Protein 7PC3 (pdb70)

Structure (mmCIF, N/CA/C/O backbone):
data_7PC3
#
_entry.id   7PC3
#
_cell.length_a   55.670
_cell.length_b   61.320
_cell.length_c   143.050
_cell.angle_alpha   90.000
_cell.angle_beta   90.000
_cell.angle_gamma   90.000
#
_symmetry.space_group_name_H-M   'P 21 21 21'
#
loop_
_entity.id
_entity.type
_entity.pdbx_description
1 polymer 'Disks large homolog 1,Annexin A2'
2 polymer 'Protein Tax-1'
3 non-polymer 'CALCIUM ION'
4 non-polymer GLYCEROL
5 non-polymer 'SULFATE ION'
6 water water
#
loop_
_atom_site.group_PDB
_atom_site.id
_atom_site.type_symbol
_atom_site.label_atom_id
_atom_site.label_alt_id
_atom_site.label_comp_id
_atom_site.label_asym_id
_atom_site.label_entity_id
_atom_site.label_seq_id
_atom_site.pdbx_PDB_ins_code
_atom_site.Cartn_x
_atom_site.Cartn_y
_atom_site.Cartn_z
_atom_site.occupancy
_atom_site.B_iso_or_equiv
_atom_site.auth_seq_id
_atom_site.auth_comp_id
_atom_site.auth_asym_id
_atom_site.auth_atom_id
_atom_site.pdbx_PDB_model_num
ATOM 1 N N . SER A 1 6 ? 0.789 -5.970 17.734 1.00 86.15 314 SER A N 1
ATOM 2 C CA . SER A 1 6 ? 1.065 -7.391 17.556 1.00 83.62 314 SER A CA 1
ATOM 3 C C . SER A 1 6 ? 1.515 -7.690 16.131 1.00 83.88 314 SER A C 1
ATOM 4 O O . SER A 1 6 ? 0.790 -7.419 15.174 1.00 87.79 314 SER A O 1
ATOM 7 N N . GLU A 1 7 ? 2.716 -8.247 15.993 1.00 79.69 315 GLU A N 1
ATOM 8 C CA . GLU A 1 7 ? 3.191 -8.661 14.683 1.00 76.52 315 GLU A CA 1
ATOM 9 C C . GLU A 1 7 ? 2.409 -9.877 14.199 1.00 68.25 315 GLU A C 1
ATOM 10 O O . GLU A 1 7 ? 1.957 -10.710 14.990 1.00 69.86 315 GLU A O 1
ATOM 16 N N . LYS A 1 8 ? 2.243 -9.968 12.883 1.00 62.03 316 LYS A N 1
ATOM 17 C CA . LYS A 1 8 ? 1.418 -11.017 12.296 1.00 54.67 316 LYS A CA 1
ATOM 18 C C . LYS A 1 8 ? 2.128 -12.363 12.395 1.00 46.37 316 LYS A C 1
ATOM 19 O O . LYS A 1 8 ? 3.236 -12.530 11.874 1.00 43.84 316 LYS A O 1
ATOM 25 N N . ILE A 1 9 ? 1.492 -13.318 13.065 1.00 43.81 317 ILE A N 1
ATOM 26 C CA . ILE A 1 9 ? 1.992 -14.685 13.132 1.00 43.59 317 ILE A CA 1
ATOM 27 C C . ILE A 1 9 ? 1.354 -15.484 12.005 1.00 44.52 317 ILE A C 1
ATOM 28 O O . ILE A 1 9 ? 0.137 -15.420 11.796 1.00 43.25 317 ILE A O 1
ATOM 33 N N . MET A 1 10 ? 2.175 -16.234 11.277 1.00 42.60 318 MET A N 1
ATOM 34 C CA . MET A 1 10 ? 1.749 -16.927 10.071 1.00 44.44 318 MET A CA 1
ATOM 35 C C . MET A 1 10 ? 2.184 -18.384 10.136 1.00 40.86 318 MET A C 1
ATOM 36 O O . MET A 1 10 ? 3.252 -18.698 10.669 1.00 34.67 318 MET A O 1
ATOM 41 N N . GLU A 1 11 ? 1.345 -19.269 9.605 1.00 38.75 319 GLU A N 1
ATOM 42 C CA . GLU A 1 11 ? 1.672 -20.682 9.474 1.00 35.70 319 GLU A CA 1
ATOM 43 C C . GLU A 1 11 ? 2.093 -20.974 8.039 1.00 32.69 319 GLU A C 1
ATOM 44 O O . GLU A 1 11 ? 1.385 -20.613 7.093 1.00 34.70 319 GLU A O 1
ATOM 50 N N . ILE A 1 12 ? 3.246 -21.623 7.882 1.00 28.56 320 ILE A N 1
ATOM 51 C CA . ILE A 1 12 ? 3.772 -22.015 6.580 1.00 29.31 320 ILE A CA 1
ATOM 52 C C . ILE A 1 12 ? 4.090 -23.501 6.626 1.00 31.70 320 ILE A C 1
ATOM 53 O O . ILE A 1 12 ? 4.815 -23.953 7.518 1.00 33.66 320 ILE A O 1
ATOM 58 N N . LYS A 1 13 ? 3.557 -24.261 5.673 1.00 32.22 321 LYS A N 1
ATOM 59 C CA . LYS A 1 13 ? 3.818 -25.692 5.592 1.00 30.30 321 LYS A CA 1
ATOM 60 C C . LYS A 1 13 ? 4.630 -25.997 4.339 1.00 29.66 321 LYS A C 1
ATOM 61 O O . LYS A 1 13 ? 4.316 -25.506 3.249 1.00 29.52 321 LYS A O 1
ATOM 67 N N . LEU A 1 14 ? 5.676 -26.803 4.506 1.00 28.27 322 LEU A N 1
ATOM 68 C CA . LEU A 1 14 ? 6.603 -27.144 3.439 1.00 29.52 322 LEU A CA 1
ATOM 69 C C . LEU A 1 14 ? 6.833 -28.647 3.416 1.00 29.13 322 LEU A C 1
ATOM 70 O O . LEU A 1 14 ? 6.703 -29.327 4.437 1.00 28.94 322 LEU A O 1
ATOM 75 N N . ILE A 1 15 ? 7.174 -29.160 2.238 1.00 29.23 323 ILE A N 1
ATOM 76 C CA . ILE A 1 15 ? 7.650 -30.529 2.080 1.00 30.32 323 ILE A CA 1
ATOM 77 C C . ILE A 1 15 ? 9.168 -30.477 1.976 1.00 31.57 323 ILE A C 1
ATOM 78 O O . ILE A 1 15 ? 9.715 -29.772 1.119 1.00 30.13 323 ILE A O 1
ATOM 83 N N . LYS A 1 16 ? 9.850 -31.209 2.852 1.00 30.96 324 LYS A N 1
ATOM 84 C CA . LYS A 1 16 ? 11.306 -31.246 2.817 1.00 33.23 324 LYS A CA 1
ATOM 85 C C . LYS A 1 16 ? 11.781 -31.886 1.519 1.00 38.08 324 LYS A C 1
ATOM 86 O O . LYS A 1 16 ? 11.490 -33.055 1.248 1.00 39.44 324 LYS A O 1
ATOM 92 N N . GLY A 1 17 ? 12.502 -31.112 0.712 1.00 38.65 325 GLY A N 1
ATOM 93 C CA . GLY A 1 17 ? 12.989 -31.584 -0.562 1.00 43.33 325 GLY A CA 1
ATOM 94 C C . GLY A 1 17 ? 14.338 -32.262 -0.447 1.00 46.62 325 GLY A C 1
ATOM 95 O O . GLY A 1 17 ? 14.911 -32.378 0.642 1.00 45.25 325 GLY A O 1
ATOM 96 N N . PRO A 1 18 ? 14.874 -32.725 -1.580 1.00 48.21 326 PRO A N 1
ATOM 97 C CA . PRO A 1 18 ? 16.182 -33.403 -1.551 1.00 48.73 326 PRO A CA 1
ATOM 98 C C . PRO A 1 18 ? 17.305 -32.533 -1.020 1.00 48.91 326 PRO A C 1
ATOM 99 O O . PRO A 1 18 ? 18.305 -33.069 -0.528 1.00 51.14 326 PRO A O 1
ATOM 103 N N . LYS A 1 19 ? 17.173 -31.210 -1.101 1.00 45.17 327 LYS A N 1
ATOM 104 C CA . LYS A 1 19 ? 18.174 -30.283 -0.593 1.00 45.08 327 LYS A CA 1
ATOM 105 C C . LYS A 1 19 ? 17.641 -29.464 0.581 1.00 39.97 327 LYS A C 1
ATOM 106 O O . LYS A 1 19 ? 18.092 -28.343 0.824 1.00 41.49 327 LYS A O 1
ATOM 112 N N . GLY A 1 20 ? 16.676 -30.016 1.312 1.00 35.26 328 GLY A N 1
ATOM 113 C CA . GLY A 1 20 ? 16.199 -29.394 2.531 1.00 32.60 328 GLY A CA 1
ATOM 114 C C . GLY A 1 20 ? 15.010 -28.474 2.348 1.00 30.43 328 GLY A C 1
ATOM 115 O O . GLY A 1 20 ? 14.212 -28.643 1.420 1.00 30.10 328 GLY A O 1
ATOM 116 N N . LEU A 1 21 ? 14.888 -27.492 3.241 1.00 26.69 329 LEU A N 1
ATOM 117 C CA . LEU A 1 21 ? 13.767 -26.563 3.226 1.00 26.68 329 LEU A CA 1
ATOM 118 C C . LEU A 1 21 ? 13.987 -25.375 2.301 1.00 28.88 329 LEU A C 1
ATOM 119 O O . LEU A 1 21 ? 13.010 -24.740 1.889 1.00 25.98 329 LEU A O 1
ATOM 124 N N . GLY A 1 22 ? 15.235 -25.060 1.969 1.00 28.68 330 GLY A N 1
ATOM 125 C CA . GLY A 1 22 ? 15.513 -23.990 1.036 1.00 29.13 330 GLY A CA 1
ATOM 126 C C . GLY A 1 22 ? 15.605 -22.605 1.631 1.00 26.93 330 GLY A C 1
ATOM 127 O O . GLY A 1 22 ? 15.240 -21.631 0.962 1.00 28.65 330 GLY A O 1
ATOM 128 N N . PHE A 1 23 ? 16.072 -22.474 2.870 1.00 28.04 331 PHE A N 1
ATOM 129 C CA . PHE A 1 23 ? 16.345 -21.156 3.422 1.00 24.30 331 PHE A CA 1
ATOM 130 C C . PHE A 1 23 ? 17.473 -21.262 4.437 1.00 26.09 331 PHE A C 1
ATOM 131 O O . PHE A 1 23 ? 17.875 -22.355 4.844 1.00 25.48 331 PHE A O 1
ATOM 139 N N . SER A 1 24 ? 18.001 -20.101 4.818 1.00 26.46 332 SER A N 1
ATOM 140 C CA . SER A 1 24 ? 19.085 -19.993 5.782 1.00 26.03 332 SER A CA 1
ATOM 141 C C . SER A 1 24 ? 18.612 -19.205 6.994 1.00 21.01 332 SER A C 1
ATOM 142 O O . SER A 1 24 ? 17.765 -18.314 6.882 1.00 21.85 332 SER A O 1
ATOM 145 N N . ILE A 1 25 ? 19.171 -19.533 8.156 1.00 22.67 333 ILE A N 1
ATOM 146 C CA . ILE A 1 25 ? 18.800 -18.875 9.399 1.00 21.65 333 ILE A CA 1
ATOM 147 C C . ILE A 1 25 ? 20.043 -18.299 10.061 1.00 22.96 333 ILE A C 1
ATOM 148 O O . ILE A 1 25 ? 21.151 -18.830 9.933 1.00 22.21 333 ILE A O 1
ATOM 153 N N . ALA A 1 26 ? 19.844 -17.193 10.770 1.00 22.42 334 ALA A N 1
ATOM 154 C CA . ALA A 1 26 ? 20.818 -16.650 11.703 1.00 22.78 334 ALA A CA 1
ATOM 155 C C . ALA A 1 26 ? 20.122 -16.458 13.045 1.00 21.44 334 ALA A C 1
ATOM 156 O O . ALA A 1 26 ? 18.949 -16.805 13.212 1.00 21.41 334 ALA A O 1
ATOM 158 N N . GLY A 1 27 ? 20.842 -15.897 14.004 1.00 19.58 335 GLY A N 1
ATOM 159 C CA . GLY A 1 27 ? 20.268 -15.660 15.308 1.00 17.67 335 GLY A CA 1
ATOM 160 C C . GLY A 1 27 ? 20.445 -16.839 16.239 1.00 20.61 335 GLY A C 1
ATOM 161 O O . GLY A 1 27 ? 21.105 -17.837 15.940 1.00 22.18 335 GLY A O 1
ATOM 162 N N . GLY A 1 28 ? 19.817 -16.711 17.404 1.00 21.20 336 GLY A N 1
ATOM 163 C CA . GLY A 1 28 ? 19.928 -17.718 18.437 1.00 19.09 336 GLY A CA 1
ATOM 164 C C . GLY A 1 28 ? 20.597 -17.179 19.683 1.00 20.77 336 GLY A C 1
ATOM 165 O O . GLY A 1 28 ? 21.283 -16.148 19.632 1.00 18.50 336 GLY A O 1
ATOM 166 N N . VAL A 1 29 ? 20.387 -17.852 20.815 1.00 20.81 337 VAL A N 1
ATOM 167 C CA . VAL A 1 29 ? 21.127 -17.529 22.027 1.00 19.85 337 VAL A CA 1
ATOM 168 C C . VAL A 1 29 ? 22.614 -17.662 21.742 1.00 20.21 337 VAL A C 1
ATOM 169 O O . VAL A 1 29 ? 23.064 -18.657 21.160 1.00 20.88 337 VAL A O 1
ATOM 173 N N . GLY A 1 30 ? 23.382 -16.645 22.131 1.00 20.92 338 GLY A N 1
ATOM 174 C CA . GLY A 1 30 ? 24.804 -16.619 21.850 1.00 19.37 338 GLY A CA 1
ATOM 175 C C . GLY A 1 30 ? 25.172 -16.356 20.408 1.00 21.95 338 GLY A C 1
ATOM 176 O O . GLY A 1 30 ? 26.338 -16.529 20.038 1.00 24.22 338 GLY A O 1
ATOM 177 N N . ASN A 1 31 ? 24.214 -15.934 19.581 1.00 20.49 339 ASN A N 1
ATOM 178 C CA . ASN A 1 31 ? 24.457 -15.704 18.161 1.00 21.00 339 ASN A CA 1
ATOM 179 C C . ASN A 1 31 ? 23.486 -14.645 17.649 1.00 23.23 339 ASN A C 1
ATOM 180 O O . ASN A 1 31 ? 22.929 -14.767 16.553 1.00 21.69 339 ASN A O 1
ATOM 185 N N . GLN A 1 32 ? 23.282 -13.592 18.441 1.00 21.10 340 GLN A N 1
ATOM 186 C CA . GLN A 1 32 ? 22.202 -12.641 18.198 1.00 23.71 340 GLN A CA 1
ATOM 187 C C . GLN A 1 32 ? 22.319 -11.996 16.823 1.00 24.94 340 GLN A C 1
ATOM 188 O O . GLN A 1 32 ? 23.368 -11.459 16.457 1.00 28.78 340 GLN A O 1
ATOM 194 N N . HIS A 1 33 ? 21.226 -12.057 16.060 1.00 23.61 341 HIS A N 1
ATOM 195 C CA . HIS A 1 33 ? 21.169 -11.396 14.763 1.00 24.37 341 HIS A CA 1
ATOM 196 C C . HIS A 1 33 ? 20.916 -9.902 14.912 1.00 27.38 341 HIS A C 1
ATOM 197 O O . HIS A 1 33 ? 21.387 -9.110 14.090 1.00 28.83 341 HIS A O 1
ATOM 204 N N . ILE A 1 34 ? 20.177 -9.511 15.945 1.00 27.39 342 ILE A N 1
ATOM 205 C CA . ILE A 1 34 ? 19.970 -8.115 16.322 1.00 29.99 342 ILE A CA 1
ATOM 206 C C . ILE A 1 34 ? 20.392 -7.994 17.781 1.00 32.54 342 ILE A C 1
ATOM 207 O O . ILE A 1 34 ? 20.062 -8.878 18.585 1.00 29.62 342 ILE A O 1
ATOM 212 N N . PRO A 1 35 ? 21.133 -6.953 18.165 1.00 36.15 343 PRO A N 1
ATOM 213 C CA . PRO A 1 35 ? 21.567 -6.827 19.563 1.00 34.92 343 PRO A CA 1
ATOM 214 C C . PRO A 1 35 ? 20.398 -6.881 20.534 1.00 34.31 343 PRO A C 1
ATOM 215 O O . PRO A 1 35 ? 19.391 -6.188 20.366 1.00 37.21 343 PRO A O 1
ATOM 219 N N . GLY A 1 36 ? 20.538 -7.719 21.560 1.00 34.30 344 GLY A N 1
ATOM 220 C CA . GLY A 1 36 ? 19.503 -7.902 22.556 1.00 35.38 344 GLY A CA 1
ATOM 221 C C . GLY A 1 36 ? 18.389 -8.846 22.166 1.00 34.98 344 GLY A C 1
ATOM 222 O O . GLY A 1 36 ? 17.416 -8.972 22.918 1.00 36.18 344 GLY A O 1
ATOM 223 N N . ASP A 1 37 ? 18.501 -9.523 21.025 1.00 31.54 345 ASP A N 1
ATOM 224 C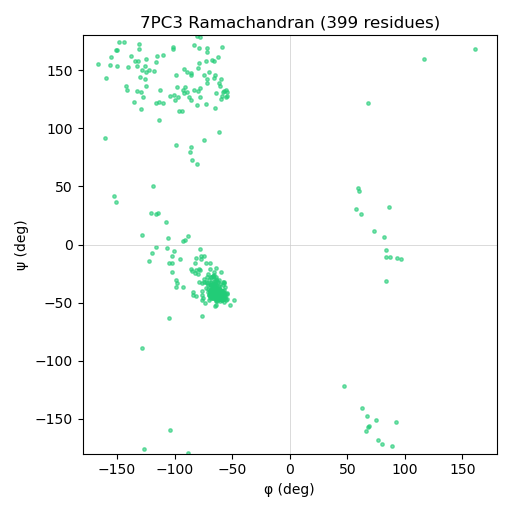 CA . ASP A 1 37 ? 17.435 -10.369 20.498 1.00 30.34 345 ASP A CA 1
ATOM 225 C C . ASP A 1 37 ? 18.012 -11.736 20.161 1.00 27.75 345 ASP A C 1
ATOM 226 O O . ASP A 1 37 ? 18.873 -11.849 19.283 1.00 27.71 345 ASP A O 1
ATOM 231 N N . ASN A 1 38 ? 17.533 -12.769 20.848 1.00 26.48 346 ASN A N 1
ATOM 232 C CA . ASN A 1 38 ? 18.015 -14.130 20.645 1.00 26.17 346 ASN A CA 1
ATOM 233 C C . ASN A 1 38 ? 17.224 -14.901 19.594 1.00 22.54 346 ASN A C 1
ATOM 234 O O . ASN A 1 38 ? 17.503 -16.085 19.379 1.00 21.55 346 ASN A O 1
ATOM 239 N N . SER A 1 39 ? 16.258 -14.268 18.933 1.00 23.58 347 SER A N 1
ATOM 240 C CA . SER A 1 39 ? 15.354 -14.990 18.048 1.00 23.70 347 SER A CA 1
ATOM 241 C C . SER A 1 39 ? 16.081 -15.528 16.815 1.00 19.30 347 SER A C 1
ATOM 242 O O . SER A 1 39 ? 17.153 -15.057 16.428 1.00 21.32 347 SER A O 1
ATOM 245 N N . ILE A 1 40 ? 15.468 -16.538 16.198 1.00 17.99 348 ILE A N 1
ATOM 246 C CA . ILE A 1 40 ? 15.947 -17.123 14.949 1.00 18.87 348 ILE A CA 1
ATOM 247 C C . ILE A 1 40 ? 15.325 -16.354 13.790 1.00 20.73 348 ILE A C 1
ATOM 248 O O . ILE A 1 40 ? 14.109 -16.138 13.764 1.00 21.88 348 ILE A O 1
ATOM 253 N N . TYR A 1 41 ? 16.150 -15.941 12.829 1.00 22.11 349 TYR A N 1
ATOM 254 C CA . TYR A 1 41 ? 15.694 -15.125 11.711 1.00 21.95 349 TYR A CA 1
ATOM 255 C C . TYR A 1 41 ? 16.064 -15.765 10.382 1.00 19.80 349 TYR A C 1
ATOM 256 O O . TYR A 1 41 ? 17.147 -16.336 10.235 1.00 21.97 349 TYR A O 1
ATOM 265 N N . VAL A 1 42 ? 15.161 -15.654 9.412 1.00 24.82 350 VAL A N 1
ATOM 266 C CA . VAL A 1 42 ? 15.442 -16.080 8.046 1.00 24.06 350 VAL A CA 1
ATOM 267 C C . VAL A 1 42 ? 16.302 -15.018 7.375 1.00 25.24 350 VAL A C 1
ATOM 268 O O . VAL A 1 42 ? 15.953 -13.832 7.374 1.00 26.40 350 VAL A O 1
ATOM 272 N N . THR A 1 43 ? 17.434 -15.438 6.805 1.00 23.59 351 THR A N 1
ATOM 273 C CA . THR A 1 43 ? 18.365 -14.512 6.175 1.00 26.20 351 THR A CA 1
ATOM 274 C C . THR A 1 43 ? 18.593 -14.773 4.694 1.00 28.11 351 THR A C 1
ATOM 275 O O . THR A 1 43 ? 19.254 -13.959 4.038 1.00 28.72 351 THR A O 1
ATOM 279 N N . LYS A 1 44 ? 18.072 -15.867 4.148 1.00 29.05 352 LYS A N 1
ATOM 280 C CA . LYS A 1 44 ? 18.236 -16.153 2.731 1.00 32.17 352 LYS A CA 1
ATOM 281 C C . LYS A 1 44 ? 17.152 -17.130 2.302 1.00 31.11 352 LYS A C 1
ATOM 282 O O . LYS A 1 44 ? 16.777 -18.023 3.065 1.00 27.00 352 LYS A O 1
ATOM 288 N N . ILE A 1 45 ? 16.647 -16.942 1.087 1.00 32.19 353 ILE A N 1
ATOM 289 C CA . ILE A 1 45 ? 15.716 -17.872 0.461 1.00 31.96 353 ILE A CA 1
ATOM 290 C C . ILE A 1 45 ? 16.430 -18.485 -0.736 1.00 35.66 353 ILE A C 1
ATOM 291 O O . ILE A 1 45 ? 16.893 -17.762 -1.626 1.00 36.07 353 ILE A O 1
ATOM 296 N N . ILE A 1 46 ? 16.535 -19.810 -0.749 1.00 36.32 354 ILE A N 1
ATOM 297 C CA . ILE A 1 46 ? 17.265 -20.510 -1.801 1.00 43.14 354 ILE A CA 1
ATOM 298 C C . ILE A 1 46 ? 16.366 -20.635 -3.026 1.00 43.68 354 ILE A C 1
ATOM 299 O O . ILE A 1 46 ? 15.284 -21.227 -2.956 1.00 41.88 354 ILE A O 1
ATOM 304 N N . GLU A 1 47 ? 16.812 -20.074 -4.149 1.00 46.95 355 GLU A N 1
ATOM 305 C CA . GLU A 1 47 ? 16.038 -20.160 -5.381 1.00 52.03 355 GLU A CA 1
ATOM 306 C C . GLU A 1 47 ? 15.840 -21.616 -5.784 1.00 48.77 355 GLU A C 1
ATOM 307 O O . GLU A 1 47 ? 16.766 -22.430 -5.724 1.00 48.24 355 GLU A O 1
ATOM 313 N N . GLY A 1 48 ? 14.615 -21.945 -6.193 1.00 47.68 356 GLY A N 1
ATOM 314 C CA . GLY A 1 48 ? 14.266 -23.297 -6.562 1.00 46.47 356 GLY A CA 1
ATOM 315 C C . GLY A 1 48 ? 13.902 -24.206 -5.411 1.00 42.55 356 GLY A C 1
ATOM 316 O O . GLY A 1 48 ? 13.389 -25.307 -5.654 1.00 43.82 356 GLY A O 1
ATOM 317 N N . GLY A 1 49 ? 14.141 -23.789 -4.169 1.00 37.80 357 GLY A N 1
ATOM 318 C CA . GLY A 1 49 ? 13.841 -24.611 -3.017 1.00 34.36 357 GLY A CA 1
ATOM 319 C C . GLY A 1 49 ? 12.376 -24.567 -2.628 1.00 34.07 357 GLY A C 1
ATOM 320 O O . GLY A 1 49 ? 11.553 -23.877 -3.230 1.00 37.27 357 GLY A O 1
ATOM 321 N N . ALA A 1 50 ? 12.052 -25.328 -1.578 1.00 30.33 358 ALA A N 1
ATOM 322 C CA . ALA A 1 50 ? 10.664 -25.437 -1.139 1.00 33.32 358 ALA A CA 1
ATOM 323 C C . ALA A 1 50 ? 10.139 -24.108 -0.607 1.00 33.23 358 ALA A C 1
ATOM 324 O O . ALA A 1 50 ? 8.999 -23.724 -0.896 1.00 31.90 358 ALA A O 1
ATOM 326 N N . ALA A 1 51 ? 10.953 -23.394 0.175 1.00 27.73 359 ALA A N 1
ATOM 327 C CA . ALA A 1 51 ? 10.536 -22.092 0.688 1.00 28.14 359 ALA A CA 1
ATOM 328 C C . ALA A 1 51 ? 10.269 -21.109 -0.444 1.00 30.33 359 ALA A C 1
ATOM 329 O O . ALA A 1 51 ? 9.291 -20.353 -0.404 1.00 32.15 359 ALA A O 1
ATOM 331 N N . HIS A 1 52 ? 11.128 -21.107 -1.463 1.00 29.48 360 HIS A N 1
ATOM 332 C CA . HIS A 1 52 ? 10.963 -20.179 -2.577 1.00 32.41 360 HIS A CA 1
ATOM 333 C C . HIS A 1 52 ? 9.699 -20.489 -3.369 1.00 37.09 360 HIS A C 1
ATOM 334 O O . HIS A 1 52 ? 8.931 -19.583 -3.713 1.00 39.24 360 HIS A O 1
ATOM 341 N N . LYS A 1 53 ? 9.469 -21.769 -3.675 1.00 34.18 361 LYS A N 1
ATOM 342 C CA . LYS A 1 53 ? 8.300 -22.132 -4.468 1.00 39.17 361 LYS A CA 1
ATOM 343 C C . LYS A 1 53 ? 7.007 -21.902 -3.698 1.00 41.24 361 LYS A C 1
ATOM 344 O O . LYS A 1 53 ? 5.965 -21.642 -4.307 1.00 43.48 361 LYS A O 1
ATOM 350 N N . ASP A 1 54 ? 7.050 -21.990 -2.366 1.00 39.44 362 ASP A N 1
ATOM 351 C CA . ASP A 1 54 ? 5.866 -21.676 -1.574 1.00 40.92 362 ASP A CA 1
ATOM 352 C C . ASP A 1 54 ? 5.573 -20.181 -1.593 1.00 41.12 362 ASP A C 1
ATOM 353 O O . ASP A 1 54 ? 4.410 -19.771 -1.683 1.00 41.30 362 ASP A O 1
ATOM 358 N N . GLY A 1 55 ? 6.613 -19.351 -1.504 1.00 40.69 363 GLY A N 1
ATOM 359 C CA . GLY A 1 55 ? 6.483 -17.920 -1.684 1.00 44.12 363 GLY A CA 1
ATOM 360 C C . GLY A 1 55 ? 6.128 -17.124 -0.444 1.00 45.91 363 GLY A C 1
ATOM 361 O O . GLY A 1 55 ? 6.201 -15.889 -0.484 1.00 48.82 363 GLY A O 1
ATOM 362 N N . LYS A 1 56 ? 5.753 -17.780 0.656 1.00 42.18 364 LYS A N 1
ATOM 363 C CA . LYS A 1 56 ? 5.309 -17.043 1.835 1.00 41.88 364 LYS A CA 1
ATOM 364 C C . LYS A 1 56 ? 6.480 -16.591 2.703 1.00 36.64 364 LYS A C 1
ATOM 365 O O . LYS A 1 56 ? 6.477 -15.465 3.213 1.00 39.84 364 LYS A O 1
ATOM 371 N N . LEU A 1 57 ? 7.484 -17.446 2.885 1.00 31.65 365 LEU A N 1
ATOM 372 C CA . LEU A 1 57 ? 8.601 -17.108 3.756 1.00 28.65 365 LEU A CA 1
ATOM 373 C C . LEU A 1 57 ? 9.477 -16.037 3.114 1.00 32.17 365 LEU A C 1
ATOM 374 O O . LEU A 1 57 ? 9.745 -16.071 1.910 1.00 32.55 365 LEU A O 1
ATOM 379 N N . GLN A 1 58 ? 9.921 -15.078 3.926 1.00 31.83 366 GLN A N 1
ATOM 380 C CA . 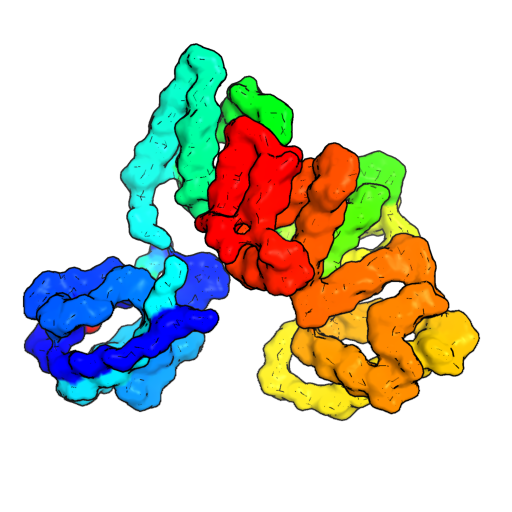GLN A 1 58 ? 10.700 -13.950 3.437 1.00 32.09 366 GLN A CA 1
ATOM 381 C C . GLN A 1 58 ? 11.891 -13.704 4.351 1.00 30.57 366 GLN A C 1
ATOM 382 O O . GLN A 1 58 ? 11.893 -14.090 5.522 1.00 28.06 366 GLN A O 1
ATOM 388 N N . ILE A 1 59 ? 12.909 -13.042 3.795 1.00 31.44 367 ILE A N 1
ATOM 389 C CA . ILE A 1 59 ? 14.050 -12.622 4.599 1.00 30.25 367 ILE A CA 1
ATOM 390 C C . ILE A 1 59 ? 13.575 -11.655 5.673 1.00 29.36 367 ILE A C 1
ATOM 391 O O . ILE A 1 59 ? 12.733 -10.782 5.424 1.00 27.75 367 ILE A O 1
ATOM 396 N N . GLY A 1 60 ? 14.109 -11.811 6.882 1.00 28.23 368 GLY A N 1
ATOM 397 C CA . GLY A 1 60 ? 13.678 -11.020 8.011 1.00 29.09 368 GLY A CA 1
ATOM 398 C C . GLY A 1 60 ? 12.583 -11.651 8.840 1.00 29.65 368 GLY A C 1
ATOM 399 O O . GLY A 1 60 ? 12.298 -11.158 9.938 1.00 29.33 368 GLY A O 1
ATOM 400 N N . ASP A 1 61 ? 11.956 -12.719 8.350 1.00 29.00 369 ASP A N 1
ATOM 401 C CA . ASP A 1 61 ? 10.962 -13.433 9.135 1.00 26.61 369 ASP A CA 1
ATOM 402 C C . ASP A 1 61 ? 11.606 -14.075 10.359 1.00 24.70 369 ASP A C 1
ATOM 403 O O . ASP A 1 61 ? 12.757 -14.515 10.326 1.00 23.46 369 ASP A O 1
ATOM 408 N N . LYS A 1 62 ? 10.847 -14.120 11.447 1.00 24.92 370 LYS A N 1
ATOM 409 C CA . LYS A 1 62 ? 11.290 -14.720 12.698 1.00 21.41 370 LYS A CA 1
ATOM 410 C C . LYS A 1 62 ? 10.620 -16.078 12.864 1.00 23.64 370 LYS A C 1
ATOM 411 O O . LYS A 1 62 ? 9.396 -16.186 12.749 1.00 24.20 370 LYS A O 1
ATOM 417 N N . LEU A 1 63 ? 11.420 -17.110 13.118 1.00 21.63 371 LEU A N 1
ATOM 418 C CA . LEU A 1 63 ? 10.898 -18.457 13.303 1.00 21.19 371 LEU A CA 1
ATOM 419 C C . LEU A 1 63 ? 10.484 -18.651 14.755 1.00 23.60 371 LEU A C 1
ATOM 420 O O . LEU A 1 63 ? 11.294 -18.462 15.669 1.00 24.87 371 LEU A O 1
ATOM 425 N N . LEU A 1 64 ? 9.224 -19.027 14.964 1.00 20.94 372 LEU A N 1
ATOM 426 C CA . LEU A 1 64 ? 8.705 -19.266 16.303 1.00 23.28 372 LEU A CA 1
ATOM 427 C C . LEU A 1 64 ? 8.697 -20.736 16.693 1.00 23.30 372 LEU A C 1
ATOM 428 O O . LEU A 1 64 ? 8.890 -21.052 17.872 1.00 23.64 372 LEU A O 1
ATOM 433 N N . ALA A 1 65 ? 8.477 -21.638 15.739 1.00 21.12 373 ALA A N 1
ATOM 434 C CA . ALA A 1 65 ? 8.405 -23.065 16.024 1.00 20.93 373 ALA A CA 1
ATOM 435 C C . ALA A 1 65 ? 8.470 -23.826 14.711 1.00 22.64 373 ALA A C 1
ATOM 436 O O . ALA A 1 65 ? 8.124 -23.300 13.650 1.00 22.95 373 ALA A O 1
ATOM 438 N N . VAL A 1 66 ? 8.926 -25.074 14.797 1.00 21.31 374 VAL A N 1
ATOM 439 C CA . VAL A 1 66 ? 8.840 -26.017 13.689 1.00 20.99 374 VAL A CA 1
ATOM 440 C C . VAL A 1 66 ? 8.362 -27.345 14.259 1.00 20.18 374 VAL A C 1
ATOM 441 O O . VAL A 1 66 ? 8.993 -27.897 15.167 1.00 19.68 374 VAL A O 1
ATOM 445 N N . ASN A 1 67 ? 7.244 -27.845 13.737 1.00 20.59 375 ASN A N 1
ATOM 446 C CA . ASN A 1 67 ? 6.599 -29.050 14.244 1.00 22.56 375 ASN A CA 1
ATOM 447 C C . ASN A 1 67 ? 6.490 -28.991 15.763 1.00 19.42 375 ASN A C 1
ATOM 448 O O . ASN A 1 67 ? 5.915 -28.039 16.297 1.00 20.84 375 ASN A O 1
ATOM 453 N N . ASN A 1 68 ? 7.063 -29.962 16.472 1.00 19.85 376 ASN A N 1
ATOM 454 C CA . ASN A 1 68 ? 6.916 -30.039 17.921 1.00 20.02 376 ASN A CA 1
ATOM 455 C C . ASN A 1 68 ? 7.973 -29.246 18.690 1.00 20.38 376 ASN A C 1
ATOM 456 O O . ASN A 1 68 ? 8.013 -29.338 19.920 1.00 19.61 376 ASN A O 1
ATOM 461 N N . VAL A 1 69 ? 8.814 -28.466 18.015 1.00 19.89 377 VAL A N 1
ATOM 462 C CA . VAL A 1 69 ? 9.931 -27.778 18.658 1.00 21.79 377 VAL A CA 1
ATOM 463 C C . VAL A 1 69 ? 9.656 -26.278 18.681 1.00 24.57 377 VAL A C 1
ATOM 464 O O . VAL A 1 69 ? 9.477 -25.652 17.628 1.00 22.75 377 VAL A O 1
ATOM 468 N N . CYS A 1 70 ? 9.643 -25.698 19.880 1.00 21.47 378 CYS A N 1
ATOM 469 C CA . CYS A 1 70 ? 9.572 -24.251 20.031 1.00 20.52 378 CYS A CA 1
ATOM 470 C C . CYS A 1 70 ? 10.955 -23.653 19.803 1.00 23.83 378 CYS A C 1
ATOM 471 O O . CYS A 1 70 ? 11.948 -24.143 20.350 1.00 24.57 378 CYS A O 1
ATOM 474 N N . LEU A 1 71 ? 11.022 -22.599 18.986 1.00 23.95 379 LEU A N 1
ATOM 475 C CA . LEU A 1 71 ? 12.290 -22.011 18.568 1.00 22.79 379 LEU A CA 1
ATOM 476 C C . LEU A 1 71 ? 12.560 -20.664 19.229 1.00 26.39 379 LEU A C 1
ATOM 477 O O . LEU A 1 71 ? 13.384 -19.887 18.734 1.00 28.03 379 LEU A O 1
ATOM 482 N N . GLU A 1 72 ? 11.885 -20.368 20.332 1.00 27.08 380 GLU A N 1
ATOM 483 C CA . GLU A 1 72 ? 12.134 -19.142 21.074 1.00 28.79 380 GLU A CA 1
ATOM 484 C C . GLU A 1 72 ? 13.176 -19.408 22.153 1.00 28.39 380 GLU A C 1
ATOM 485 O O . GLU A 1 72 ? 13.067 -20.383 22.902 1.00 31.13 380 GLU A O 1
ATOM 491 N N . GLU A 1 73 ? 14.195 -18.549 22.209 1.00 29.10 381 GLU A N 1
ATOM 492 C CA . GLU A 1 73 ? 15.265 -18.643 23.204 1.00 28.08 381 GLU A CA 1
ATOM 493 C C . GLU A 1 73 ? 16.004 -19.980 23.111 1.00 24.20 381 GLU A C 1
ATOM 494 O O . GLU A 1 73 ? 16.221 -20.670 24.108 1.00 26.61 381 GLU A O 1
ATOM 500 N N . VAL A 1 74 ? 16.395 -20.343 21.892 1.00 23.21 382 VAL A N 1
ATOM 501 C CA . VAL A 1 74 ? 17.229 -21.512 21.655 1.00 21.65 382 VAL A CA 1
ATOM 502 C C . VAL A 1 74 ? 18.554 -21.041 21.070 1.00 22.03 382 VAL A C 1
ATOM 503 O O . VAL A 1 74 ? 18.654 -19.952 20.499 1.00 21.27 382 VAL A O 1
ATOM 507 N N . THR A 1 75 ? 19.584 -21.870 21.230 1.00 18.58 383 THR A N 1
ATOM 508 C CA . THR A 1 75 ? 20.853 -21.564 20.588 1.00 20.24 383 THR A CA 1
ATOM 509 C C . THR A 1 75 ? 20.734 -21.783 19.084 1.00 23.10 383 THR A C 1
ATOM 510 O O . THR A 1 75 ? 19.786 -22.402 18.591 1.00 21.97 383 THR A O 1
ATOM 514 N N . HIS A 1 76 ? 21.714 -21.257 18.347 1.00 21.62 384 HIS A N 1
ATOM 515 C CA . HIS A 1 76 ? 21.719 -21.454 16.901 1.00 20.30 384 HIS A CA 1
ATOM 516 C C . HIS A 1 76 ? 21.788 -22.935 16.548 1.00 21.08 384 HIS A C 1
ATOM 517 O O . HIS A 1 76 ? 21.073 -23.401 15.654 1.00 20.57 384 HIS A O 1
ATOM 524 N N . GLU A 1 77 ? 22.635 -23.693 17.252 1.00 20.22 385 GLU A N 1
ATOM 525 C CA . GLU A 1 77 ? 22.779 -25.118 16.969 1.00 23.45 385 GLU A CA 1
ATOM 526 C C . GLU A 1 77 ? 21.506 -25.887 17.304 1.00 22.59 385 GLU A C 1
ATOM 527 O O . GLU A 1 77 ? 21.170 -26.864 16.623 1.00 20.42 385 GLU A O 1
ATOM 533 N N . GLU A 1 78 ? 20.792 -25.474 18.355 1.00 20.95 386 GLU A N 1
ATOM 534 C CA . GLU A 1 78 ? 19.512 -26.105 18.663 1.00 21.34 386 GLU A CA 1
ATOM 535 C C . GLU A 1 78 ? 18.503 -25.875 17.543 1.00 20.04 386 GLU A C 1
ATOM 536 O O . GLU A 1 78 ? 17.762 -26.790 17.168 1.00 19.56 386 GLU A O 1
ATOM 542 N N . ALA A 1 79 ? 18.460 -24.658 16.996 1.00 19.41 387 ALA A N 1
ATOM 543 C CA . ALA A 1 79 ? 17.540 -24.383 15.896 1.00 18.50 387 ALA A CA 1
ATOM 544 C C . ALA A 1 79 ? 17.917 -25.178 14.652 1.00 16.73 387 ALA A C 1
ATOM 545 O O . ALA A 1 79 ? 17.042 -25.726 13.969 1.00 20.27 387 ALA A O 1
ATOM 547 N N . VAL A 1 80 ? 19.213 -25.261 14.348 1.00 16.99 388 VAL A N 1
ATOM 548 C CA . VAL A 1 80 ? 19.662 -26.030 13.189 1.00 20.81 388 VAL A CA 1
ATOM 549 C C . VAL A 1 80 ? 19.271 -27.495 13.339 1.00 24.45 388 VAL A C 1
ATOM 550 O O . VAL A 1 80 ? 18.719 -28.109 12.416 1.00 20.37 388 VAL A O 1
ATOM 554 N N . THR A 1 81 ? 19.557 -28.079 14.506 1.00 20.73 389 THR A N 1
ATOM 555 C CA . THR A 1 81 ? 19.200 -29.475 14.744 1.00 25.69 389 THR A CA 1
ATOM 556 C C . THR A 1 81 ? 17.701 -29.697 14.589 1.00 25.02 389 THR A C 1
ATOM 557 O O . THR A 1 81 ? 17.273 -30.682 13.975 1.00 26.70 389 THR A O 1
ATOM 561 N N . ALA A 1 82 ? 16.889 -28.789 15.136 1.00 22.44 390 ALA A N 1
ATOM 562 C CA . ALA A 1 82 ? 15.440 -28.919 15.015 1.00 23.27 390 ALA A CA 1
ATOM 563 C C . ALA A 1 82 ? 14.996 -28.852 13.561 1.00 29.28 390 ALA A C 1
ATOM 564 O O . ALA A 1 82 ? 14.121 -29.615 13.138 1.00 31.50 390 ALA A O 1
ATOM 566 N N . LEU A 1 83 ? 15.588 -27.950 12.779 1.00 23.57 391 LEU A N 1
ATOM 567 C CA . LEU A 1 83 ? 15.162 -27.760 11.399 1.00 24.53 391 LEU A CA 1
ATOM 568 C C . LEU A 1 83 ? 15.706 -28.827 10.455 1.00 27.40 391 LEU A C 1
ATOM 569 O O . LEU A 1 83 ? 15.131 -29.031 9.381 1.00 28.33 391 LEU A O 1
ATOM 574 N N . LYS A 1 84 ? 16.782 -29.518 10.828 1.00 27.09 392 LYS A N 1
ATOM 575 C CA . LYS A 1 84 ? 17.352 -30.548 9.971 1.00 28.59 392 LYS A CA 1
ATOM 576 C C . LYS A 1 84 ? 16.856 -31.950 10.301 1.00 28.64 392 LYS A C 1
ATOM 577 O O . LYS A 1 84 ? 17.076 -32.869 9.504 1.00 34.26 392 LYS A O 1
ATOM 583 N N . ASN A 1 85 ? 16.197 -32.142 11.441 1.00 27.50 393 ASN A N 1
ATOM 584 C CA . ASN A 1 85 ? 15.759 -33.477 11.832 1.00 33.10 393 ASN A CA 1
ATOM 585 C C . ASN A 1 85 ? 14.243 -33.548 11.962 1.00 33.05 393 ASN A C 1
ATOM 586 O O . ASN A 1 85 ? 13.722 -34.031 12.972 1.00 36.33 393 ASN A O 1
ATOM 591 N N . THR A 1 86 ? 13.528 -33.079 10.946 1.00 32.21 394 THR A N 1
ATOM 592 C CA . THR A 1 86 ? 12.074 -33.100 10.935 1.00 31.36 394 THR A CA 1
ATOM 593 C C . THR A 1 86 ? 11.550 -34.249 10.084 1.00 29.57 394 THR A C 1
ATOM 594 O O . THR A 1 86 ? 12.287 -34.911 9.347 1.00 32.69 394 THR A O 1
ATOM 598 N N . SER A 1 87 ? 10.242 -34.465 10.190 1.00 27.37 395 SER A N 1
ATOM 599 C CA . SER A 1 87 ? 9.505 -35.220 9.194 1.00 29.85 395 SER A CA 1
ATOM 600 C C . SER A 1 87 ? 9.637 -34.549 7.826 1.00 29.75 395 SER A C 1
ATOM 601 O O . SER A 1 87 ? 10.134 -33.428 7.694 1.00 27.66 395 SER A O 1
ATOM 604 N N . ASP A 1 88 ? 9.178 -35.257 6.791 1.00 32.09 396 ASP A N 1
ATOM 605 C CA . ASP A 1 88 ? 9.087 -34.635 5.474 1.00 35.42 396 ASP A CA 1
ATOM 606 C C . ASP A 1 88 ? 8.057 -33.513 5.463 1.00 31.35 396 ASP A C 1
ATOM 607 O O . ASP A 1 88 ? 8.164 -32.582 4.658 1.00 29.85 396 ASP A O 1
ATOM 612 N N . PHE A 1 89 ? 7.061 -33.586 6.342 1.00 30.35 397 PHE A N 1
ATOM 613 C CA . PHE A 1 89 ? 6.030 -32.561 6.453 1.00 30.50 397 PHE A CA 1
ATOM 614 C C . PHE A 1 89 ? 6.460 -31.573 7.530 1.00 28.20 397 PHE A C 1
ATOM 615 O O . PHE A 1 89 ? 6.555 -31.931 8.708 1.00 26.65 397 PHE A O 1
ATOM 623 N N . VAL A 1 90 ? 6.724 -30.334 7.127 1.00 25.67 398 VAL A N 1
ATOM 624 C CA . VAL A 1 90 ? 7.303 -29.327 8.007 1.00 25.68 398 VAL A CA 1
ATOM 625 C C . VAL A 1 90 ? 6.294 -28.204 8.183 1.00 25.05 398 VAL A C 1
ATOM 626 O O . VAL A 1 90 ? 5.866 -27.585 7.201 1.00 26.14 398 VAL A O 1
ATOM 630 N N . TYR A 1 91 ? 5.921 -27.939 9.429 1.00 23.83 399 TYR A N 1
ATOM 631 C CA . TYR A 1 91 ? 4.950 -26.905 9.761 1.00 22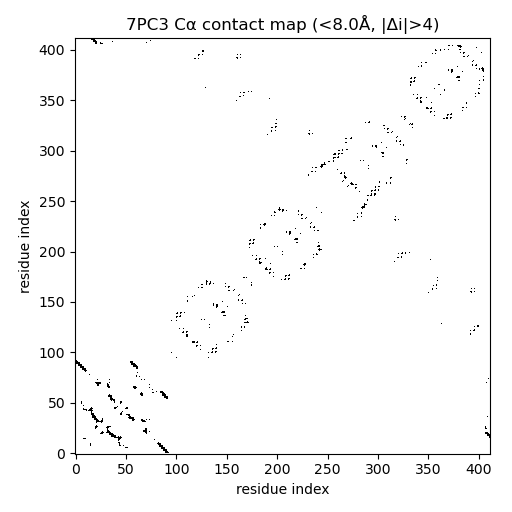.94 399 TYR A CA 1
ATOM 632 C C . TYR A 1 91 ? 5.671 -25.811 10.538 1.00 21.40 399 TYR A C 1
ATOM 633 O O . TYR A 1 91 ? 6.049 -26.008 11.697 1.00 22.10 399 TYR A O 1
ATOM 642 N N . LEU A 1 92 ? 5.887 -24.673 9.883 1.00 19.78 400 LEU A N 1
ATOM 643 C CA . LEU A 1 92 ? 6.599 -23.547 10.466 1.00 21.78 400 LEU A CA 1
ATOM 644 C C . LEU A 1 92 ? 5.612 -22.526 11.010 1.00 23.63 400 LEU A C 1
ATOM 645 O O . LEU A 1 92 ? 4.614 -22.203 10.361 1.00 26.52 400 LEU A O 1
ATOM 650 N N . LYS A 1 93 ? 5.889 -22.035 12.211 1.00 26.04 401 LYS A N 1
ATOM 651 C CA . LYS A 1 93 ? 5.207 -20.873 12.764 1.00 25.66 401 LYS A CA 1
ATOM 652 C C . LYS A 1 93 ? 6.169 -19.697 12.651 1.00 24.10 401 LYS A C 1
ATOM 653 O O . LYS A 1 93 ? 7.288 -19.757 13.171 1.00 22.54 401 LYS A O 1
ATOM 659 N N A VAL A 1 94 ? 5.724 -18.627 11.990 0.44 25.67 402 VAL A N 1
ATOM 660 N N B VAL A 1 94 ? 5.757 -18.654 11.934 0.56 25.74 402 VAL A N 1
ATOM 661 C CA A VAL A 1 94 ? 6.584 -17.515 11.601 0.44 25.30 402 VAL A CA 1
ATOM 662 C CA B VAL A 1 94 ? 6.631 -17.520 11.677 0.56 25.11 402 VAL A CA 1
ATOM 663 C C A VAL A 1 94 ? 5.925 -16.201 12.005 0.44 26.09 402 VAL A C 1
ATOM 664 C C B VAL A 1 94 ? 5.929 -16.238 12.098 0.56 26.11 402 VAL A C 1
ATOM 665 O O A VAL A 1 94 ? 4.706 -16.045 11.879 0.44 27.07 402 VAL A O 1
ATOM 666 O O B VAL A 1 94 ? 4.697 -16.141 12.089 0.56 27.13 402 VAL A O 1
ATOM 673 N N . ALA A 1 95 ? 6.732 -15.255 12.486 1.00 23.28 403 ALA A N 1
ATOM 674 C CA . ALA A 1 95 ? 6.261 -13.918 12.820 1.00 26.52 403 ALA A CA 1
ATOM 675 C C . ALA A 1 95 ? 6.840 -12.934 11.814 1.00 33.05 403 ALA A C 1
ATOM 676 O O . ALA A 1 95 ? 8.060 -12.884 11.620 1.00 31.36 403 ALA A O 1
ATOM 678 N N . LYS A 1 96 ? 5.957 -12.159 11.165 1.00 36.75 404 LYS A N 1
ATOM 679 C CA . LYS A 1 96 ? 6.370 -11.178 10.175 1.00 41.42 404 LYS A CA 1
ATOM 680 C C . LYS A 1 96 ? 6.732 -9.861 10.853 1.00 46.72 404 LYS A C 1
ATOM 681 O O . LYS A 1 96 ? 6.149 -9.505 11.882 1.00 47.71 404 LYS A O 1
ATOM 687 N N . PRO A 1 97 ? 7.691 -9.120 10.306 1.00 52.28 405 PRO A N 1
ATOM 688 C CA . PRO A 1 97 ? 8.070 -7.837 10.901 1.00 57.16 405 PRO A CA 1
ATOM 689 C C . PRO A 1 97 ? 7.070 -6.751 10.531 1.00 64.02 405 PRO A C 1
ATOM 690 O O . PRO A 1 97 ? 6.217 -6.914 9.662 1.00 64.66 405 PRO A O 1
ATOM 694 N N . THR A 1 98 ? 7.196 -5.617 11.197 1.00 71.12 406 THR A N 1
ATOM 695 C CA . THR A 1 98 ? 6.293 -4.518 10.898 1.00 80.13 406 THR A CA 1
ATOM 696 C C . THR A 1 98 ? 7.070 -3.254 10.622 1.00 81.89 406 THR A C 1
ATOM 697 O O . THR A 1 98 ? 7.398 -2.960 9.483 1.00 82.29 406 THR A O 1
ATOM 701 N N . SER A 1 106 ? 20.462 -6.197 9.937 1.00 98.07 414 SER A N 1
ATOM 702 C CA . SER A 1 106 ? 20.551 -5.839 8.526 1.00 97.27 414 SER A CA 1
ATOM 703 C C . SER A 1 106 ? 21.728 -6.539 7.855 1.00 91.33 414 SER A C 1
ATOM 704 O O . SER A 1 106 ? 22.704 -6.901 8.514 1.00 92.61 414 SER A O 1
ATOM 707 N N . ALA A 1 107 ? 21.629 -6.729 6.537 1.00 79.28 415 ALA A N 1
ATOM 708 C CA . ALA A 1 107 ? 22.717 -7.309 5.748 1.00 65.62 415 ALA A CA 1
ATOM 709 C C . ALA A 1 107 ? 23.747 -6.218 5.450 1.00 58.21 415 ALA A C 1
ATOM 710 O O . ALA A 1 107 ? 23.928 -5.764 4.318 1.00 60.47 415 ALA A O 1
ATOM 712 N N . TYR A 1 108 ? 24.431 -5.797 6.511 1.00 48.54 416 TYR A N 1
ATOM 713 C CA . TYR A 1 108 ? 25.376 -4.686 6.461 1.00 45.71 416 TYR A CA 1
ATOM 714 C C . TYR A 1 108 ? 26.780 -5.252 6.286 1.00 45.76 416 TYR A C 1
ATOM 715 O O . TYR A 1 108 ? 27.296 -5.937 7.174 1.00 45.53 416 TYR A O 1
ATOM 724 N N . THR A 1 109 ? 27.396 -4.964 5.145 1.00 44.89 417 THR A N 1
ATOM 725 C CA . THR A 1 109 ? 28.721 -5.470 4.825 1.00 45.33 417 THR A CA 1
ATOM 726 C C . THR A 1 109 ? 29.773 -4.393 5.065 1.00 46.57 417 THR A C 1
ATOM 727 O O . THR A 1 109 ? 29.465 -3.218 5.273 1.00 47.16 417 THR A O 1
ATOM 731 N N . ASN A 1 110 ? 31.040 -4.816 5.033 1.00 41.22 418 ASN A N 1
ATOM 732 C CA . ASN A 1 110 ? 32.130 -3.850 5.101 1.00 38.59 418 ASN A CA 1
ATOM 733 C C . ASN A 1 110 ? 32.083 -2.883 3.926 1.00 37.34 418 ASN A C 1
ATOM 734 O O . ASN A 1 110 ? 32.431 -1.708 4.078 1.00 36.90 418 ASN A O 1
ATOM 739 N N . PHE A 1 111 ? 31.651 -3.358 2.753 1.00 36.76 419 PHE A N 1
ATOM 740 C CA . PHE A 1 111 ? 31.406 -2.460 1.628 1.00 35.88 419 PHE A CA 1
ATOM 741 C C . PHE A 1 111 ? 30.453 -1.342 2.024 1.00 34.05 419 PHE A C 1
ATOM 742 O O . PHE A 1 111 ? 30.659 -0.180 1.657 1.00 36.66 419 PHE A O 1
ATOM 750 N N . ASP A 1 112 ? 29.401 -1.675 2.775 1.00 35.34 420 ASP A N 1
ATOM 751 C CA . ASP A 1 112 ? 28.461 -0.657 3.232 1.00 35.61 420 ASP A CA 1
ATOM 752 C C . ASP A 1 112 ? 29.134 0.324 4.185 1.00 35.90 420 ASP A C 1
ATOM 753 O O . ASP A 1 112 ? 28.955 1.542 4.068 1.00 35.79 420 ASP A O 1
ATOM 758 N N . ALA A 1 113 ? 29.917 -0.191 5.137 1.00 35.65 421 ALA A N 1
ATOM 759 C CA . ALA A 1 113 ? 30.610 0.683 6.078 1.00 34.48 421 ALA A CA 1
ATOM 760 C C . ALA A 1 113 ? 31.609 1.586 5.363 1.00 32.89 421 ALA A C 1
ATOM 761 O O . ALA A 1 113 ? 31.684 2.788 5.649 1.00 33.32 421 ALA A O 1
ATOM 763 N N . GLU A 1 114 ? 32.381 1.027 4.427 1.00 31.65 422 GLU A N 1
ATOM 764 C CA . GLU A 1 114 ? 33.358 1.826 3.693 1.00 32.93 422 GLU A CA 1
ATOM 765 C C . GLU A 1 114 ? 32.675 2.846 2.790 1.00 32.68 422 GLU A C 1
ATOM 766 O O . GLU A 1 114 ? 33.132 3.990 2.683 1.00 33.96 422 GLU A O 1
ATOM 772 N N . ARG A 1 115 ? 31.587 2.449 2.123 1.00 32.83 423 ARG A N 1
ATOM 773 C CA . ARG A 1 115 ? 30.850 3.394 1.289 1.00 34.66 423 ARG A CA 1
ATOM 774 C C . ARG A 1 115 ? 30.247 4.513 2.130 1.00 32.06 423 ARG A C 1
ATOM 775 O O . ARG A 1 115 ? 30.272 5.684 1.731 1.00 30.76 423 ARG A O 1
ATOM 783 N N . ASP A 1 116 ? 29.699 4.172 3.299 1.00 28.32 424 ASP A N 1
ATOM 784 C CA . ASP A 1 116 ? 29.156 5.195 4.188 1.00 28.67 424 ASP A CA 1
ATOM 785 C C . ASP A 1 116 ? 30.239 6.177 4.620 1.00 29.02 424 ASP A C 1
ATOM 786 O O . ASP A 1 116 ? 30.039 7.396 4.580 1.00 29.44 424 ASP A O 1
ATOM 791 N N . ALA A 1 117 ? 31.397 5.657 5.035 1.00 30.98 425 ALA A N 1
ATOM 792 C CA . ALA A 1 117 ? 32.494 6.524 5.455 1.00 28.59 425 ALA A CA 1
ATOM 793 C C . ALA A 1 117 ? 32.952 7.425 4.316 1.00 34.11 425 ALA A C 1
ATOM 794 O O . ALA A 1 117 ? 33.243 8.609 4.527 1.00 35.76 425 ALA A O 1
ATOM 796 N N . LEU A 1 118 ? 33.010 6.883 3.098 1.00 34.79 426 LEU A N 1
ATOM 797 C CA . LEU A 1 118 ? 33.446 7.672 1.952 1.00 35.41 426 LEU A CA 1
ATOM 798 C C . LEU A 1 118 ? 32.437 8.761 1.612 1.00 33.86 426 LEU A C 1
ATOM 799 O O . LEU A 1 118 ? 32.818 9.905 1.339 1.00 34.46 426 LEU A O 1
ATOM 804 N N . ASN A 1 119 ? 31.144 8.425 1.624 1.00 31.64 427 ASN A N 1
ATOM 805 C CA . ASN A 1 119 ? 30.120 9.423 1.332 1.00 31.13 427 ASN A CA 1
ATOM 806 C C . ASN A 1 119 ? 30.031 10.476 2.429 1.00 32.15 427 ASN A C 1
ATOM 807 O O . ASN A 1 119 ? 29.728 11.640 2.142 1.00 34.30 427 ASN A O 1
ATOM 812 N N . ILE A 1 120 ? 30.294 10.097 3.682 1.00 29.87 428 ILE A N 1
ATOM 813 C CA . ILE A 1 120 ? 30.287 11.080 4.761 1.00 28.94 428 ILE A CA 1
ATOM 814 C C . ILE A 1 120 ? 31.471 12.029 4.625 1.00 29.80 428 ILE A C 1
ATOM 815 O O . ILE A 1 120 ? 31.344 13.236 4.863 1.00 32.52 428 ILE A O 1
ATOM 820 N N . GLU A 1 121 ? 32.637 11.509 4.230 1.00 30.34 429 GLU A N 1
ATOM 821 C CA . GLU A 1 121 ? 33.784 12.381 3.995 1.00 32.78 429 GLU A CA 1
ATOM 822 C C . GLU A 1 121 ? 33.479 13.396 2.901 1.00 36.22 429 GLU A C 1
ATOM 823 O O . GLU A 1 121 ? 33.769 14.589 3.046 1.00 39.56 429 GLU A O 1
ATOM 829 N N . THR A 1 122 ? 32.893 12.934 1.794 1.00 33.75 430 THR A N 1
ATOM 830 C CA . THR A 1 122 ? 32.513 13.845 0.720 1.00 36.39 430 THR A CA 1
ATOM 831 C C . THR A 1 122 ? 31.538 14.902 1.222 1.00 36.30 430 THR A C 1
ATOM 832 O O . THR A 1 122 ? 31.663 16.086 0.887 1.00 37.33 430 THR A O 1
ATOM 836 N N . ALA A 1 123 ? 30.566 14.495 2.042 1.00 34.73 431 ALA A N 1
ATOM 837 C CA . ALA A 1 123 ? 29.609 15.452 2.585 1.00 35.11 431 ALA A CA 1
ATOM 838 C C . ALA A 1 123 ? 30.279 16.455 3.517 1.00 39.61 431 ALA A C 1
ATOM 839 O O . ALA A 1 123 ? 29.875 17.623 3.563 1.00 39.70 431 ALA A O 1
ATOM 841 N N . ILE A 1 124 ? 31.297 16.023 4.265 1.00 40.08 432 ILE A N 1
ATOM 842 C CA . ILE A 1 124 ? 32.002 16.937 5.159 1.00 41.17 432 ILE A CA 1
ATOM 843 C C . ILE A 1 124 ? 32.828 17.940 4.360 1.00 45.22 432 ILE A C 1
ATOM 844 O O . ILE A 1 124 ? 32.831 19.140 4.660 1.00 45.92 432 ILE A O 1
ATOM 849 N N . LYS A 1 125 ? 33.533 17.469 3.330 1.00 45.23 433 LYS A N 1
ATOM 850 C CA . LYS A 1 125 ? 34.415 18.327 2.548 1.00 46.00 433 LYS A CA 1
ATOM 851 C C . LYS A 1 125 ? 33.673 19.221 1.563 1.00 46.19 433 LYS A C 1
ATOM 852 O O . LYS A 1 125 ? 34.287 20.138 1.006 1.00 48.74 433 LYS A O 1
ATOM 858 N N . THR A 1 126 ? 32.388 18.977 1.324 1.00 45.95 434 THR A N 1
ATOM 859 C CA . THR A 1 126 ? 31.626 19.817 0.411 1.00 49.54 434 THR A CA 1
ATOM 860 C C . THR A 1 126 ? 31.501 21.229 0.973 1.00 52.65 434 THR A C 1
ATOM 861 O O . THR A 1 126 ? 31.370 21.421 2.186 1.00 51.65 434 THR A O 1
ATOM 865 N N . LYS A 1 127 ? 31.560 22.222 0.085 1.00 53.91 435 LYS A N 1
ATOM 866 C CA . LYS A 1 127 ? 31.430 23.614 0.499 1.00 56.23 435 LYS A CA 1
ATOM 867 C C . LYS A 1 127 ? 30.083 23.844 1.174 1.00 53.19 435 LYS A C 1
ATOM 868 O O . LYS A 1 127 ? 29.029 23.546 0.601 1.00 52.11 435 LYS A O 1
ATOM 874 N N . GLY A 1 128 ? 30.119 24.372 2.395 1.00 52.33 436 GLY A N 1
ATOM 875 C CA . GLY A 1 128 ? 28.919 24.586 3.172 1.00 51.02 436 GLY A CA 1
ATOM 876 C C . GLY A 1 128 ? 28.428 23.383 3.944 1.00 49.67 436 GLY A C 1
ATOM 877 O O . GLY A 1 128 ? 27.450 23.512 4.694 1.00 49.46 436 GLY A O 1
ATOM 878 N N . VAL A 1 129 ? 29.069 22.222 3.783 1.00 47.88 437 VAL A N 1
ATOM 879 C CA . VAL A 1 129 ? 28.733 20.975 4.472 1.00 41.62 437 VAL A CA 1
ATOM 880 C C . VAL A 1 129 ? 27.379 20.453 4.005 1.00 38.61 437 VAL A C 1
ATOM 881 O O . VAL A 1 129 ? 26.357 21.139 4.114 1.00 39.33 437 VAL A O 1
ATOM 885 N N . ASP A 1 130 ? 27.366 19.227 3.480 1.00 35.45 438 ASP A N 1
ATOM 886 C CA . ASP A 1 130 ? 26.127 18.565 3.071 1.00 35.52 438 ASP A CA 1
ATOM 887 C C . ASP A 1 130 ? 25.551 17.843 4.288 1.00 34.57 438 ASP A C 1
ATOM 888 O O . ASP A 1 130 ? 25.691 16.630 4.459 1.00 33.22 438 ASP A O 1
ATOM 893 N N . GLU A 1 131 ? 24.885 18.620 5.149 1.00 33.63 439 GLU A N 1
ATOM 894 C CA . GLU A 1 131 ? 24.310 18.056 6.368 1.00 34.28 439 GLU A CA 1
ATOM 895 C C . GLU A 1 131 ? 23.244 17.015 6.061 1.00 32.43 439 GLU A C 1
ATOM 896 O O . GLU A 1 131 ? 23.074 16.060 6.827 1.00 32.77 439 GLU A O 1
ATOM 902 N N . VAL A 1 132 ? 22.519 17.180 4.953 1.00 33.77 440 VAL A N 1
ATOM 903 C CA . VAL A 1 132 ? 21.432 16.261 4.621 1.00 37.67 440 VAL A CA 1
ATOM 904 C C . VAL A 1 132 ? 21.964 14.841 4.462 1.00 33.11 440 VAL A C 1
ATOM 905 O O . VAL A 1 132 ? 21.387 13.880 4.984 1.00 30.01 440 VAL A O 1
ATOM 909 N N . THR A 1 133 ? 23.077 14.691 3.742 1.00 31.45 441 THR A N 1
ATOM 910 C CA . THR A 1 133 ? 23.668 13.371 3.540 1.00 31.31 441 THR A CA 1
ATOM 911 C C . THR A 1 133 ? 24.153 12.777 4.857 1.00 29.10 441 THR A C 1
ATOM 912 O O . THR A 1 133 ? 23.921 11.598 5.142 1.00 29.00 441 THR A O 1
ATOM 916 N N . ILE A 1 134 ? 24.836 13.586 5.670 1.00 25.42 442 ILE A N 1
ATOM 917 C CA . ILE A 1 134 ? 25.320 13.123 6.969 1.00 27.47 442 ILE A CA 1
ATOM 918 C C . ILE A 1 134 ? 24.164 12.597 7.812 1.00 29.33 442 ILE A C 1
ATOM 919 O O . ILE A 1 134 ? 24.253 11.528 8.426 1.00 30.84 442 ILE A O 1
ATOM 924 N N . VAL A 1 135 ? 23.055 13.338 7.839 1.00 25.67 443 VAL A N 1
ATOM 925 C CA . VAL A 1 135 ? 21.905 12.925 8.639 1.00 24.30 443 VAL A CA 1
ATOM 926 C C . VAL A 1 135 ? 21.252 11.681 8.049 1.00 24.21 443 VAL A C 1
ATOM 927 O O . VAL A 1 135 ? 20.904 10.743 8.779 1.00 25.22 443 VAL A O 1
ATOM 931 N N . ASN A 1 136 ? 21.073 11.651 6.723 1.00 26.93 444 ASN A N 1
ATOM 932 C CA . ASN A 1 136 ? 20.399 10.522 6.084 1.00 29.69 444 ASN A CA 1
ATOM 933 C C . ASN A 1 136 ? 21.103 9.208 6.390 1.00 29.26 444 ASN A C 1
ATOM 934 O O . ASN A 1 136 ? 20.450 8.180 6.605 1.00 28.92 444 ASN A O 1
ATOM 939 N N . ILE A 1 137 ? 22.436 9.221 6.414 1.00 26.97 445 ILE A N 1
ATOM 940 C CA . ILE A 1 137 ? 23.188 7.999 6.678 1.00 24.31 445 ILE A CA 1
ATOM 941 C C . ILE A 1 137 ? 23.151 7.658 8.164 1.00 26.13 445 ILE A C 1
ATOM 942 O O . ILE A 1 137 ? 22.621 6.616 8.565 1.00 26.96 445 ILE A O 1
ATOM 947 N N . LEU A 1 138 ? 23.693 8.546 9.003 1.00 24.76 446 LEU A N 1
ATOM 948 C CA . LEU A 1 138 ? 23.979 8.184 10.390 1.00 24.41 446 LEU A CA 1
ATOM 949 C C . LEU A 1 138 ? 22.712 7.881 11.184 1.00 27.21 446 LEU A C 1
ATOM 950 O O . LEU A 1 138 ? 22.708 6.976 12.028 1.00 29.94 446 LEU A O 1
ATOM 955 N N . THR A 1 139 ? 21.630 8.624 10.948 1.00 24.08 447 THR A N 1
ATOM 956 C CA . THR A 1 139 ? 20.398 8.367 11.689 1.00 25.19 447 THR A CA 1
ATOM 957 C C . THR A 1 139 ? 19.629 7.164 11.158 1.00 27.52 447 THR A C 1
ATOM 958 O O . THR A 1 139 ? 18.603 6.799 11.743 1.00 27.17 447 THR A O 1
ATOM 962 N N . ASN A 1 140 ? 20.089 6.544 10.073 1.00 26.15 448 ASN A N 1
ATOM 963 C CA . ASN A 1 140 ? 19.468 5.344 9.526 1.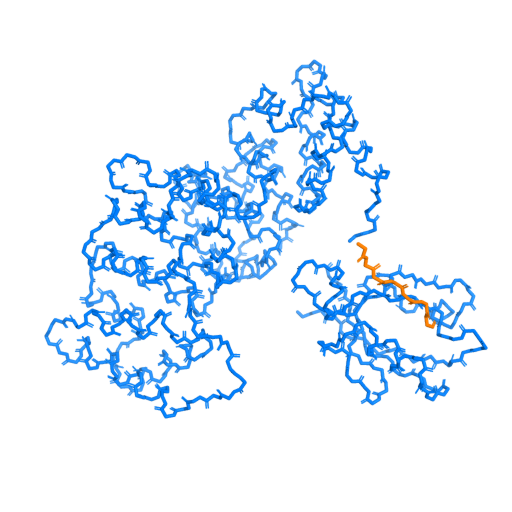00 28.70 448 ASN A CA 1
ATOM 964 C C . ASN A 1 140 ? 20.417 4.153 9.593 1.00 26.94 448 ASN A C 1
ATOM 965 O O . ASN A 1 140 ? 20.326 3.223 8.788 1.00 26.34 448 ASN A O 1
ATOM 970 N N . ARG A 1 141 ? 21.343 4.182 10.545 1.00 27.28 449 ARG A N 1
ATOM 971 C CA . ARG A 1 141 ? 22.227 3.064 10.829 1.00 26.90 449 ARG A CA 1
ATOM 972 C C . ARG A 1 141 ? 22.159 2.759 12.317 1.00 26.61 449 ARG A C 1
ATOM 973 O O . ARG A 1 141 ? 21.914 3.649 13.136 1.00 23.62 449 ARG A O 1
ATOM 981 N N . SER A 1 142 ? 22.375 1.493 12.661 1.00 27.45 450 SER A N 1
ATOM 982 C CA . SER A 1 142 ? 22.414 1.113 14.063 1.00 25.61 450 SER A CA 1
ATOM 983 C C . SER A 1 142 ? 23.691 1.641 14.716 1.00 25.94 450 SER A C 1
ATOM 984 O O . SER A 1 142 ? 24.615 2.117 14.049 1.00 25.51 450 SER A O 1
ATOM 987 N N . ASN A 1 143 ? 23.731 1.555 16.048 1.00 23.45 451 ASN A N 1
ATOM 988 C CA . ASN A 1 143 ? 24.902 2.031 16.778 1.00 23.27 451 ASN A CA 1
ATOM 989 C C . ASN A 1 143 ? 26.148 1.247 16.390 1.00 23.41 451 ASN A C 1
ATOM 990 O O . ASN A 1 143 ? 27.221 1.830 16.191 1.00 26.13 451 ASN A O 1
ATOM 995 N N . GLU A 1 144 ? 26.025 -0.077 16.265 1.00 22.73 452 GLU A N 1
ATOM 996 C CA . GLU A 1 144 ? 27.171 -0.888 15.861 1.00 28.93 452 GLU A CA 1
ATOM 997 C C . GLU A 1 144 ? 27.616 -0.549 14.445 1.00 27.05 452 GLU A C 1
ATOM 998 O O . GLU A 1 144 ? 28.816 -0.554 14.146 1.00 27.59 452 GLU A O 1
ATOM 1004 N N . GLN A 1 145 ? 26.663 -0.253 13.557 1.00 22.77 453 GLN A N 1
ATOM 1005 C CA . GLN A 1 145 ? 27.019 0.127 12.195 1.00 25.91 453 GLN A CA 1
ATOM 1006 C C . GLN A 1 145 ? 27.728 1.477 12.164 1.00 25.63 453 GLN A C 1
ATOM 1007 O O . GLN A 1 145 ? 28.674 1.668 11.392 1.00 27.79 453 GLN A O 1
ATOM 1013 N N . ARG A 1 146 ? 27.289 2.425 12.998 1.00 26.31 454 ARG A N 1
ATOM 1014 C CA . ARG A 1 146 ? 27.989 3.704 13.097 1.00 24.80 454 ARG A CA 1
ATOM 1015 C C . ARG A 1 146 ? 29.414 3.517 13.600 1.00 24.51 454 ARG A C 1
ATOM 1016 O O . ARG A 1 146 ? 30.333 4.212 13.152 1.00 25.54 454 ARG A O 1
ATOM 1024 N N . GLN A 1 147 ? 29.610 2.604 14.555 1.00 26.70 455 GLN A N 1
ATOM 1025 C CA . GLN A 1 147 ? 30.960 2.300 15.015 1.00 28.38 455 GLN A CA 1
ATOM 1026 C C . GLN A 1 147 ? 31.823 1.787 13.868 1.00 28.32 455 GLN A C 1
ATOM 1027 O O . GLN A 1 147 ? 32.974 2.210 13.714 1.00 29.42 455 GLN A O 1
ATOM 1033 N N . ASP A 1 148 ? 31.278 0.883 13.048 1.00 28.62 456 ASP A N 1
ATOM 1034 C CA . ASP A 1 148 ? 31.994 0.434 11.857 1.00 31.26 456 ASP A CA 1
ATOM 1035 C C . ASP A 1 148 ? 32.323 1.604 10.940 1.00 28.24 456 ASP A C 1
ATOM 1036 O O . ASP A 1 148 ? 33.426 1.677 10.385 1.00 27.44 456 ASP A O 1
ATOM 1041 N N . ILE A 1 149 ? 31.378 2.533 10.772 1.00 26.82 457 ILE A N 1
ATOM 1042 C CA . ILE A 1 149 ? 31.616 3.698 9.923 1.00 27.92 457 ILE A CA 1
ATOM 1043 C C . ILE A 1 149 ? 32.748 4.548 10.486 1.00 28.16 457 ILE A C 1
ATOM 1044 O O . ILE A 1 149 ? 33.616 5.022 9.744 1.00 28.78 457 ILE A O 1
ATOM 1049 N N . ALA A 1 150 ? 32.759 4.749 11.807 1.00 27.83 458 ALA A N 1
ATOM 1050 C CA . ALA A 1 150 ? 33.783 5.589 12.421 1.00 26.68 458 ALA A CA 1
ATOM 1051 C C . ALA A 1 150 ? 35.169 4.970 12.282 1.00 30.43 458 ALA A C 1
ATOM 1052 O O . ALA A 1 150 ? 36.154 5.686 12.064 1.00 31.52 458 ALA A O 1
ATOM 1054 N N . PHE A 1 151 ? 35.270 3.645 12.416 1.00 27.56 459 PHE A N 1
ATOM 1055 C CA . PHE A 1 151 ? 36.561 2.988 12.234 1.00 30.55 459 PHE A CA 1
ATOM 1056 C C . PHE A 1 151 ? 37.003 3.042 10.777 1.00 33.97 459 PHE A C 1
ATOM 1057 O O . PHE A 1 151 ? 38.182 3.280 10.489 1.00 33.71 459 PHE A O 1
ATOM 1065 N N . ALA A 1 152 ? 36.072 2.821 9.845 1.00 32.71 460 ALA A N 1
ATOM 1066 C CA . ALA A 1 152 ? 36.404 2.930 8.429 1.00 32.72 460 ALA A CA 1
ATOM 1067 C C . ALA A 1 152 ? 36.808 4.353 8.071 1.00 32.03 460 ALA A C 1
ATOM 1068 O O . ALA A 1 152 ? 37.710 4.564 7.251 1.00 32.54 460 ALA A O 1
ATOM 1070 N N . TYR A 1 153 ? 36.149 5.344 8.676 1.00 31.00 461 TYR A N 1
ATOM 1071 C CA . TYR A 1 153 ? 36.501 6.734 8.412 1.00 31.35 461 TYR A CA 1
ATOM 1072 C C . TYR A 1 153 ? 37.915 7.042 8.888 1.00 31.29 461 TYR A C 1
ATOM 1073 O O . TYR A 1 153 ? 38.686 7.702 8.182 1.00 34.60 461 TYR A O 1
ATOM 1082 N N . GLN A 1 154 ? 38.274 6.569 10.084 1.00 32.17 462 GLN A N 1
ATOM 1083 C CA . GLN A 1 154 ? 39.614 6.816 10.605 1.00 33.37 462 GLN A CA 1
ATOM 1084 C C . GLN A 1 154 ? 40.671 6.132 9.747 1.00 34.84 462 GLN A C 1
ATOM 1085 O O . GLN A 1 154 ? 41.736 6.706 9.491 1.00 35.81 462 GLN A O 1
ATOM 1091 N N . ARG A 1 155 ? 40.399 4.906 9.292 1.00 33.91 463 ARG A N 1
ATOM 1092 C CA . ARG A 1 155 ? 41.352 4.220 8.425 1.00 39.66 463 ARG A CA 1
ATOM 1093 C C . ARG A 1 155 ? 41.551 4.962 7.110 1.00 36.96 463 ARG A C 1
ATOM 1094 O O . ARG A 1 155 ? 42.646 4.929 6.539 1.00 35.24 463 ARG A O 1
ATOM 1102 N N . ARG A 1 156 ? 40.514 5.644 6.620 1.00 37.03 464 ARG A N 1
ATOM 1103 C CA . ARG A 1 156 ? 40.608 6.314 5.327 1.00 38.38 464 ARG A CA 1
ATOM 1104 C C . ARG A 1 156 ? 41.244 7.695 5.443 1.00 39.98 464 ARG A C 1
ATOM 1105 O O . ARG A 1 156 ? 42.093 8.058 4.622 1.00 41.91 464 ARG A O 1
ATOM 1113 N N . THR A 1 157 ? 40.855 8.476 6.451 1.00 39.71 465 THR A N 1
ATOM 1114 C CA . THR A 1 157 ? 41.294 9.861 6.570 1.00 40.70 465 THR A CA 1
ATOM 1115 C C . THR A 1 157 ? 42.402 10.066 7.592 1.00 45.07 465 THR A C 1
ATOM 1116 O O . THR A 1 157 ? 42.971 11.162 7.645 1.00 47.67 465 THR A O 1
ATOM 1120 N N . LYS A 1 158 ? 42.716 9.053 8.402 1.00 45.82 466 LYS A N 1
ATOM 1121 C CA . LYS A 1 158 ? 43.634 9.194 9.535 1.00 47.49 466 LYS A CA 1
ATOM 1122 C C . LYS A 1 158 ? 43.163 10.276 10.506 1.00 47.11 466 LYS A C 1
ATOM 1123 O O . LYS A 1 158 ? 43.972 10.929 11.169 1.00 48.16 466 LYS A O 1
ATOM 1129 N N . LYS A 1 159 ? 41.847 10.466 10.596 1.00 46.61 467 LYS A N 1
ATOM 1130 C CA . LYS A 1 159 ? 41.242 11.431 11.502 1.00 45.82 467 LYS A CA 1
ATOM 1131 C C . LYS A 1 159 ? 39.978 10.827 12.098 1.00 41.21 467 LYS A C 1
ATOM 1132 O O . LYS A 1 159 ? 39.329 9.978 11.482 1.00 39.75 467 LYS A O 1
ATOM 1138 N N . GLU A 1 160 ? 39.631 11.277 13.300 1.00 37.55 468 GLU A N 1
ATOM 1139 C CA . GLU A 1 160 ? 38.456 10.760 13.987 1.00 39.39 468 GLU A CA 1
ATOM 1140 C C . GLU A 1 160 ? 37.186 11.371 13.410 1.00 35.48 468 GLU A C 1
ATOM 1141 O O . GLU A 1 160 ? 37.110 12.582 13.181 1.00 34.93 468 GLU A O 1
ATOM 1147 N N . LEU A 1 161 ? 36.184 10.521 13.174 1.00 33.62 469 LEU A N 1
ATOM 1148 C CA . LEU A 1 161 ? 34.939 10.996 12.577 1.00 30.08 469 LEU A CA 1
ATOM 1149 C C . LEU A 1 161 ? 34.209 11.957 13.508 1.00 31.60 469 LEU A C 1
ATOM 1150 O O . LEU A 1 161 ? 33.654 12.965 13.053 1.00 34.14 469 LEU A O 1
ATOM 1155 N N . ALA A 1 162 ? 34.201 11.664 14.811 1.00 28.51 470 ALA A N 1
ATOM 1156 C CA . ALA A 1 162 ? 33.522 12.542 15.761 1.00 29.74 470 ALA A CA 1
ATOM 1157 C C . ALA A 1 162 ? 34.125 13.941 15.750 1.00 31.26 470 ALA A C 1
ATOM 1158 O O . ALA A 1 162 ? 33.395 14.940 15.748 1.00 35.48 470 ALA A O 1
ATOM 1160 N N . SER A 1 163 ? 35.456 14.032 15.738 1.00 33.80 471 SER A N 1
ATOM 1161 C CA . SER A 1 163 ? 36.112 15.335 15.696 1.00 37.17 471 SER A CA 1
ATOM 1162 C C . SER A 1 163 ? 35.823 16.062 14.388 1.00 33.47 471 SER A C 1
ATOM 1163 O O . SER A 1 163 ? 35.617 17.280 14.379 1.00 34.67 471 SER A O 1
ATOM 1166 N N . ALA A 1 164 ? 35.811 15.332 13.270 1.00 32.37 472 ALA A N 1
ATOM 1167 C CA . ALA A 1 164 ? 35.497 15.957 11.989 1.00 33.01 472 ALA A CA 1
ATOM 1168 C C . ALA A 1 164 ? 34.069 16.488 11.971 1.00 31.63 472 ALA A C 1
ATOM 1169 O O . ALA A 1 164 ? 33.809 17.576 11.444 1.00 32.90 472 ALA A O 1
ATOM 1171 N N . LEU A 1 165 ? 33.127 15.731 12.542 1.00 26.15 473 LEU A N 1
ATOM 1172 C CA . LEU A 1 165 ? 31.735 16.167 12.554 1.00 29.21 473 LEU A CA 1
ATOM 1173 C C . LEU A 1 165 ? 31.499 17.285 13.560 1.00 28.73 473 LEU A C 1
ATOM 1174 O O . LEU A 1 165 ? 30.610 18.120 13.356 1.00 28.61 473 LEU A O 1
ATOM 1179 N N . LYS A 1 166 ? 32.272 17.319 14.647 1.00 28.57 474 LYS A N 1
ATOM 1180 C CA . LYS A 1 166 ? 32.162 18.434 15.582 1.00 32.41 474 LYS A CA 1
ATOM 1181 C C . LYS A 1 166 ? 32.512 19.751 14.902 1.00 32.06 474 LYS A C 1
ATOM 1182 O O . LYS A 1 166 ? 31.886 20.784 15.168 1.00 33.68 474 LYS A O 1
ATOM 1188 N N . SER A 1 167 ? 33.503 19.731 14.008 1.00 33.68 475 SER A N 1
ATOM 1189 C CA . SER A 1 167 ? 33.899 20.943 13.300 1.00 38.23 475 SER A CA 1
ATOM 1190 C C . SER A 1 167 ? 32.920 21.314 12.195 1.00 37.43 475 SER A C 1
ATOM 1191 O O . SER A 1 167 ? 32.713 22.504 11.937 1.00 39.89 475 SER A O 1
ATOM 1194 N N . ALA A 1 168 ? 32.307 20.325 11.544 1.00 34.52 476 ALA A N 1
ATOM 1195 C CA . ALA A 1 168 ? 31.426 20.583 10.413 1.00 33.34 476 ALA A CA 1
ATOM 1196 C C . ALA A 1 168 ? 29.995 20.916 10.815 1.00 34.41 476 ALA A C 1
ATOM 1197 O O . ALA A 1 168 ? 29.279 21.545 10.026 1.00 32.99 476 ALA A O 1
ATOM 1199 N N . LEU A 1 169 ? 29.561 20.516 12.008 1.00 30.72 477 LEU A N 1
ATOM 1200 C CA . LEU A 1 169 ? 28.191 20.712 12.456 1.00 29.87 477 LEU A CA 1
ATOM 1201 C C . LEU A 1 169 ? 28.154 21.657 13.651 1.00 30.95 477 LEU A C 1
ATOM 1202 O O . LEU A 1 169 ? 29.163 21.881 14.326 1.00 32.70 477 LEU A O 1
ATOM 1207 N N . SER A 1 170 ? 26.968 22.202 13.915 1.00 28.69 478 SER A N 1
ATOM 1208 C CA . SER A 1 170 ? 26.765 23.090 15.052 1.00 29.45 478 SER A CA 1
ATOM 1209 C C . SER A 1 170 ? 25.337 22.928 15.559 1.00 30.08 478 SER A C 1
ATOM 1210 O O . SER A 1 170 ? 24.522 22.212 14.970 1.00 30.87 478 SER A O 1
ATOM 1213 N N . GLY A 1 171 ? 25.044 23.597 16.674 1.00 27.98 479 GLY A N 1
ATOM 1214 C CA . GLY A 1 171 ? 23.704 23.621 17.228 1.00 24.93 479 GLY A CA 1
ATOM 1215 C C . GLY A 1 171 ? 23.239 22.273 17.764 1.00 24.49 479 GLY A C 1
ATOM 1216 O O . GLY A 1 171 ? 24.029 21.391 18.115 1.00 24.28 479 GLY A O 1
ATOM 1217 N N . HIS A 1 172 ? 21.912 22.130 17.825 1.00 24.50 480 HIS A N 1
ATOM 1218 C CA . HIS A 1 172 ? 21.319 20.899 18.335 1.00 22.03 480 HIS A CA 1
ATOM 1219 C C . HIS A 1 172 ? 21.624 19.708 17.435 1.00 20.86 480 HIS A C 1
ATOM 1220 O O . HIS A 1 172 ? 21.696 18.574 17.920 1.00 21.11 480 HIS A O 1
ATOM 1227 N N . LEU A 1 173 ? 21.802 19.942 16.132 1.00 23.04 481 LEU A N 1
ATOM 1228 C CA . LEU A 1 173 ? 22.127 18.846 15.224 1.00 22.74 481 LEU A CA 1
ATOM 1229 C C . LEU A 1 173 ? 23.474 18.224 15.568 1.00 21.54 481 LEU A C 1
ATOM 1230 O O . LEU A 1 173 ? 23.623 16.997 15.545 1.00 21.79 481 LEU A O 1
ATOM 1235 N N . GLU A 1 174 ? 24.473 19.056 15.875 1.00 22.87 482 GLU A N 1
ATOM 1236 C CA . GLU A 1 174 ? 25.757 18.530 16.328 1.00 25.03 482 GLU A CA 1
ATOM 1237 C C . GLU A 1 174 ? 25.588 17.666 17.571 1.00 25.80 482 GLU A C 1
ATOM 1238 O O . GLU A 1 174 ? 26.211 16.603 17.690 1.00 23.74 482 GLU A O 1
ATOM 1244 N N . THR A 1 175 ? 24.741 18.104 18.505 1.00 24.33 483 THR A N 1
ATOM 1245 C CA . THR A 1 175 ? 24.523 17.340 19.729 1.00 23.45 483 THR A CA 1
ATOM 1246 C C . THR A 1 175 ? 23.931 15.970 19.425 1.00 21.77 483 THR A C 1
ATOM 1247 O O . THR A 1 175 ? 24.336 14.966 20.023 1.00 21.69 483 THR A O 1
ATOM 1251 N N . VAL A 1 176 ? 22.983 15.905 18.486 1.00 21.22 484 VAL A N 1
ATOM 1252 C CA . VAL A 1 176 ? 22.388 14.623 18.115 1.00 19.57 484 VAL A CA 1
ATOM 1253 C C . VAL A 1 176 ? 23.439 13.713 17.494 1.00 19.14 484 VAL A C 1
ATOM 1254 O O . VAL A 1 176 ? 23.620 12.565 17.914 1.00 20.93 484 VAL A O 1
ATOM 1258 N N . ILE A 1 177 ? 24.155 14.220 16.489 1.00 21.04 485 ILE A N 1
ATOM 1259 C CA . ILE A 1 177 ? 25.058 13.377 15.712 1.00 22.85 485 ILE A CA 1
ATOM 1260 C C . ILE A 1 177 ? 26.217 12.882 16.570 1.00 24.17 485 ILE A C 1
ATOM 1261 O O . ILE A 1 177 ? 26.589 11.704 16.508 1.00 26.40 485 ILE A O 1
ATOM 1266 N N . LEU A 1 178 ? 26.808 13.764 17.381 1.00 23.25 486 LEU A N 1
ATOM 1267 C CA . LEU A 1 178 ? 27.908 13.333 18.240 1.00 22.91 486 LEU A CA 1
ATOM 1268 C C . LEU A 1 178 ? 27.443 12.335 19.294 1.00 22.04 486 LEU A C 1
ATOM 1269 O O . LEU A 1 178 ? 28.200 11.432 19.666 1.00 23.39 486 LEU A O 1
ATOM 1274 N N . GLY A 1 179 ? 26.212 12.478 19.786 1.00 20.46 487 GLY A N 1
ATOM 1275 C CA . GLY A 1 179 ? 25.685 11.496 20.720 1.00 20.17 487 GLY A CA 1
ATOM 1276 C C . GLY A 1 179 ? 25.466 10.139 20.076 1.00 21.94 487 GLY A C 1
ATOM 1277 O O . GLY A 1 179 ? 25.700 9.101 20.701 1.00 20.73 487 GLY A O 1
ATOM 1278 N N . LEU A 1 180 ? 25.019 10.128 18.816 1.00 22.56 488 LEU A N 1
ATOM 1279 C CA . LEU A 1 180 ? 24.826 8.871 18.097 1.00 21.05 488 LEU A CA 1
ATOM 1280 C C . LEU A 1 180 ? 26.145 8.153 17.839 1.00 22.82 488 LEU A C 1
ATOM 1281 O O . LEU A 1 180 ? 26.164 6.923 17.708 1.00 23.41 488 LEU A O 1
ATOM 1286 N N . LEU A 1 181 ? 27.250 8.894 17.755 1.00 21.77 489 LEU A N 1
ATOM 1287 C CA . LEU A 1 181 ? 28.549 8.295 17.477 1.00 22.94 489 LEU A CA 1
ATOM 1288 C C . LEU A 1 181 ? 29.161 7.606 18.688 1.00 25.67 489 LEU A C 1
ATOM 1289 O O . LEU A 1 181 ? 30.171 6.911 18.537 1.00 27.50 489 LEU A O 1
ATOM 1294 N N . LYS A 1 182 ? 28.593 7.783 19.873 1.00 23.35 490 LYS A N 1
ATOM 1295 C CA . LYS A 1 182 ? 29.066 7.081 21.055 1.00 23.12 490 LYS A CA 1
ATOM 1296 C C . LYS A 1 182 ? 28.345 5.748 21.201 1.00 20.53 490 LYS A C 1
ATOM 1297 O O . LYS A 1 182 ? 27.184 5.602 20.808 1.00 22.61 490 LYS A O 1
ATOM 1303 N N . THR A 1 183 ? 29.048 4.765 21.764 1.00 22.95 491 THR A N 1
ATOM 1304 C CA . THR A 1 183 ? 28.382 3.540 22.171 1.00 21.63 491 THR A CA 1
ATOM 1305 C C . THR A 1 183 ? 27.344 3.875 23.241 1.00 19.91 491 THR A C 1
ATOM 1306 O O . THR A 1 183 ? 27.398 4.946 23.851 1.00 20.20 491 THR A O 1
ATOM 1310 N N . PRO A 1 184 ? 26.373 2.986 23.472 1.00 20.27 492 PRO A N 1
ATOM 1311 C CA . PRO A 1 184 ? 25.377 3.268 24.524 1.00 19.99 492 PRO A CA 1
ATOM 1312 C C . PRO A 1 184 ? 25.992 3.561 25.883 1.00 17.97 492 PRO A C 1
ATOM 1313 O O . PRO A 1 184 ? 25.550 4.492 26.567 1.00 17.14 492 PRO A O 1
ATOM 1317 N N . ALA A 1 185 ? 27.009 2.798 26.291 1.00 15.33 493 ALA A N 1
ATOM 1318 C CA . ALA A 1 185 ? 27.635 3.039 27.589 1.00 22.93 493 ALA A CA 1
ATOM 1319 C C . ALA A 1 185 ? 28.420 4.347 27.598 1.00 23.37 493 ALA A C 1
ATOM 1320 O O . ALA A 1 185 ? 28.405 5.078 28.595 1.00 23.01 493 ALA A O 1
ATOM 1322 N N . GLN A 1 186 ? 29.128 4.650 26.506 1.00 21.70 494 GLN A N 1
ATOM 1323 C CA . GLN A 1 186 ? 29.854 5.915 26.429 1.00 20.33 494 GLN A CA 1
ATOM 1324 C C . GLN A 1 186 ? 28.901 7.100 26.488 1.00 20.33 494 GLN A C 1
ATOM 1325 O O . GLN A 1 186 ? 29.183 8.103 27.155 1.00 17.73 494 GLN A O 1
ATOM 1331 N N . TYR A 1 187 ? 27.771 7.006 25.787 1.00 18.40 495 TYR A N 1
ATOM 1332 C CA . TYR A 1 187 ? 26.823 8.113 25.766 1.00 19.50 495 TYR A CA 1
ATOM 1333 C C . TYR A 1 187 ? 26.242 8.359 27.151 1.00 18.97 495 TYR A C 1
ATOM 1334 O O . TYR A 1 187 ? 26.206 9.499 27.627 1.00 19.00 495 TYR A O 1
ATOM 1343 N N . ASP A 1 188 ? 25.789 7.294 27.818 1.00 17.00 496 ASP A N 1
ATOM 1344 C CA . ASP A 1 188 ? 25.234 7.444 29.160 1.00 16.68 496 ASP A CA 1
ATOM 1345 C C . ASP A 1 188 ? 26.283 7.945 30.144 1.00 18.32 496 ASP A C 1
ATOM 1346 O O . ASP A 1 188 ? 25.982 8.767 31.017 1.00 17.97 496 ASP A O 1
ATOM 1351 N N . ALA A 1 189 ? 27.522 7.460 30.024 1.00 19.17 497 ALA A N 1
ATOM 1352 C CA . ALA A 1 189 ? 28.575 7.919 30.924 1.00 18.46 497 ALA A CA 1
ATOM 1353 C C . ALA A 1 189 ? 28.829 9.412 30.758 1.00 20.04 497 ALA A C 1
ATOM 1354 O O . ALA A 1 189 ? 29.002 10.133 31.748 1.00 18.77 497 ALA A O 1
ATOM 1356 N N . SER A 1 190 ? 28.858 9.896 29.513 1.00 18.72 498 SER A N 1
ATOM 1357 C CA . SER A 1 190 ? 29.109 11.316 29.293 1.00 20.55 498 SER A CA 1
ATOM 1358 C C . SER A 1 190 ? 27.919 12.170 29.714 1.00 20.54 498 SER A C 1
ATOM 1359 O O . SER A 1 190 ? 28.104 13.299 30.178 1.00 20.54 498 SER A O 1
ATOM 1362 N N . GLU A 1 191 ? 26.695 11.653 29.565 1.00 16.30 499 GLU A N 1
ATOM 1363 C CA . GLU A 1 191 ? 25.525 12.391 30.029 1.00 17.01 499 GLU A CA 1
ATOM 1364 C C . GLU A 1 191 ? 25.484 12.460 31.550 1.00 19.07 499 GLU A C 1
ATOM 1365 O O . GLU A 1 191 ? 25.136 13.499 32.122 1.00 18.52 499 GLU A O 1
ATOM 1371 N N . LEU A 1 192 ? 25.836 11.361 32.222 1.00 17.71 500 LEU A N 1
ATOM 1372 C CA . LEU A 1 192 ? 25.939 11.377 33.679 1.00 15.89 500 LEU A CA 1
ATOM 1373 C C . LEU A 1 192 ? 27.014 12.351 34.142 1.00 18.57 500 LEU A C 1
ATOM 1374 O O . LEU A 1 192 ? 26.804 13.122 35.085 1.00 19.92 500 LEU A O 1
ATOM 1379 N N . LYS A 1 193 ? 28.181 12.320 33.495 1.00 15.40 501 LYS A N 1
ATOM 1380 C CA . LYS A 1 193 ? 29.243 13.271 33.818 1.00 18.29 501 LYS A CA 1
ATOM 1381 C C . LYS A 1 193 ? 28.756 14.708 33.677 1.00 20.68 501 LYS A C 1
ATOM 1382 O O . LYS A 1 193 ? 29.003 15.549 34.550 1.00 23.31 501 LYS A O 1
ATOM 1388 N N . ALA A 1 194 ? 28.059 15.005 32.577 1.00 21.07 502 ALA A N 1
ATOM 1389 C CA . ALA A 1 194 ? 27.548 16.355 32.358 1.00 23.47 502 ALA A CA 1
ATOM 1390 C C . ALA A 1 194 ? 26.523 16.738 33.416 1.00 22.94 502 ALA A C 1
ATOM 1391 O O . ALA A 1 194 ? 26.456 17.899 33.833 1.00 23.43 502 ALA A O 1
ATOM 1393 N N . SER A 1 195 ? 25.723 15.772 33.874 1.00 23.11 503 SER A N 1
ATOM 1394 C CA . SER A 1 195 ? 24.677 16.072 34.846 1.00 24.46 503 SER A CA 1
ATOM 1395 C C . SER A 1 195 ? 25.255 16.449 36.203 1.00 24.55 503 SER A C 1
ATOM 1396 O O . SER A 1 195 ? 24.619 17.190 36.959 1.00 26.20 503 SER A O 1
ATOM 1399 N N . MET A 1 196 ? 26.441 15.951 36.537 1.00 20.15 504 MET A N 1
ATOM 1400 C CA . MET A 1 196 ? 27.062 16.260 37.815 1.00 25.94 504 MET A CA 1
ATOM 1401 C C . MET A 1 196 ? 28.000 17.456 37.734 1.00 30.17 504 MET A C 1
ATOM 1402 O O . MET A 1 196 ? 28.618 17.810 38.742 1.00 31.82 504 MET A O 1
ATOM 1407 N N . LYS A 1 197 ? 28.088 18.097 36.567 1.00 35.85 505 LYS A N 1
ATOM 1408 C CA . LYS A 1 197 ? 28.920 19.281 36.389 1.00 39.68 505 LYS A CA 1
ATOM 1409 C C . LYS A 1 197 ? 28.580 20.353 37.417 1.00 36.07 505 LYS A C 1
ATOM 1410 O O . LYS A 1 197 ? 27.410 20.687 37.624 1.00 29.77 505 LYS A O 1
ATOM 1416 N N . GLY A 1 198 ? 29.615 20.819 38.099 1.00 40.56 506 GLY A N 1
ATOM 1417 C CA . GLY A 1 198 ? 29.411 21.934 39.032 1.00 40.53 506 GLY A CA 1
ATOM 1418 C C . GLY A 1 198 ? 28.834 21.506 40.353 1.00 39.38 506 GLY A C 1
ATOM 1419 O O . GLY A 1 198 ? 28.772 20.301 40.623 1.00 34.79 506 GLY A O 1
ATOM 1420 N N . LEU A 1 199 ? 28.471 22.498 41.164 1.00 41.96 507 LEU A N 1
ATOM 1421 C CA . LEU A 1 199 ? 27.901 22.206 42.499 1.00 41.99 507 LEU A CA 1
ATOM 1422 C C . LEU A 1 199 ? 26.708 21.303 42.289 1.00 40.76 507 LEU A C 1
ATOM 1423 O O . LEU A 1 199 ? 25.882 21.594 41.464 1.00 45.53 507 LEU A O 1
ATOM 1428 N N . GLY A 1 200 ? 26.698 20.198 42.984 1.00 40.64 508 GLY A N 1
ATOM 1429 C CA . GLY A 1 200 ? 25.526 19.332 42.912 1.00 37.08 508 GLY A CA 1
ATOM 1430 C C . GLY A 1 200 ? 25.294 18.793 41.527 1.00 34.60 508 GLY A C 1
ATOM 1431 O O . GLY A 1 200 ? 26.248 18.444 40.834 1.00 30.18 508 GLY A O 1
ATOM 1432 N N . THR A 1 201 ? 24.028 18.747 41.160 1.00 35.69 509 THR A N 1
ATOM 1433 C CA . THR A 1 201 ? 23.752 18.097 39.887 1.00 35.31 509 THR A CA 1
ATOM 1434 C C . THR A 1 201 ? 22.469 18.543 39.211 1.00 33.28 509 THR A C 1
ATOM 1435 O O . THR A 1 201 ? 21.669 19.240 39.851 1.00 30.66 509 THR A O 1
ATOM 1439 N N . ASP A 1 202 ? 22.380 18.274 37.918 1.00 25.81 510 ASP A N 1
ATOM 1440 C CA . ASP A 1 202 ? 21.096 18.302 37.221 1.00 22.97 510 ASP A CA 1
ATOM 1441 C C . ASP A 1 202 ? 20.371 17.037 37.668 1.00 24.65 510 ASP A C 1
ATOM 1442 O O . ASP A 1 202 ? 20.520 15.967 37.076 1.00 19.22 510 ASP A O 1
ATOM 1447 N N . GLU A 1 203 ? 19.602 17.155 38.755 1.00 22.99 511 GLU A N 1
ATOM 1448 C CA . GLU A 1 203 ? 19.006 15.972 39.371 1.00 24.36 511 GLU A CA 1
ATOM 1449 C C . GLU A 1 203 ? 18.054 15.268 38.416 1.00 22.77 511 GLU A C 1
ATOM 1450 O O . GLU A 1 203 ? 17.963 14.036 38.419 1.00 25.16 511 GLU A O 1
ATOM 1456 N N A ASP A 1 204 ? 17.341 16.038 37.590 0.52 22.70 512 ASP A N 1
ATOM 1457 N N B ASP A 1 204 ? 17.336 16.030 37.587 0.48 22.72 512 ASP A N 1
ATOM 1458 C CA A ASP A 1 204 ? 16.383 15.462 36.651 0.52 23.03 512 ASP A CA 1
ATOM 1459 C CA B ASP A 1 204 ? 16.378 15.424 36.666 0.48 23.00 512 ASP A CA 1
ATOM 1460 C C A ASP A 1 204 ? 17.058 14.478 35.701 0.52 22.04 512 ASP A C 1
ATOM 1461 C C B ASP A 1 204 ? 17.065 14.459 35.705 0.48 22.03 512 ASP A C 1
ATOM 1462 O O A ASP A 1 204 ? 16.568 13.362 35.491 0.52 21.05 512 ASP A O 1
ATOM 1463 O O B ASP A 1 204 ? 16.590 13.338 35.489 0.48 21.04 512 ASP A O 1
ATOM 1472 N N . SER A 1 205 ? 18.194 14.874 35.124 1.00 21.18 513 SER A N 1
ATOM 1473 C CA . SER A 1 205 ? 18.896 14.002 34.187 1.00 20.65 513 SER A CA 1
ATOM 1474 C C . SER A 1 205 ? 19.563 12.833 34.901 1.00 20.82 513 SER A C 1
ATOM 1475 O O . SER A 1 205 ? 19.561 11.707 34.391 1.00 19.03 513 SER A O 1
ATOM 1478 N N . LEU A 1 206 ? 20.157 13.084 36.070 1.00 18.26 514 LEU A N 1
ATOM 1479 C CA . LEU A 1 206 ? 20.731 11.995 36.854 1.00 19.33 514 LEU A CA 1
ATOM 1480 C C . LEU A 1 206 ? 19.669 10.955 37.184 1.00 19.46 514 LEU A C 1
ATOM 1481 O O . LEU A 1 206 ? 19.880 9.749 37.003 1.00 19.63 514 LEU A O 1
ATOM 1486 N N . ILE A 1 207 ? 18.506 11.415 37.648 1.00 17.50 515 ILE A N 1
ATOM 1487 C CA . ILE A 1 207 ? 17.399 10.516 37.962 1.00 18.49 515 ILE A CA 1
ATOM 1488 C C . ILE A 1 207 ? 16.992 9.715 36.730 1.00 17.41 515 ILE A C 1
ATOM 1489 O O . ILE A 1 207 ? 16.829 8.490 36.790 1.00 20.18 515 ILE A O 1
ATOM 1494 N N . GLU A 1 208 ? 16.830 10.397 35.593 1.00 17.40 516 GLU A N 1
ATOM 1495 C CA . GLU A 1 208 ? 16.329 9.741 34.387 1.00 16.97 516 GLU A CA 1
ATOM 1496 C C . GLU A 1 208 ? 17.214 8.567 33.984 1.00 21.02 516 GLU A C 1
ATOM 1497 O O . GLU A 1 208 ? 16.719 7.481 33.665 1.00 21.43 516 GLU A O 1
ATOM 1503 N N . ILE A 1 209 ? 18.531 8.767 34.002 1.00 16.33 517 ILE A N 1
ATOM 1504 C CA . ILE A 1 209 ? 19.449 7.713 33.584 1.00 15.46 517 ILE A CA 1
ATOM 1505 C C . ILE A 1 209 ? 19.524 6.617 34.640 1.00 16.58 517 ILE A C 1
ATOM 1506 O O . ILE A 1 209 ? 19.383 5.428 34.334 1.00 19.89 517 ILE A O 1
ATOM 1511 N N . ILE A 1 210 ? 19.742 6.997 35.901 1.00 18.86 518 ILE A N 1
ATOM 1512 C CA . ILE A 1 210 ? 19.994 5.997 36.935 1.00 17.91 518 ILE A CA 1
ATOM 1513 C C . ILE A 1 210 ? 18.744 5.164 37.206 1.00 19.24 518 ILE A C 1
ATOM 1514 O O . ILE A 1 210 ? 18.834 3.962 37.479 1.00 18.69 518 ILE A O 1
ATOM 1519 N N . CYS A 1 211 ? 17.562 5.775 37.124 1.00 17.40 519 CYS A N 1
ATOM 1520 C CA . CYS A 1 211 ? 16.337 5.033 37.413 1.00 16.53 519 CYS A CA 1
ATOM 1521 C C . CYS A 1 211 ? 15.888 4.131 36.268 1.00 20.28 519 CYS A C 1
ATOM 1522 O O . CYS A 1 211 ? 15.143 3.175 36.514 1.00 20.32 519 CYS A O 1
ATOM 1525 N N . SER A 1 212 ? 16.312 4.400 35.031 1.00 16.34 520 SER A N 1
ATOM 1526 C CA . SER A 1 212 ? 15.784 3.667 33.885 1.00 17.96 520 SER A CA 1
ATOM 1527 C C . SER A 1 212 ? 16.712 2.582 33.354 1.00 17.98 520 SER A C 1
ATOM 1528 O O . SER A 1 212 ? 16.253 1.719 32.600 1.00 22.73 520 SER A O 1
ATOM 1531 N N . ARG A 1 213 ? 17.988 2.589 33.720 1.00 17.71 521 ARG A N 1
ATOM 1532 C CA . ARG A 1 213 ? 18.938 1.641 33.152 1.00 21.03 521 ARG A CA 1
ATOM 1533 C C . ARG A 1 213 ? 18.930 0.320 33.919 1.00 20.78 521 ARG A C 1
ATOM 1534 O O . ARG A 1 213 ? 18.742 0.284 35.138 1.00 18.58 521 ARG A O 1
ATOM 1542 N N . THR A 1 214 ? 19.142 -0.771 33.183 1.00 19.84 522 THR A N 1
ATOM 1543 C CA . THR A 1 214 ? 19.128 -2.114 33.741 1.00 18.74 522 THR A CA 1
ATOM 1544 C C . THR A 1 214 ? 20.483 -2.454 34.363 1.00 19.98 522 THR A C 1
ATOM 1545 O O . THR A 1 214 ? 21.460 -1.713 34.233 1.00 21.27 522 THR A O 1
ATOM 1549 N N . ASN A 1 215 ? 20.527 -3.599 35.057 1.00 17.37 523 ASN A N 1
ATOM 1550 C CA . ASN A 1 215 ? 21.781 -4.095 35.626 1.00 20.77 523 ASN A CA 1
ATOM 1551 C C . ASN A 1 215 ? 22.881 -4.142 34.573 1.00 22.47 523 ASN A C 1
ATOM 1552 O O . ASN A 1 215 ? 23.984 -3.621 34.775 1.00 22.42 523 ASN A O 1
ATOM 1557 N N . GLN A 1 216 ? 22.587 -4.776 33.438 1.00 23.64 524 GLN A N 1
ATOM 1558 C CA . GLN A 1 216 ? 23.585 -4.955 32.389 1.00 28.03 524 GLN A CA 1
ATOM 1559 C C . GLN A 1 216 ? 24.058 -3.617 31.838 1.00 24.11 524 GLN A C 1
ATOM 1560 O O . GLN A 1 216 ? 25.251 -3.432 31.571 1.00 22.37 524 GLN A O 1
ATOM 1566 N N . GLU A 1 217 ? 23.135 -2.671 31.662 1.00 19.76 525 GLU A N 1
ATOM 1567 C CA . GLU A 1 217 ? 23.509 -1.354 31.165 1.00 19.05 525 GLU A CA 1
ATOM 1568 C C . GLU A 1 217 ? 24.338 -0.594 32.190 1.00 22.66 525 GLU A C 1
ATOM 1569 O O . GLU A 1 217 ? 25.334 0.046 31.837 1.00 21.88 525 GLU A O 1
ATOM 1575 N N . LEU A 1 218 ? 23.954 -0.669 33.467 1.00 19.58 526 LEU A N 1
ATOM 1576 C CA . LEU A 1 218 ? 24.701 0.029 34.509 1.00 19.16 526 LEU A CA 1
ATOM 1577 C C . LEU A 1 218 ? 26.094 -0.563 34.693 1.00 21.93 526 LEU A C 1
ATOM 1578 O O . LEU A 1 218 ? 27.062 0.174 34.921 1.00 19.43 526 LEU A O 1
ATOM 1583 N N . GLN A 1 219 ? 26.215 -1.889 34.601 1.00 20.63 527 GLN A N 1
ATOM 1584 C CA . GLN A 1 219 ? 27.525 -2.520 34.727 1.00 21.30 527 GLN A CA 1
ATOM 1585 C C . GLN A 1 219 ? 28.486 -2.008 33.662 1.00 22.58 527 GLN A C 1
ATOM 1586 O O . GLN A 1 219 ? 29.662 -1.749 33.945 1.00 24.50 527 GLN A O 1
ATOM 1592 N N . GLU A 1 220 ? 27.999 -1.842 32.431 1.00 20.40 528 GLU A N 1
ATOM 1593 C CA . GLU A 1 220 ? 28.852 -1.336 31.364 1.00 22.31 528 GLU A CA 1
ATOM 1594 C C . GLU A 1 220 ? 29.131 0.153 31.543 1.00 21.37 528 GLU A C 1
ATOM 1595 O O . GLU A 1 220 ? 30.244 0.617 31.269 1.00 22.72 528 GLU A O 1
ATOM 1601 N N . ILE A 1 221 ? 28.137 0.916 32.007 1.00 17.96 529 ILE A N 1
ATOM 1602 C CA . ILE A 1 221 ? 28.350 2.337 32.281 1.00 19.97 529 ILE A CA 1
ATOM 1603 C C . ILE A 1 221 ? 29.411 2.519 33.360 1.00 20.61 529 ILE A C 1
ATOM 1604 O O . ILE A 1 221 ? 30.313 3.355 33.233 1.00 20.91 529 ILE A O 1
ATOM 1609 N N . ASN A 1 222 ? 29.314 1.742 34.444 1.00 20.59 530 ASN A N 1
ATOM 1610 C CA . ASN A 1 222 ? 30.283 1.856 35.531 1.00 20.98 530 ASN A CA 1
ATOM 1611 C C . ASN A 1 222 ? 31.704 1.602 35.041 1.00 21.76 530 ASN A C 1
ATOM 1612 O O . ASN A 1 222 ? 32.645 2.289 35.457 1.00 26.70 530 ASN A O 1
ATOM 1617 N N . ARG A 1 223 ? 31.880 0.618 34.159 1.00 22.57 531 ARG A N 1
ATOM 1618 C CA . ARG A 1 223 ? 33.210 0.311 33.642 1.00 22.69 531 ARG A CA 1
ATOM 1619 C C . ARG A 1 223 ? 33.710 1.416 32.718 1.00 24.16 531 ARG A C 1
ATOM 1620 O O . ARG A 1 223 ? 34.847 1.886 32.850 1.00 22.76 531 ARG A O 1
ATOM 1628 N N . VAL A 1 224 ? 32.868 1.844 31.775 1.00 21.42 532 VAL A N 1
ATOM 1629 C CA . VAL A 1 224 ? 33.282 2.845 30.796 1.00 26.83 532 VAL A CA 1
ATOM 1630 C C . VAL A 1 224 ? 33.493 4.203 31.458 1.00 25.76 532 VAL A C 1
ATOM 1631 O O . VAL A 1 224 ? 34.393 4.958 31.069 1.00 28.03 532 VAL A O 1
ATOM 1635 N N . TYR A 1 225 ? 32.683 4.534 32.467 1.00 23.26 533 TYR A N 1
ATOM 1636 C CA . TYR A 1 225 ? 32.874 5.783 33.199 1.00 25.41 533 TYR A CA 1
ATOM 1637 C C . TYR A 1 225 ? 34.272 5.851 33.801 1.00 26.24 533 TYR A C 1
ATOM 1638 O O . TYR A 1 225 ? 34.959 6.875 33.701 1.00 27.51 533 TYR A O 1
ATOM 1647 N N . LYS A 1 226 ? 34.709 4.757 34.429 1.00 27.29 534 LYS A N 1
ATOM 1648 C CA . LYS A 1 226 ? 36.032 4.722 35.043 1.00 32.74 534 LYS A CA 1
ATOM 1649 C C . LYS A 1 226 ? 37.130 4.844 33.993 1.00 31.16 534 LYS A C 1
ATOM 1650 O O . LYS A 1 226 ? 38.162 5.482 34.233 1.00 29.75 534 LYS A O 1
ATOM 1656 N N . GLU A 1 227 ? 36.926 4.243 32.819 1.00 33.09 535 GLU A N 1
ATOM 1657 C CA . GLU A 1 227 ? 37.929 4.337 31.763 1.00 31.54 535 GLU A CA 1
ATOM 1658 C C . GLU A 1 227 ? 37.985 5.743 31.176 1.00 29.25 535 GLU A C 1
ATOM 1659 O O . GLU A 1 227 ? 39.070 6.250 30.868 1.00 30.25 535 GLU A O 1
ATOM 1665 N N . MET A 1 228 ? 36.829 6.392 31.021 1.00 28.43 536 MET A N 1
ATOM 1666 C CA . MET A 1 228 ? 36.796 7.720 30.417 1.00 29.87 536 MET A CA 1
ATOM 1667 C C . MET A 1 228 ? 37.277 8.800 31.379 1.00 32.26 536 MET A C 1
ATOM 1668 O O . MET A 1 228 ? 37.994 9.720 30.971 1.00 32.63 536 MET A O 1
ATOM 1673 N N . TYR A 1 229 ? 36.898 8.713 32.653 1.00 28.79 537 TYR A N 1
ATOM 1674 C CA . TYR A 1 229 ? 37.097 9.816 33.582 1.00 27.67 537 TYR A CA 1
ATOM 1675 C C . TYR A 1 229 ? 38.052 9.492 34.720 1.00 31.40 537 TYR A C 1
ATOM 1676 O O . TYR A 1 229 ? 38.327 10.370 35.544 1.00 35.40 537 TYR A O 1
ATOM 1685 N N . LYS A 1 230 ? 38.571 8.264 34.782 1.00 31.59 538 LYS A N 1
ATOM 1686 C CA . LYS A 1 230 ? 39.586 7.873 35.762 1.00 36.03 538 LYS A CA 1
ATOM 1687 C C . LYS A 1 230 ? 39.074 8.002 37.194 1.00 34.42 538 LYS A C 1
ATOM 1688 O O . LYS A 1 230 ? 39.850 8.200 38.131 1.00 38.05 538 LYS A O 1
ATOM 1694 N N . THR A 1 231 ? 37.761 7.894 37.369 1.00 33.76 539 THR A N 1
ATOM 1695 C CA . THR A 1 231 ? 37.151 7.872 38.688 1.00 34.35 539 THR A CA 1
ATOM 1696 C C . THR A 1 231 ? 35.880 7.042 38.603 1.00 30.70 539 THR A C 1
ATOM 1697 O O . THR A 1 231 ? 35.274 6.921 37.535 1.00 31.65 539 THR A O 1
ATOM 1701 N N . ASP A 1 232 ? 35.493 6.458 39.732 1.00 25.72 540 ASP A N 1
ATOM 1702 C CA . ASP A 1 232 ? 34.280 5.656 39.769 1.00 24.47 540 ASP A CA 1
ATOM 1703 C C . ASP A 1 232 ? 33.048 6.544 39.669 1.00 24.39 540 ASP A C 1
ATOM 1704 O O . ASP A 1 232 ? 33.006 7.644 40.228 1.00 24.18 540 ASP A O 1
ATOM 1709 N N . LEU A 1 233 ? 32.038 6.055 38.945 1.00 21.58 541 LEU A N 1
ATOM 1710 C CA . LEU A 1 233 ? 30.761 6.755 38.892 1.00 19.36 541 LEU A CA 1
ATOM 1711 C C . LEU A 1 233 ? 30.175 6.934 40.286 1.00 19.71 541 LEU A C 1
ATOM 1712 O O . LEU A 1 233 ? 29.619 7.992 40.605 1.00 19.84 541 LEU A O 1
ATOM 1717 N N . GLU A 1 234 ? 30.295 5.907 41.130 1.00 21.73 542 GLU A N 1
ATOM 1718 C CA . GLU A 1 234 ? 29.743 5.988 42.478 1.00 21.71 542 GLU A CA 1
ATOM 1719 C C . GLU A 1 234 ? 30.379 7.122 43.272 1.00 20.62 542 GLU A C 1
ATOM 1720 O O . GLU A 1 234 ? 29.689 7.833 44.012 1.00 21.78 542 GLU A O 1
ATOM 1726 N N . LYS A 1 235 ? 31.690 7.316 43.125 1.00 21.30 543 LYS A N 1
ATOM 1727 C CA . LYS A 1 235 ? 32.349 8.383 43.869 1.00 23.83 543 LYS A CA 1
ATOM 1728 C C . LYS A 1 235 ? 31.892 9.756 43.389 1.00 23.64 543 LYS A C 1
ATOM 1729 O O . LYS A 1 235 ? 31.719 10.674 44.198 1.00 25.26 543 LYS A O 1
ATOM 1735 N N . ASP A 1 236 ? 31.689 9.916 42.078 1.00 24.04 544 ASP A N 1
ATOM 1736 C CA . ASP A 1 236 ? 31.185 11.186 41.565 1.00 24.42 544 ASP A CA 1
ATOM 1737 C C . ASP A 1 236 ? 29.763 11.454 42.043 1.00 20.15 544 ASP A C 1
ATOM 1738 O O . ASP A 1 236 ? 29.426 12.593 42.391 1.00 21.42 544 ASP A O 1
ATOM 1743 N N . ILE A 1 237 ? 28.911 10.424 42.054 1.00 16.70 545 ILE A N 1
ATOM 1744 C CA . ILE A 1 237 ? 27.568 10.574 42.611 1.00 18.50 545 ILE A CA 1
ATOM 1745 C C . ILE A 1 237 ? 27.645 10.998 44.072 1.00 18.40 545 ILE A C 1
ATOM 1746 O O . ILE A 1 237 ? 26.926 11.903 44.514 1.00 19.44 545 ILE A O 1
ATOM 1751 N N . ILE A 1 238 ? 28.524 10.354 44.843 1.00 19.08 546 ILE A N 1
ATOM 1752 C CA . ILE A 1 238 ? 28.630 10.655 46.268 1.00 22.05 546 ILE A CA 1
ATOM 1753 C C . ILE A 1 238 ? 29.092 12.093 46.483 1.00 19.90 546 ILE A C 1
ATOM 1754 O O . ILE A 1 238 ? 28.632 12.779 47.404 1.00 21.94 546 ILE A O 1
ATOM 1759 N N A SER A 1 239 ? 30.001 12.578 45.635 0.43 21.95 547 SER A N 1
ATOM 1760 N N B SER A 1 239 ? 29.992 12.577 45.625 0.57 21.92 547 SER A N 1
ATOM 1761 C CA A SER A 1 239 ? 30.532 13.923 45.823 0.43 23.57 547 SER A CA 1
ATOM 1762 C CA B SER A 1 239 ? 30.533 13.920 45.805 0.57 23.57 547 SER A CA 1
ATOM 1763 C C A SER A 1 239 ? 29.514 15.011 45.500 0.43 24.03 547 SER A C 1
ATOM 1764 C C B SER A 1 239 ? 29.497 15.002 45.522 0.57 24.10 547 SER A C 1
ATOM 1765 O O A SER A 1 239 ? 29.629 16.122 46.031 0.43 26.57 547 SER A O 1
ATOM 1766 O O B SER A 1 239 ? 29.580 16.096 46.091 0.57 26.82 547 SER A O 1
ATOM 1771 N N . ASP A 1 240 ? 28.521 14.725 44.659 1.00 19.69 548 ASP A N 1
ATOM 1772 C CA . ASP A 1 240 ? 27.594 15.751 44.194 1.00 23.33 548 ASP A CA 1
ATOM 1773 C C . ASP A 1 240 ? 26.147 15.534 44.625 1.00 23.36 548 ASP A C 1
ATOM 1774 O O . ASP A 1 240 ? 25.269 16.280 44.178 1.00 23.28 548 ASP A O 1
ATOM 1779 N N . THR A 1 241 ? 25.869 14.550 45.474 1.00 22.43 549 THR A N 1
ATOM 1780 C CA . THR A 1 241 ? 24.538 14.360 46.038 1.00 22.63 549 THR A CA 1
ATOM 1781 C C . THR A 1 241 ? 24.667 14.195 47.546 1.00 21.77 549 THR A C 1
ATOM 1782 O O . THR A 1 241 ? 25.767 14.021 48.076 1.00 19.99 549 THR A O 1
ATOM 1786 N N . SER A 1 242 ? 23.532 14.254 48.244 1.00 20.33 550 SER A N 1
ATOM 1787 C CA . SER A 1 242 ? 23.537 14.130 49.696 1.00 22.11 550 SER A CA 1
ATOM 1788 C C . SER A 1 242 ? 22.219 13.529 50.168 1.00 20.14 550 SER A C 1
ATOM 1789 O O . SER A 1 242 ? 21.249 13.426 49.414 1.00 18.07 550 SER A O 1
ATOM 1792 N N . GLY A 1 243 ? 22.202 13.122 51.437 1.00 23.58 551 GLY A N 1
ATOM 1793 C CA . GLY A 1 243 ? 20.991 12.662 52.092 1.00 26.11 551 GLY A CA 1
ATOM 1794 C C . GLY A 1 243 ? 20.470 11.333 51.562 1.00 26.06 551 GLY A C 1
ATOM 1795 O O . GLY A 1 243 ? 21.202 10.504 51.012 1.00 19.63 551 GLY A O 1
ATOM 1796 N N . ASP A 1 244 ? 19.162 11.136 51.753 1.00 23.10 552 ASP A N 1
ATOM 1797 C CA . ASP A 1 244 ? 18.525 9.921 51.256 1.00 23.44 552 ASP A CA 1
ATOM 1798 C C . ASP A 1 244 ? 18.524 9.873 49.735 1.00 18.42 552 ASP A C 1
ATOM 1799 O O . ASP A 1 244 ? 18.501 8.783 49.154 1.00 18.12 552 ASP A O 1
ATOM 1804 N N . PHE A 1 245 ? 18.539 11.032 49.076 1.00 19.06 553 PHE A N 1
ATOM 1805 C CA . PHE A 1 245 ? 18.644 11.050 47.621 1.00 17.31 553 PHE A CA 1
ATOM 1806 C C . PHE A 1 245 ? 19.944 10.401 47.163 1.00 17.10 553 PHE A C 1
ATOM 1807 O O . PHE A 1 245 ? 19.947 9.569 46.249 1.00 21.13 553 PHE A O 1
ATOM 1815 N N . ARG A 1 246 ? 21.062 10.764 47.799 1.00 17.18 554 ARG A N 1
ATOM 1816 C CA . ARG A 1 246 ? 22.338 10.125 47.489 1.00 17.36 554 ARG A CA 1
ATOM 1817 C C . ARG A 1 246 ? 22.275 8.620 47.717 1.00 18.13 554 ARG A C 1
ATOM 1818 O O . ARG A 1 246 ? 22.725 7.835 46.875 1.00 18.15 554 ARG A O 1
ATOM 1826 N N . LYS A 1 247 ? 21.721 8.198 48.859 1.00 20.32 555 LYS A N 1
ATOM 1827 C CA . LYS A 1 247 ? 21.635 6.769 49.156 1.00 21.05 555 LYS A CA 1
ATOM 1828 C C . LYS A 1 247 ? 20.866 6.021 48.075 1.00 20.44 555 LYS A C 1
ATOM 1829 O O . LYS A 1 247 ? 21.273 4.932 47.652 1.00 20.82 555 LYS A O 1
ATOM 1835 N N . LEU A 1 248 ? 19.751 6.590 47.615 1.00 18.64 556 LEU A N 1
ATOM 1836 C CA . LEU A 1 248 ? 18.963 5.934 46.579 1.00 17.59 556 LEU A CA 1
ATOM 1837 C C . LEU A 1 248 ? 19.728 5.877 45.261 1.00 15.14 556 LEU A C 1
ATOM 1838 O O . LEU A 1 248 ? 19.771 4.834 44.601 1.00 15.61 556 LEU A O 1
ATOM 1843 N N . MET A 1 249 ? 20.342 6.996 44.862 1.00 16.31 557 MET A N 1
ATOM 1844 C CA . MET A 1 249 ? 21.089 7.024 43.605 1.00 19.91 557 MET A CA 1
ATOM 1845 C C . MET A 1 249 ? 22.272 6.063 43.640 1.00 19.08 557 MET A C 1
ATOM 1846 O O . MET A 1 249 ? 22.541 5.360 42.659 1.00 18.83 557 MET A O 1
ATOM 1851 N N . VAL A 1 250 ? 22.992 6.021 44.764 1.00 20.68 558 VAL A N 1
ATOM 1852 C CA . VAL A 1 250 ? 24.142 5.127 44.887 1.00 18.38 5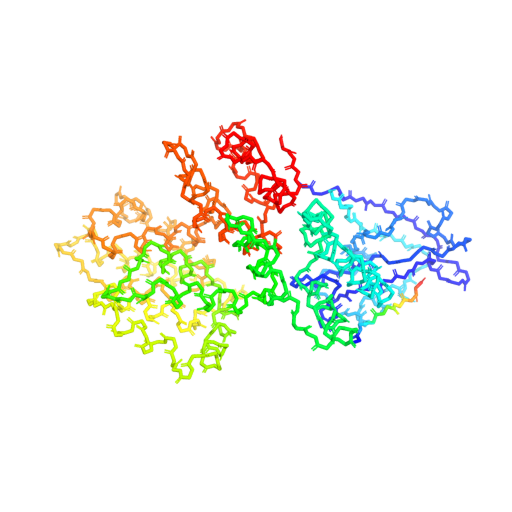58 VAL A CA 1
ATOM 1853 C C . VAL A 1 250 ? 23.695 3.672 44.809 1.00 22.16 558 VAL A C 1
ATOM 1854 O O . VAL A 1 250 ? 24.313 2.850 44.119 1.00 22.94 558 VAL A O 1
ATOM 1858 N N . ALA A 1 251 ? 22.611 3.334 45.510 1.00 19.16 559 ALA A N 1
ATOM 1859 C CA . ALA A 1 251 ? 22.124 1.957 45.514 1.00 17.64 559 ALA A CA 1
ATOM 1860 C C . ALA A 1 251 ? 21.703 1.515 44.117 1.00 17.77 559 ALA A C 1
ATOM 1861 O O . ALA A 1 251 ? 22.035 0.409 43.679 1.00 19.28 559 ALA A O 1
ATOM 1863 N N . LEU A 1 252 ? 20.972 2.372 43.400 1.00 16.39 560 LEU A N 1
ATOM 1864 C CA . LEU A 1 252 ? 20.523 2.022 42.055 1.00 17.15 560 LEU A CA 1
ATOM 1865 C C . LEU A 1 252 ? 21.695 1.884 41.091 1.00 18.91 560 LEU A C 1
ATOM 1866 O O . LEU A 1 252 ? 21.714 0.970 40.259 1.00 19.65 560 LEU A O 1
ATOM 1871 N N . ALA A 1 253 ? 22.677 2.785 41.183 1.00 19.75 561 ALA A N 1
ATOM 1872 C CA . ALA A 1 253 ? 23.755 2.824 40.200 1.00 20.78 561 ALA A CA 1
ATOM 1873 C C . ALA A 1 253 ? 24.681 1.620 40.294 1.00 21.61 561 ALA A C 1
ATOM 1874 O O . ALA A 1 253 ? 25.447 1.371 39.356 1.00 21.95 561 ALA A O 1
ATOM 1876 N N . LYS A 1 254 ? 24.636 0.872 41.398 1.00 21.60 562 LYS A N 1
ATOM 1877 C CA . LYS A 1 254 ? 25.445 -0.336 41.507 1.00 25.51 562 LYS A CA 1
ATOM 1878 C C . LYS A 1 254 ? 25.010 -1.408 40.520 1.00 26.30 562 LYS A C 1
ATOM 1879 O O . LYS A 1 254 ? 25.823 -2.271 40.167 1.00 22.55 562 LYS A O 1
ATOM 1885 N N . GLY A 1 255 ? 23.758 -1.370 40.070 1.00 22.20 563 GLY A N 1
ATOM 1886 C CA . GLY A 1 255 ? 23.263 -2.349 39.124 1.00 22.51 563 GLY A CA 1
ATOM 1887 C C . GLY A 1 255 ? 23.326 -3.764 39.661 1.00 22.63 563 GLY A C 1
ATOM 1888 O O . GLY A 1 255 ? 23.773 -4.681 38.967 1.00 24.10 563 GLY A O 1
ATOM 1889 N N . ARG A 1 256 ? 22.884 -3.952 40.904 1.00 23.14 564 ARG A N 1
ATOM 1890 C CA . ARG A 1 256 ? 22.895 -5.262 41.543 1.00 25.66 564 ARG A CA 1
ATOM 1891 C C . ARG A 1 256 ? 21.488 -5.690 41.945 1.00 24.75 564 ARG A C 1
ATOM 1892 O O . ARG A 1 256 ? 21.307 -6.453 42.895 1.00 24.45 564 ARG A O 1
ATOM 1900 N N . ARG A 1 257 ? 20.486 -5.195 41.224 1.00 23.73 565 ARG A N 1
ATOM 1901 C CA . ARG A 1 257 ? 19.116 -5.635 41.437 1.00 23.63 565 ARG A CA 1
ATOM 1902 C C . ARG A 1 257 ? 19.006 -7.138 41.200 1.00 27.21 565 ARG A C 1
ATOM 1903 O O . ARG A 1 257 ? 19.663 -7.692 40.314 1.00 24.16 565 ARG A O 1
ATOM 1911 N N . ALA A 1 258 ? 18.184 -7.803 42.012 1.00 24.72 566 ALA A N 1
ATOM 1912 C CA . ALA A 1 258 ? 17.933 -9.226 41.820 1.00 29.29 566 ALA A CA 1
ATOM 1913 C C . ALA A 1 258 ? 17.439 -9.483 40.404 1.00 32.43 566 ALA A C 1
ATOM 1914 O O . ALA A 1 258 ? 16.561 -8.777 39.899 1.00 29.93 566 ALA A O 1
ATOM 1916 N N . GLU A 1 259 ? 18.026 -10.484 39.755 1.00 36.38 567 GLU A N 1
ATOM 1917 C CA . GLU A 1 259 ? 17.627 -10.802 38.394 1.00 42.15 567 GLU A CA 1
ATOM 1918 C C . GLU A 1 259 ? 16.254 -11.466 38.390 1.00 45.97 567 GLU A C 1
ATOM 1919 O O . GLU A 1 259 ? 15.800 -12.022 39.394 1.00 44.05 567 GLU A O 1
ATOM 1925 N N . ASP A 1 260 ? 15.588 -11.394 37.239 1.00 51.34 568 ASP A N 1
ATOM 1926 C CA . ASP A 1 260 ? 14.273 -11.999 37.079 1.00 59.86 568 ASP A CA 1
ATOM 1927 C C . ASP A 1 260 ? 14.336 -13.505 37.296 1.00 65.44 568 ASP A C 1
ATOM 1928 O O . ASP A 1 260 ? 14.685 -14.255 36.379 1.00 66.16 568 ASP A O 1
ATOM 1933 N N . GLY A 1 261 ? 14.011 -13.953 38.505 1.00 68.95 569 GLY A N 1
ATOM 1934 C CA . GLY A 1 261 ? 13.911 -15.376 38.753 1.00 76.46 569 GLY A CA 1
ATOM 1935 C C . GLY A 1 261 ? 12.651 -15.959 38.145 1.00 81.78 569 GLY A C 1
ATOM 1936 O O . GLY A 1 261 ? 11.604 -15.314 38.079 1.00 83.60 569 GLY A O 1
ATOM 1937 N N . SER A 1 262 ? 12.762 -17.203 37.675 1.00 83.23 570 SER A N 1
ATOM 1938 C CA . SER A 1 262 ? 11.607 -17.877 37.093 1.00 84.14 570 SER A CA 1
ATOM 1939 C C . SER A 1 262 ? 10.557 -18.222 38.139 1.00 80.10 570 SER A C 1
ATOM 1940 O O . SER A 1 262 ? 9.389 -18.424 37.786 1.00 80.10 570 SER A O 1
ATOM 1943 N N . VAL A 1 263 ? 10.941 -18.285 39.411 1.00 74.56 571 VAL A N 1
ATOM 1944 C CA . VAL A 1 263 ? 10.026 -18.606 40.499 1.00 67.23 571 VAL A CA 1
ATOM 1945 C C . VAL A 1 263 ? 9.552 -17.309 41.139 1.00 54.85 571 VAL A C 1
ATOM 1946 O O . VAL A 1 263 ? 10.364 -16.460 41.528 1.00 50.74 571 VAL A O 1
ATOM 1950 N N . ILE A 1 264 ? 8.238 -17.155 41.243 1.00 47.25 572 ILE A N 1
ATOM 1951 C CA . ILE A 1 264 ? 7.631 -15.986 41.864 1.00 37.56 572 ILE A CA 1
ATOM 1952 C C . ILE A 1 264 ? 7.502 -16.249 43.358 1.00 34.25 572 ILE A C 1
ATOM 1953 O O . ILE A 1 264 ? 6.938 -17.269 43.772 1.00 34.99 572 ILE A O 1
ATOM 1958 N N . ASP A 1 265 ? 8.025 -15.331 44.172 1.00 28.42 573 ASP A N 1
ATOM 1959 C CA . ASP A 1 265 ? 8.035 -15.487 45.628 1.00 30.67 573 ASP A CA 1
ATOM 1960 C C . ASP A 1 265 ? 6.862 -14.696 46.204 1.00 27.88 573 ASP A C 1
ATOM 1961 O O . ASP A 1 265 ? 6.993 -13.549 46.627 1.00 22.66 573 ASP A O 1
ATOM 1966 N N . TYR A 1 266 ? 5.691 -15.343 46.229 1.00 27.74 574 TYR A N 1
ATOM 1967 C CA . TYR A 1 266 ? 4.471 -14.658 46.649 1.00 25.91 574 TYR A CA 1
ATOM 1968 C C . TYR A 1 266 ? 4.509 -14.269 48.122 1.00 23.14 574 TYR A C 1
ATOM 1969 O O . TYR A 1 266 ? 3.955 -13.230 48.499 1.00 20.32 574 TYR A O 1
ATOM 1978 N N . GLU A 1 267 ? 5.131 -15.088 48.974 1.00 21.76 575 GLU A N 1
ATOM 1979 C CA . GLU A 1 267 ? 5.231 -14.717 50.382 1.00 24.09 575 GLU A CA 1
ATOM 1980 C C . GLU A 1 267 ? 6.053 -13.447 50.546 1.00 26.93 575 GLU A C 1
ATOM 1981 O O . GLU A 1 267 ? 5.712 -12.574 51.355 1.00 23.61 575 GLU A O 1
ATOM 1987 N N . LEU A 1 268 ? 7.126 -13.313 49.763 1.00 24.58 576 LEU A N 1
ATOM 1988 C CA . LEU A 1 268 ? 7.933 -12.100 49.809 1.00 20.52 576 LEU A CA 1
ATOM 1989 C C . LEU A 1 268 ? 7.196 -10.919 49.189 1.00 18.34 576 LEU A C 1
ATOM 1990 O O . LEU A 1 268 ? 7.355 -9.780 49.639 1.00 18.68 576 LEU A O 1
ATOM 1995 N N . ILE A 1 269 ? 6.393 -11.166 48.151 1.00 18.84 577 ILE A N 1
ATOM 1996 C CA . ILE A 1 269 ? 5.574 -10.101 47.575 1.00 18.84 577 ILE A CA 1
ATOM 1997 C C . ILE A 1 269 ? 4.662 -9.506 48.640 1.00 20.58 577 ILE A C 1
ATOM 1998 O O . ILE A 1 269 ? 4.549 -8.282 48.777 1.00 19.84 577 ILE A O 1
ATOM 2003 N N . ASP A 1 270 ? 4.007 -10.369 49.420 1.00 21.56 578 ASP A N 1
ATOM 2004 C CA . ASP A 1 270 ? 3.119 -9.886 50.472 1.00 20.64 578 ASP A CA 1
ATOM 2005 C C . ASP A 1 270 ? 3.896 -9.173 51.572 1.00 21.51 578 ASP A C 1
ATOM 2006 O O . ASP A 1 270 ? 3.460 -8.126 52.067 1.00 21.94 578 ASP A O 1
ATOM 2011 N N . GLN A 1 271 ? 5.047 -9.720 51.970 1.00 21.83 579 GLN A N 1
ATOM 2012 C CA . GLN A 1 271 ? 5.807 -9.096 53.049 1.00 22.95 579 GLN A CA 1
ATOM 2013 C C . GLN A 1 271 ? 6.380 -7.751 52.620 1.00 19.85 579 GLN A C 1
ATOM 2014 O O . GLN A 1 271 ? 6.403 -6.801 53.412 1.00 21.39 579 GLN A O 1
ATOM 2020 N N . ASP A 1 272 ? 6.842 -7.648 51.369 1.00 20.16 580 ASP A N 1
ATOM 2021 C CA . ASP A 1 272 ? 7.324 -6.367 50.865 1.00 17.17 580 ASP A CA 1
ATOM 2022 C C . ASP A 1 272 ? 6.206 -5.333 50.839 1.00 18.47 580 ASP A C 1
ATOM 2023 O O . ASP A 1 272 ? 6.422 -4.165 51.183 1.00 16.95 580 ASP A O 1
ATOM 2028 N N . ALA A 1 273 ? 5.003 -5.745 50.434 1.00 18.71 581 ALA A N 1
ATOM 2029 C CA . ALA A 1 273 ? 3.871 -4.823 50.410 1.00 21.55 581 ALA A CA 1
ATOM 2030 C C . ALA A 1 273 ? 3.548 -4.314 51.808 1.00 19.63 581 ALA A C 1
ATOM 2031 O O . ALA A 1 273 ? 3.344 -3.111 52.010 1.00 20.15 581 ALA A O 1
ATOM 2033 N N . ARG A 1 274 ? 3.489 -5.222 52.789 1.00 18.29 582 ARG A N 1
ATOM 2034 C CA . ARG A 1 274 ? 3.271 -4.810 54.174 1.00 21.10 582 ARG A CA 1
ATOM 2035 C C . ARG A 1 274 ? 4.384 -3.892 54.658 1.00 20.64 582 ARG A C 1
ATOM 2036 O O . ARG A 1 274 ? 4.119 -2.876 55.311 1.00 22.57 582 ARG A O 1
ATOM 2044 N N . ASP A 1 275 ? 5.638 -4.240 54.354 1.00 20.35 583 ASP A N 1
ATOM 2045 C CA . ASP A 1 275 ? 6.762 -3.430 54.815 1.00 21.42 583 ASP A CA 1
ATOM 2046 C C . ASP A 1 275 ? 6.704 -2.022 54.235 1.00 23.29 583 ASP A C 1
ATOM 2047 O O . ASP A 1 275 ? 6.986 -1.044 54.936 1.00 24.34 583 ASP A O 1
ATOM 2052 N N . LEU A 1 276 ? 6.340 -1.896 52.954 1.00 22.08 584 LEU A N 1
ATOM 2053 C CA . LEU A 1 276 ? 6.224 -0.574 52.342 1.00 19.55 584 LEU A CA 1
ATOM 2054 C C . LEU A 1 276 ? 5.136 0.255 53.013 1.00 19.30 584 LEU A C 1
ATOM 2055 O O . LEU A 1 276 ? 5.308 1.461 53.231 1.00 14.63 584 LEU A O 1
ATOM 2060 N N . TYR A 1 277 ? 4.001 -0.373 53.328 1.00 20.74 585 TYR A N 1
ATOM 2061 C CA . TYR A 1 277 ? 2.922 0.336 54.008 1.00 19.40 585 TYR A CA 1
ATOM 2062 C C . TYR A 1 277 ? 3.311 0.671 55.443 1.00 22.46 585 TYR A C 1
ATOM 2063 O O . TYR A 1 277 ? 3.130 1.809 55.897 1.00 21.06 585 TYR A O 1
ATOM 2072 N N . ASP A 1 278 ? 3.869 -0.308 56.166 1.00 22.27 586 ASP A N 1
ATOM 2073 C CA . ASP A 1 278 ? 4.314 -0.070 57.538 1.00 21.83 586 ASP A CA 1
ATOM 2074 C C . ASP A 1 278 ? 5.347 1.045 57.609 1.00 21.93 586 ASP A C 1
ATOM 2075 O O . ASP A 1 278 ? 5.402 1.776 58.604 1.00 22.30 586 ASP A O 1
ATOM 2080 N N . ALA A 1 279 ? 6.171 1.189 56.572 1.00 21.07 587 ALA A N 1
ATOM 2081 C CA . ALA A 1 279 ? 7.264 2.151 56.599 1.00 21.56 587 ALA A CA 1
ATOM 2082 C C . ALA A 1 279 ? 6.825 3.566 56.249 1.00 21.16 587 ALA A C 1
ATOM 2083 O O . ALA A 1 279 ? 7.572 4.510 56.521 1.00 22.19 587 ALA A O 1
ATOM 2085 N N . GLY A 1 280 ? 5.645 3.740 55.656 1.00 18.96 588 GLY A N 1
ATOM 2086 C CA . GLY A 1 280 ? 5.241 5.054 55.199 1.00 20.32 588 GLY A CA 1
ATOM 2087 C C . GLY A 1 280 ? 3.873 5.515 55.659 1.00 20.51 588 GLY A C 1
ATOM 2088 O O . GLY A 1 280 ? 3.747 6.162 56.704 1.00 22.51 588 GLY A O 1
ATOM 2089 N N . VAL A 1 281 ? 2.839 5.186 54.878 1.00 20.07 589 VAL A N 1
ATOM 2090 C CA . VAL A 1 281 ? 1.504 5.739 55.103 1.00 17.39 589 VAL A CA 1
ATOM 2091 C C . VAL A 1 281 ? 0.960 5.344 56.471 1.00 18.12 589 VAL A C 1
ATOM 2092 O O . VAL A 1 281 ? 0.200 6.100 57.090 1.00 20.89 589 VAL A O 1
ATOM 2096 N N . LYS A 1 282 ? 1.355 4.175 56.978 1.00 18.27 590 LYS A N 1
ATOM 2097 C CA . LYS A 1 282 ? 0.807 3.681 58.239 1.00 23.06 590 LYS A CA 1
ATOM 2098 C C . LYS A 1 282 ? 1.306 4.478 59.441 1.00 26.21 590 LYS A C 1
ATOM 2099 O O . LYS A 1 282 ? 0.622 4.535 60.469 1.00 29.91 590 LYS A O 1
ATOM 2105 N N . ARG A 1 283 ? 2.476 5.105 59.338 1.00 22.53 591 ARG A N 1
ATOM 2106 C CA . ARG A 1 283 ? 3.148 5.681 60.494 1.00 27.15 591 ARG A CA 1
ATOM 2107 C C . ARG A 1 283 ? 3.450 7.157 60.277 1.00 24.32 591 ARG A C 1
ATOM 2108 O O . ARG A 1 283 ? 3.506 7.649 59.147 1.00 25.55 591 ARG A O 1
ATOM 2116 N N . LYS A 1 284 ? 3.659 7.860 61.388 1.00 25.60 592 LYS A N 1
ATOM 2117 C CA . LYS A 1 284 ? 4.213 9.204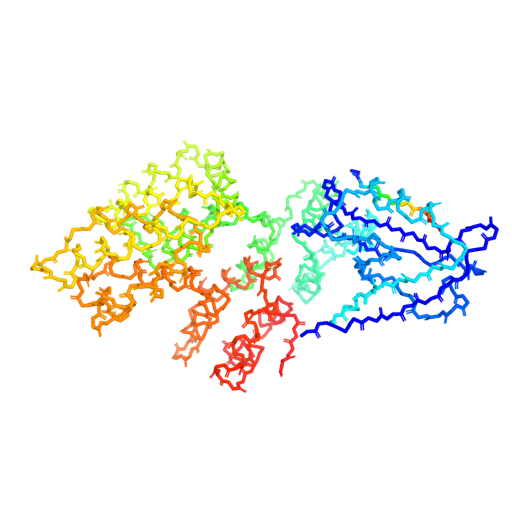 61.322 1.00 25.03 592 LYS A CA 1
ATOM 2118 C C . LYS A 1 284 ? 5.624 9.143 60.752 1.00 25.77 592 LYS A C 1
ATOM 2119 O O . LYS A 1 284 ? 6.450 8.341 61.195 1.00 24.79 592 LYS A O 1
ATOM 2125 N N . GLY A 1 285 ? 5.894 9.982 59.759 1.00 24.94 593 GLY A N 1
ATOM 2126 C CA . GLY A 1 285 ? 7.175 9.952 59.091 1.00 27.41 593 GLY A CA 1
ATOM 2127 C C . GLY A 1 285 ? 7.284 8.787 58.124 1.00 25.92 593 GLY A C 1
ATOM 2128 O O . GLY A 1 285 ? 6.308 8.099 57.802 1.00 23.90 593 GLY A O 1
ATOM 2129 N N . THR A 1 286 ? 8.509 8.563 57.658 1.00 23.27 594 THR A N 1
ATOM 2130 C CA . THR A 1 286 ? 8.780 7.517 56.681 1.00 24.20 594 THR A CA 1
ATOM 2131 C C . THR A 1 286 ? 10.105 6.850 57.010 1.00 23.80 594 THR A C 1
ATOM 2132 O O . THR A 1 286 ? 11.097 7.534 57.279 1.00 20.74 594 THR A O 1
ATOM 2136 N N . ASP A 1 287 ? 10.113 5.515 56.994 1.00 22.15 595 ASP A N 1
ATOM 2137 C CA . ASP A 1 287 ? 11.345 4.733 57.114 1.00 23.02 595 ASP A CA 1
ATOM 2138 C C . ASP A 1 287 ? 11.945 4.606 55.716 1.00 20.88 595 ASP A C 1
ATOM 2139 O O . ASP A 1 287 ? 11.741 3.626 54.996 1.00 19.92 595 ASP A O 1
ATOM 2144 N N . VAL A 1 288 ? 12.697 5.641 55.331 1.00 20.84 596 VAL A N 1
ATOM 2145 C CA . VAL A 1 288 ? 13.222 5.710 53.964 1.00 22.55 596 VAL A CA 1
ATOM 2146 C C . VAL A 1 288 ? 14.176 4.567 53.643 1.00 22.75 596 VAL A C 1
ATOM 2147 O O . VAL A 1 288 ? 14.103 4.031 52.526 1.00 20.43 596 VAL A O 1
ATOM 2151 N N . PRO A 1 289 ? 15.096 4.154 54.526 1.00 22.87 597 PRO A N 1
ATOM 2152 C CA . PRO A 1 289 ? 15.966 3.014 54.175 1.00 20.26 597 PRO A CA 1
ATOM 2153 C C . PRO A 1 289 ? 15.205 1.743 53.833 1.00 20.98 597 PRO A C 1
ATOM 2154 O O . PRO A 1 289 ? 15.677 0.956 53.003 1.00 20.97 597 PRO A O 1
ATOM 2158 N N . LYS A 1 290 ? 14.044 1.508 54.447 1.00 22.46 598 LYS A N 1
ATOM 2159 C CA . LYS A 1 290 ? 13.249 0.342 54.074 1.00 21.69 598 LYS A CA 1
ATOM 2160 C C . LYS A 1 290 ? 12.732 0.467 52.645 1.00 20.43 598 LYS A C 1
ATOM 2161 O O . LYS A 1 290 ? 12.784 -0.500 51.875 1.00 19.37 598 LYS A O 1
ATOM 2167 N N . TRP A 1 291 ? 12.232 1.651 52.272 1.00 21.15 599 TRP A N 1
ATOM 2168 C CA . TRP A 1 291 ? 11.791 1.873 50.897 1.00 17.89 599 TRP A CA 1
ATOM 2169 C C . TRP A 1 291 ? 12.937 1.693 49.910 1.00 17.75 599 TRP A C 1
ATOM 2170 O O . TRP A 1 291 ? 12.755 1.108 48.837 1.00 17.56 599 TRP A O 1
ATOM 2181 N N . ILE A 1 292 ? 14.125 2.198 50.251 1.00 18.64 600 ILE A N 1
ATOM 2182 C CA . ILE A 1 292 ? 15.267 2.096 49.344 1.00 18.72 600 ILE A CA 1
ATOM 2183 C C . ILE A 1 292 ? 15.654 0.637 49.138 1.00 15.87 600 ILE A C 1
ATOM 2184 O O . ILE A 1 292 ? 15.865 0.186 48.004 1.00 20.30 600 ILE A O 1
ATOM 2189 N N . SER A 1 293 ? 15.749 -0.123 50.232 1.00 20.68 601 SER A N 1
ATOM 2190 C CA . SER A 1 293 ? 16.165 -1.521 50.140 1.00 21.69 601 SER A CA 1
ATOM 2191 C C . SER A 1 293 ? 15.227 -2.316 49.244 1.00 19.53 601 SER A C 1
ATOM 2192 O O . SER A 1 293 ? 15.671 -3.060 48.364 1.00 21.56 601 SER A O 1
ATOM 2195 N N . ILE A 1 294 ? 13.919 -2.168 49.453 1.00 16.37 602 ILE A N 1
ATOM 2196 C CA . ILE A 1 294 ? 12.956 -2.974 48.710 1.00 17.85 602 ILE A CA 1
ATOM 2197 C C . ILE A 1 294 ? 12.941 -2.580 47.239 1.00 17.76 602 ILE A C 1
ATOM 2198 O O . ILE A 1 294 ? 12.951 -3.441 46.351 1.00 20.12 602 ILE A O 1
ATOM 2203 N N . MET A 1 295 ? 12.934 -1.281 46.952 1.00 19.76 603 MET A N 1
ATOM 2204 C CA . MET A 1 295 ? 12.758 -0.840 45.575 1.00 21.19 603 MET A CA 1
ATOM 2205 C C . MET A 1 295 ? 14.040 -0.893 44.752 1.00 20.36 603 MET A C 1
ATOM 2206 O O . MET A 1 295 ? 13.966 -0.764 43.524 1.00 21.59 603 MET A O 1
ATOM 2211 N N . THR A 1 296 ? 15.202 -1.088 45.378 1.00 17.56 604 THR A N 1
ATOM 2212 C CA . THR A 1 296 ? 16.437 -1.246 44.618 1.00 18.71 604 THR A CA 1
ATOM 2213 C C . THR A 1 296 ? 16.900 -2.692 44.511 1.00 21.24 604 THR A C 1
ATOM 2214 O O . THR A 1 296 ? 17.625 -3.021 43.566 1.00 22.45 604 THR A O 1
ATOM 2218 N N . GLU A 1 297 ? 16.495 -3.562 45.435 1.00 21.68 605 GLU A N 1
ATOM 2219 C CA . GLU A 1 297 ? 17.024 -4.920 45.475 1.00 24.23 605 GLU A CA 1
ATOM 2220 C C . GLU A 1 297 ? 16.117 -5.959 44.827 1.00 22.98 605 GLU A C 1
ATOM 2221 O O . GLU A 1 297 ? 16.627 -6.946 44.286 1.00 22.14 605 GLU A O 1
ATOM 2227 N N . ARG A 1 298 ? 14.799 -5.775 44.849 1.00 22.90 606 ARG A N 1
ATOM 2228 C CA . ARG A 1 298 ? 13.905 -6.777 44.284 1.00 20.82 606 ARG A CA 1
ATOM 2229 C C . ARG A 1 298 ? 13.843 -6.649 42.765 1.00 20.19 606 ARG A C 1
ATOM 2230 O O . ARG A 1 298 ? 14.022 -5.565 42.204 1.00 18.64 606 ARG A O 1
ATOM 2238 N N . SER A 1 299 ? 13.570 -7.771 42.103 1.00 21.70 607 SER A N 1
ATOM 2239 C CA . SER A 1 299 ? 13.468 -7.769 40.652 1.00 22.88 607 SER A CA 1
ATOM 2240 C C . SER A 1 299 ? 12.274 -6.933 40.201 1.00 20.04 607 SER A C 1
ATOM 2241 O O . SER A 1 299 ? 11.321 -6.701 40.950 1.00 20.04 607 SER A O 1
ATOM 2244 N N . VAL A 1 300 ? 12.338 -6.480 38.948 1.00 18.92 608 VAL A N 1
ATOM 2245 C CA . VAL A 1 300 ? 11.272 -5.634 38.410 1.00 18.60 608 VAL A CA 1
ATOM 2246 C C . VAL A 1 300 ? 9.927 -6.353 38.357 1.00 17.89 608 VAL A C 1
ATOM 2247 O O . VAL A 1 300 ? 8.919 -5.759 38.773 1.00 20.32 608 VAL A O 1
ATOM 2251 N N . PRO A 1 301 ? 9.825 -7.596 37.863 1.00 21.15 609 PRO A N 1
ATOM 2252 C CA . PRO A 1 301 ? 8.512 -8.268 37.914 1.00 22.53 609 PRO A CA 1
ATOM 2253 C C . PRO A 1 301 ? 8.000 -8.467 39.329 1.00 22.23 609 PRO A C 1
ATOM 2254 O O . PRO A 1 301 ? 6.789 -8.381 39.566 1.00 19.77 609 PRO A O 1
ATOM 2258 N N . HIS A 1 302 ? 8.899 -8.738 40.278 1.00 20.20 610 HIS A N 1
ATOM 2259 C CA . HIS A 1 302 ? 8.502 -8.858 41.677 1.00 22.68 610 HIS A CA 1
ATOM 2260 C C . HIS A 1 302 ? 7.883 -7.559 42.180 1.00 21.34 610 HIS A C 1
ATOM 2261 O O . HIS A 1 302 ? 6.814 -7.566 42.799 1.00 22.77 610 HIS A O 1
ATOM 2268 N N . LEU A 1 303 ? 8.536 -6.426 41.902 1.00 19.32 611 LEU A N 1
ATOM 2269 C CA . LEU A 1 303 ? 8.042 -5.144 42.396 1.00 17.57 611 LEU A CA 1
ATOM 2270 C C . LEU A 1 303 ? 6.732 -4.740 41.730 1.00 19.77 611 LEU A C 1
ATOM 2271 O O . LEU A 1 303 ? 5.894 -4.096 42.371 1.00 18.50 611 LEU A O 1
ATOM 2276 N N . GLN A 1 304 ? 6.532 -5.103 40.459 1.00 19.64 612 GLN A N 1
ATOM 2277 C CA . GLN A 1 304 ? 5.236 -4.866 39.826 1.00 21.59 612 GLN A CA 1
ATOM 2278 C C . GLN A 1 304 ? 4.116 -5.547 40.603 1.00 20.64 612 GLN A C 1
ATOM 2279 O O . GLN A 1 304 ? 3.038 -4.971 40.795 1.00 21.12 612 GLN A O 1
ATOM 2285 N N . LYS A 1 305 ? 4.359 -6.774 41.067 1.00 17.70 613 LYS A N 1
ATOM 2286 C CA . LYS A 1 305 ? 3.360 -7.467 41.875 1.00 19.19 613 LYS A CA 1
ATOM 2287 C C . LYS A 1 305 ? 3.280 -6.901 43.288 1.00 18.61 613 LYS A C 1
ATOM 2288 O O . LYS A 1 305 ? 2.198 -6.894 43.886 1.00 19.05 613 LYS A O 1
ATOM 2294 N N . VAL A 1 306 ? 4.402 -6.422 43.832 1.00 20.00 614 VAL A N 1
ATOM 2295 C CA . VAL A 1 306 ? 4.389 -5.802 45.156 1.00 18.00 614 VAL A CA 1
ATOM 2296 C C . VAL A 1 306 ? 3.526 -4.547 45.145 1.00 18.79 614 VAL A C 1
ATOM 2297 O O . VAL A 1 306 ? 2.723 -4.316 46.056 1.00 19.70 614 VAL A O 1
ATOM 2301 N N . PHE A 1 307 ? 3.685 -3.714 44.114 1.00 16.95 615 PHE A N 1
ATOM 2302 C CA . PHE A 1 307 ? 2.910 -2.480 44.044 1.00 17.37 615 PHE A CA 1
ATOM 2303 C C . PHE A 1 307 ? 1.417 -2.763 43.918 1.00 18.15 615 PHE A C 1
ATOM 2304 O O . PHE A 1 307 ? 0.594 -1.954 44.361 1.00 20.20 615 PHE A O 1
ATOM 2312 N N . ASP A 1 308 ? 1.043 -3.901 43.328 1.00 22.17 616 ASP A N 1
ATOM 2313 C CA . ASP A 1 308 ? -0.372 -4.259 43.281 1.00 21.23 616 ASP A CA 1
ATOM 2314 C C . ASP A 1 308 ? -0.860 -4.785 44.626 1.00 22.72 616 ASP A C 1
ATOM 2315 O O . ASP A 1 308 ? -1.959 -4.432 45.069 1.00 23.05 616 ASP A O 1
ATOM 2320 N N . ARG A 1 309 ? -0.066 -5.640 45.278 1.00 20.49 617 ARG A N 1
ATOM 2321 C CA . ARG A 1 309 ? -0.425 -6.123 46.608 1.00 20.36 617 ARG A CA 1
ATOM 2322 C C . ARG A 1 309 ? -0.443 -4.985 47.620 1.00 19.74 617 ARG A C 1
ATOM 2323 O O . ARG A 1 309 ? -1.235 -5.006 48.570 1.00 19.17 617 ARG A O 1
ATOM 2331 N N . TYR A 1 310 ? 0.410 -3.978 47.418 1.00 16.91 618 TYR A N 1
ATOM 2332 C CA . TYR A 1 310 ? 0.438 -2.814 48.297 1.00 18.32 618 TYR A CA 1
ATOM 2333 C C . TYR A 1 310 ? -0.928 -2.140 48.380 1.00 19.60 618 TYR A C 1
ATOM 2334 O O . TYR A 1 310 ? -1.330 -1.662 49.447 1.00 19.31 618 TYR A O 1
ATOM 2343 N N . LYS A 1 311 ? -1.666 -2.116 47.267 1.00 19.18 619 LYS A N 1
ATOM 2344 C CA . LYS A 1 311 ? -3.000 -1.525 47.260 1.00 22.40 619 LYS A CA 1
ATOM 2345 C C . LYS A 1 311 ? -3.974 -2.277 48.152 1.00 21.77 619 LYS A C 1
ATOM 2346 O O . LYS A 1 311 ? -5.006 -1.716 48.534 1.00 20.37 619 LYS A O 1
ATOM 2352 N N . SER A 1 312 ? -3.682 -3.538 48.477 1.00 20.89 620 SER A N 1
ATOM 2353 C CA . SER A 1 312 ? -4.546 -4.279 49.383 1.00 20.13 620 SER A CA 1
ATOM 2354 C C . SER A 1 312 ? -4.452 -3.743 50.805 1.00 19.91 620 SER A C 1
ATOM 2355 O O . SER A 1 312 ? -5.434 -3.798 51.552 1.00 21.73 620 SER A O 1
ATOM 2358 N N . TYR A 1 313 ? -3.293 -3.211 51.191 1.00 19.30 621 TYR A N 1
ATOM 2359 C CA . TYR A 1 313 ? -3.076 -2.703 52.539 1.00 20.54 621 TYR A CA 1
ATOM 2360 C C . TYR A 1 313 ? -3.228 -1.193 52.645 1.00 22.96 621 TYR A C 1
ATOM 2361 O O . TYR A 1 313 ? -3.736 -0.696 53.655 1.00 22.48 621 TYR A O 1
ATOM 2370 N N . SER A 1 314 ? -2.802 -0.447 51.621 1.00 19.00 622 SER A N 1
ATOM 2371 C CA . SER A 1 314 ? -2.697 0.999 51.722 1.00 17.46 622 SER A CA 1
ATOM 2372 C C . SER A 1 314 ? -3.910 1.688 51.103 1.00 18.52 622 SER A C 1
ATOM 2373 O O . SER A 1 314 ? -4.472 1.207 50.114 1.00 19.21 622 SER A O 1
ATOM 2376 N N . PRO A 1 315 ? -4.332 2.825 51.667 1.00 16.07 623 PRO A N 1
ATOM 2377 C CA . PRO A 1 315 ? -5.428 3.590 51.051 1.00 19.60 623 PRO A CA 1
ATOM 2378 C C . PRO A 1 315 ? -5.010 4.343 49.800 1.00 22.06 623 PRO A C 1
ATOM 2379 O O . PRO A 1 315 ? -5.881 4.870 49.096 1.00 21.56 623 PRO A O 1
ATOM 2383 N N . TYR A 1 316 ? -3.712 4.413 49.508 1.00 21.18 624 TYR A N 1
ATOM 2384 C CA . TYR A 1 316 ? -3.182 5.082 48.330 1.00 22.64 624 TYR A CA 1
ATOM 2385 C C . TYR A 1 316 ? -2.300 4.111 47.557 1.00 23.49 624 TYR A C 1
ATOM 2386 O O . TYR A 1 316 ? -1.723 3.184 48.134 1.00 24.34 624 TYR A O 1
ATOM 2395 N N . ASP A 1 317 ? -2.182 4.331 46.248 1.00 22.62 625 ASP A N 1
ATOM 2396 C CA . ASP A 1 317 ? -1.267 3.507 45.472 1.00 18.88 625 ASP A CA 1
ATOM 2397 C C . ASP A 1 317 ? 0.167 3.982 45.706 1.00 17.88 625 ASP A C 1
ATOM 2398 O O . ASP A 1 317 ? 0.418 4.937 46.444 1.00 17.57 625 ASP A O 1
ATOM 2403 N N . MET A 1 318 ? 1.130 3.301 45.076 1.00 17.30 626 MET A N 1
ATOM 2404 C CA . MET A 1 318 ? 2.532 3.558 45.395 1.00 19.31 626 MET A CA 1
ATOM 2405 C C . MET A 1 318 ? 2.949 4.972 45.003 1.00 19.69 626 MET A C 1
ATOM 2406 O O . MET A 1 318 ? 3.640 5.654 45.767 1.00 21.89 626 MET A O 1
ATOM 2411 N N . LEU A 1 319 ? 2.539 5.433 43.818 1.00 17.58 627 LEU A N 1
ATOM 2412 C CA . LEU A 1 319 ? 2.908 6.777 43.382 1.00 18.46 627 LEU A CA 1
ATOM 2413 C C . LEU A 1 319 ? 2.324 7.837 44.307 1.00 19.78 627 LEU A C 1
ATOM 2414 O O . LEU A 1 319 ? 3.018 8.777 44.713 1.00 16.65 627 LEU A O 1
ATOM 2419 N N . GLU A 1 320 ? 1.041 7.703 44.651 1.00 16.29 628 GLU A N 1
ATOM 2420 C CA . GLU A 1 320 ? 0.417 8.676 45.540 1.00 20.43 628 GLU A CA 1
ATOM 2421 C C . GLU A 1 320 ? 1.036 8.621 46.932 1.00 20.19 628 GLU A C 1
ATOM 2422 O O . GLU A 1 320 ? 1.211 9.659 47.582 1.00 18.58 628 GLU A O 1
ATOM 2428 N N . SER A 1 321 ? 1.378 7.419 47.405 1.00 18.88 629 SER A N 1
ATOM 2429 C CA . SER A 1 321 ? 2.034 7.299 48.703 1.00 16.55 629 SER A CA 1
ATOM 2430 C C . SER A 1 321 ? 3.375 8.018 48.708 1.00 17.93 629 SER A C 1
ATOM 2431 O O . SER A 1 321 ? 3.740 8.656 49.701 1.00 19.36 629 SER A O 1
ATOM 2434 N N . ILE A 1 322 ? 4.124 7.928 47.606 1.00 18.80 630 ILE A N 1
ATOM 2435 C CA . ILE A 1 322 ? 5.411 8.617 47.523 1.00 16.62 630 ILE A CA 1
ATOM 2436 C C . ILE A 1 322 ? 5.216 10.125 47.637 1.00 17.65 630 ILE A C 1
ATOM 2437 O O . ILE A 1 322 ? 5.938 10.809 48.375 1.00 16.53 630 ILE A O 1
ATOM 2442 N N . ARG A 1 323 ? 4.230 10.665 46.916 1.00 19.13 631 ARG A N 1
ATOM 2443 C CA . ARG A 1 323 ? 3.977 12.102 46.966 1.00 20.34 631 ARG A CA 1
ATOM 2444 C C . ARG A 1 323 ? 3.646 12.563 48.379 1.00 21.94 631 ARG A C 1
ATOM 2445 O O . ARG A 1 323 ? 4.095 13.630 48.812 1.00 25.39 631 ARG A O 1
ATOM 2453 N N . LYS A 1 324 ? 2.862 11.772 49.114 1.00 18.87 632 LYS A N 1
ATOM 2454 C CA . LYS A 1 324 ? 2.441 12.188 50.447 1.00 23.86 632 LYS A CA 1
ATOM 2455 C C . LYS A 1 324 ? 3.517 11.958 51.504 1.00 22.67 632 LYS A C 1
ATOM 2456 O O . LYS A 1 324 ? 3.525 12.650 52.527 1.00 25.56 632 LYS A O 1
ATOM 2462 N N . GLU A 1 325 ? 4.431 11.013 51.281 1.00 20.58 633 GLU A N 1
ATOM 2463 C CA . GLU A 1 325 ? 5.376 10.626 52.324 1.00 22.08 633 GLU A CA 1
ATOM 2464 C C . GLU A 1 325 ? 6.697 11.390 52.263 1.00 22.68 633 GLU A C 1
ATOM 2465 O O . GLU A 1 325 ? 7.273 11.702 53.310 1.00 22.02 633 GLU A O 1
ATOM 2471 N N . VAL A 1 326 ? 7.204 11.693 51.067 1.00 22.14 634 VAL A N 1
ATOM 2472 C CA . VAL A 1 326 ? 8.498 12.346 50.916 1.00 21.26 634 VAL A CA 1
ATOM 2473 C C . VAL A 1 326 ? 8.359 13.535 49.972 1.00 20.39 634 VAL A C 1
ATOM 2474 O O . VAL A 1 326 ? 7.318 13.750 49.352 1.00 19.83 634 VAL A O 1
ATOM 2478 N N . LYS A 1 327 ? 9.439 14.309 49.869 1.00 21.40 635 LYS A N 1
ATOM 2479 C CA . LYS A 1 327 ? 9.433 15.554 49.116 1.00 23.98 635 LYS A CA 1
ATOM 2480 C C . LYS A 1 327 ? 10.782 15.745 48.435 1.00 25.88 635 LYS A C 1
ATOM 2481 O O . LYS A 1 327 ? 11.721 14.967 48.628 1.00 25.08 635 LYS A O 1
ATOM 2487 N N . GLY A 1 328 ? 10.863 16.795 47.616 1.00 23.61 636 GLY A N 1
ATOM 2488 C CA . GLY A 1 328 ? 12.123 17.212 47.028 1.00 23.42 636 GLY A CA 1
ATOM 2489 C C . GLY A 1 328 ? 12.693 16.216 46.030 1.00 23.56 636 GLY A C 1
ATOM 2490 O O . GLY A 1 328 ? 11.969 15.516 45.312 1.00 21.48 636 GLY A O 1
ATOM 2491 N N . ASP A 1 329 ? 14.029 16.164 45.987 1.00 24.84 637 ASP A N 1
ATOM 2492 C CA . ASP A 1 329 ? 14.718 15.278 45.053 1.00 24.80 637 ASP A CA 1
ATOM 2493 C C . ASP A 1 329 ? 14.378 13.818 45.321 1.00 21.05 637 ASP A C 1
ATOM 2494 O O . ASP A 1 329 ? 14.233 13.026 44.383 1.00 20.74 637 ASP A O 1
ATOM 2499 N N . LEU A 1 330 ? 14.258 13.444 46.597 1.00 20.66 638 LEU A N 1
ATOM 2500 C CA . LEU A 1 330 ? 13.944 12.062 46.943 1.00 22.78 638 LEU A CA 1
ATOM 2501 C C . LEU A 1 330 ? 12.582 11.648 46.397 1.00 21.64 638 LEU A C 1
ATOM 2502 O O . LEU A 1 330 ? 12.428 10.546 45.857 1.00 18.49 638 LEU A O 1
ATOM 2507 N N . GLU A 1 331 ? 11.579 12.516 46.541 1.00 20.14 639 GLU A N 1
ATOM 2508 C CA . GLU A 1 331 ? 10.265 12.235 45.972 1.00 19.41 639 GLU A CA 1
ATOM 2509 C C . GLU A 1 331 ? 10.351 12.073 44.462 1.00 17.44 639 GLU A C 1
ATOM 2510 O O . GLU A 1 331 ? 9.800 11.125 43.893 1.00 19.57 639 GLU A O 1
ATOM 2516 N N . ASN A 1 332 ? 11.057 12.990 43.799 1.00 20.68 640 ASN A N 1
ATOM 2517 C CA . ASN A 1 332 ? 11.203 12.931 42.349 1.00 19.57 640 ASN A CA 1
ATOM 2518 C C . ASN A 1 332 ? 11.827 11.612 41.910 1.00 17.25 640 ASN A C 1
ATOM 2519 O O . ASN A 1 332 ? 11.348 10.966 40.971 1.00 20.56 640 ASN A O 1
ATOM 2524 N N . ALA A 1 333 ? 12.896 11.190 42.590 1.00 18.32 641 ALA A N 1
ATOM 2525 C CA . ALA A 1 333 ? 13.583 9.959 42.213 1.00 14.94 641 ALA A CA 1
ATOM 2526 C C . ALA A 1 333 ? 12.683 8.741 42.398 1.00 16.48 641 ALA A C 1
ATOM 2527 O O . ALA A 1 333 ? 12.592 7.888 41.509 1.00 17.53 641 ALA A O 1
ATOM 2529 N N . PHE A 1 334 ? 12.012 8.641 43.552 1.00 16.22 642 PHE A N 1
ATOM 2530 C CA . PHE A 1 334 ? 11.110 7.515 43.795 1.00 17.75 642 PHE A CA 1
ATOM 2531 C C . PHE A 1 334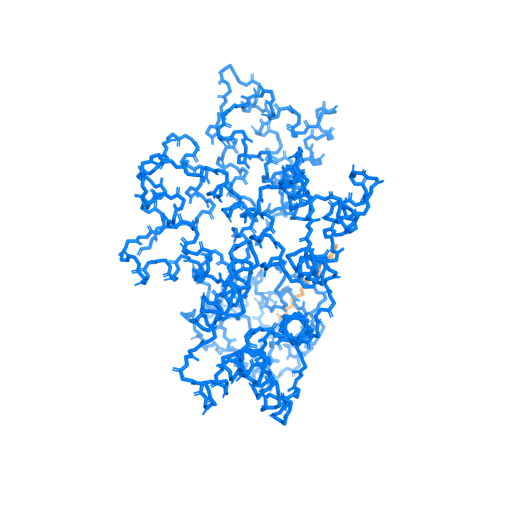 ? 9.986 7.474 42.763 1.00 17.26 642 PHE A C 1
ATOM 2532 O O . PHE A 1 334 ? 9.625 6.400 42.266 1.00 19.30 642 PHE A O 1
ATOM 2540 N N . LEU A 1 335 ? 9.420 8.637 42.428 1.00 14.34 643 LEU A N 1
ATOM 2541 C CA . LEU A 1 335 ? 8.353 8.679 41.432 1.00 17.58 643 LEU A CA 1
ATOM 2542 C C . LEU A 1 335 ? 8.847 8.208 40.068 1.00 17.91 643 LEU A C 1
ATOM 2543 O O . LEU A 1 335 ? 8.155 7.452 39.374 1.00 16.76 643 LEU A O 1
ATOM 2548 N N . ASN A 1 336 ? 10.041 8.648 39.667 1.00 19.10 644 ASN A N 1
ATOM 2549 C CA . ASN A 1 336 ? 10.607 8.207 38.395 1.00 19.30 644 ASN A CA 1
ATOM 2550 C C . ASN A 1 336 ? 10.916 6.715 38.413 1.00 18.31 644 ASN A C 1
ATOM 2551 O O . ASN A 1 336 ? 10.698 6.014 37.417 1.00 18.24 644 ASN A O 1
ATOM 2556 N N . LEU A 1 337 ? 11.439 6.215 39.535 1.00 17.17 645 LEU A N 1
ATOM 2557 C CA . LEU A 1 337 ? 11.790 4.802 39.625 1.00 17.06 645 LEU A CA 1
ATOM 2558 C C . LEU A 1 337 ? 10.555 3.913 39.517 1.00 16.02 645 LEU A C 1
ATOM 2559 O O . LEU A 1 337 ? 10.570 2.902 38.806 1.00 17.33 645 LEU A O 1
ATOM 2564 N N . VAL A 1 338 ? 9.476 4.274 40.211 1.00 14.62 646 VAL A N 1
ATOM 2565 C CA . VAL A 1 338 ? 8.272 3.447 40.179 1.00 15.39 646 VAL A CA 1
ATOM 2566 C C . VAL A 1 338 ? 7.656 3.449 38.783 1.00 15.27 646 VAL A C 1
ATOM 2567 O O . VAL A 1 338 ? 7.168 2.418 38.305 1.00 18.02 646 VAL A O 1
ATOM 2571 N N . GLN A 1 339 ? 7.689 4.595 38.097 1.00 17.24 647 GLN A N 1
ATOM 2572 C CA . GLN A 1 339 ? 7.232 4.636 36.711 1.00 15.49 647 GLN A CA 1
ATOM 2573 C C . GLN A 1 339 ? 8.067 3.720 35.827 1.00 16.94 647 GLN A C 1
ATOM 2574 O O . GLN A 1 339 ? 7.525 3.006 34.972 1.00 18.17 647 GLN A O 1
ATOM 2580 N N . CYS A 1 340 ? 9.391 3.732 36.011 1.00 17.82 648 CYS A N 1
ATOM 2581 C CA . CYS A 1 340 ? 10.255 2.861 35.222 1.00 19.37 648 CYS A CA 1
ATOM 2582 C C . CYS A 1 340 ? 9.974 1.394 35.512 1.00 22.65 648 CYS A C 1
ATOM 2583 O O . CYS A 1 340 ? 10.068 0.551 34.614 1.00 20.30 648 CYS A O 1
ATOM 2586 N N . ILE A 1 341 ? 9.634 1.071 36.761 1.00 21.72 649 ILE A N 1
ATOM 2587 C CA . ILE A 1 341 ? 9.302 -0.307 37.104 1.00 20.10 649 ILE A CA 1
ATOM 2588 C C . ILE A 1 341 ? 7.974 -0.712 36.476 1.00 17.54 649 ILE A C 1
ATOM 2589 O O . ILE A 1 341 ? 7.840 -1.815 35.931 1.00 20.46 649 ILE A O 1
ATOM 2594 N N . GLN A 1 342 ? 6.975 0.171 36.534 1.00 19.11 650 GLN A N 1
ATOM 2595 C CA . GLN A 1 342 ? 5.632 -0.181 36.086 1.00 20.72 650 GLN A CA 1
ATOM 2596 C C . GLN A 1 342 ? 5.523 -0.196 34.565 1.00 23.65 650 GLN A C 1
ATOM 2597 O O . GLN A 1 342 ? 4.979 -1.1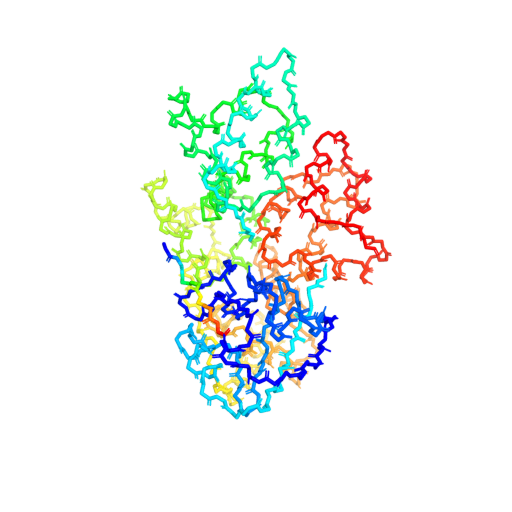46 33.988 1.00 22.21 650 GLN A O 1
ATOM 2603 N N . ASN A 1 343 ? 6.022 0.848 33.897 1.00 20.03 651 ASN A N 1
ATOM 2604 C CA . ASN A 1 343 ? 5.863 0.963 32.440 1.00 19.07 651 ASN A CA 1
ATOM 2605 C C . ASN A 1 343 ? 6.922 1.950 31.932 1.00 16.84 651 ASN A C 1
ATOM 2606 O O . ASN A 1 343 ? 6.679 3.155 31.874 1.00 17.07 651 ASN A O 1
ATOM 2611 N N . LYS A 1 344 ? 8.078 1.417 31.547 1.00 18.84 652 LYS A N 1
ATOM 2612 C CA . LYS A 1 344 ? 9.206 2.246 31.133 1.00 14.59 652 LYS A CA 1
ATOM 2613 C C . LYS A 1 344 ? 8.961 2.956 29.799 1.00 15.22 652 LYS A C 1
ATOM 2614 O O . LYS A 1 344 ? 9.329 4.131 29.665 1.00 15.65 652 LYS A O 1
ATOM 2620 N N . PRO A 1 345 ? 8.372 2.306 28.784 1.00 16.75 653 PRO A N 1
ATOM 2621 C CA . PRO A 1 345 ? 8.048 3.065 27.562 1.00 16.44 653 PRO A CA 1
ATOM 2622 C C . PRO A 1 345 ? 7.096 4.220 27.812 1.00 17.20 653 PRO A C 1
ATOM 2623 O O . PRO A 1 345 ? 7.278 5.302 27.239 1.00 17.21 653 PRO A O 1
ATOM 2627 N N . LEU A 1 346 ? 6.079 4.021 28.654 1.00 18.47 654 LEU A N 1
ATOM 2628 C CA . LEU A 1 346 ? 5.205 5.130 29.021 1.00 20.05 654 LEU A CA 1
ATOM 2629 C C . LEU A 1 346 ? 5.980 6.213 29.760 1.00 15.75 654 LEU A C 1
ATOM 2630 O O . LEU A 1 346 ? 5.737 7.410 29.560 1.00 15.83 654 LEU A O 1
ATOM 2635 N N . TYR A 1 347 ? 6.917 5.809 30.622 1.00 15.70 655 TYR A N 1
ATOM 2636 C CA . TYR A 1 347 ? 7.763 6.774 31.317 1.00 16.60 655 TYR A CA 1
ATOM 2637 C C . TYR A 1 347 ? 8.486 7.685 30.331 1.00 14.88 655 TYR A C 1
ATOM 2638 O O . TYR A 1 347 ? 8.496 8.910 30.490 1.00 14.96 655 TYR A O 1
ATOM 2647 N N . PHE A 1 348 ? 9.093 7.101 29.296 1.00 11.84 656 PHE A N 1
ATOM 2648 C CA . PHE A 1 348 ? 9.813 7.920 28.326 1.00 13.26 656 PHE A CA 1
ATOM 2649 C C . PHE A 1 348 ? 8.864 8.709 27.435 1.00 12.76 656 PHE A C 1
ATOM 2650 O O . PHE A 1 348 ? 9.203 9.818 27.007 1.00 14.68 656 PHE A O 1
ATOM 2658 N N . ALA A 1 349 ? 7.681 8.164 27.144 1.00 13.67 657 ALA A N 1
ATOM 2659 C CA . ALA A 1 349 ? 6.686 8.929 26.401 1.00 15.59 657 ALA A CA 1
ATOM 2660 C C . ALA A 1 349 ? 6.284 10.185 27.165 1.00 16.31 657 ALA A C 1
ATOM 2661 O O . ALA A 1 349 ? 6.149 11.265 26.575 1.00 19.37 657 ALA A O 1
ATOM 2663 N N . ASP A 1 350 ? 6.102 10.064 28.482 1.00 17.41 658 ASP A N 1
ATOM 2664 C CA . ASP A 1 350 ? 5.738 11.221 29.293 1.00 18.11 658 ASP A CA 1
ATOM 2665 C C . ASP A 1 350 ? 6.864 12.248 29.340 1.00 18.49 658 ASP A C 1
ATOM 2666 O O . ASP A 1 350 ? 6.612 13.454 29.244 1.00 18.84 658 ASP A O 1
ATOM 2671 N N . ARG A 1 351 ? 8.109 11.795 29.498 1.00 18.69 659 ARG A N 1
ATOM 2672 C CA . ARG A 1 351 ? 9.225 12.736 29.527 1.00 19.06 659 ARG A CA 1
ATOM 2673 C C . ARG A 1 351 ? 9.399 13.429 28.183 1.00 17.86 659 ARG A C 1
ATOM 2674 O O . ARG A 1 351 ? 9.748 14.614 28.132 1.00 16.16 659 ARG A O 1
ATOM 2682 N N . LEU A 1 352 ? 9.147 12.711 27.082 1.00 14.34 660 LEU A N 1
ATOM 2683 C CA . LEU A 1 352 ? 9.192 13.333 25.760 1.00 14.14 660 LEU A CA 1
ATOM 2684 C C . LEU A 1 352 ? 8.114 14.399 25.621 1.00 15.28 660 LEU A C 1
ATOM 2685 O O . LEU A 1 352 ? 8.389 15.520 25.179 1.00 17.03 660 LEU A O 1
ATOM 2690 N N . TYR A 1 353 ? 6.874 14.064 25.985 1.00 15.57 661 TYR A N 1
ATOM 2691 C CA . TYR A 1 353 ? 5.801 15.054 25.951 1.00 18.03 661 TYR A CA 1
ATOM 2692 C C . TYR A 1 353 ? 6.169 16.291 26.763 1.00 16.89 661 TYR A C 1
ATOM 2693 O O . TYR A 1 353 ? 5.999 17.426 26.303 1.00 18.86 661 TYR A O 1
ATOM 2702 N N . ASP A 1 354 ? 6.684 16.085 27.979 1.00 18.68 662 ASP A N 1
ATOM 2703 C CA . ASP A 1 354 ? 7.035 17.214 28.835 1.00 20.37 662 ASP A CA 1
ATOM 2704 C C . ASP A 1 354 ? 8.156 18.053 28.237 1.00 18.14 662 ASP A C 1
ATOM 2705 O O . ASP A 1 354 ? 8.218 19.262 28.478 1.00 17.41 662 ASP A O 1
ATOM 2710 N N . SER A 1 355 ? 9.047 17.438 27.456 1.00 16.51 663 SER A N 1
ATOM 2711 C CA . SER A 1 355 ? 10.150 18.191 26.870 1.00 19.65 663 SER A CA 1
ATOM 2712 C C . SER A 1 355 ? 9.692 19.112 25.745 1.00 20.11 663 SER A C 1
ATOM 2713 O O . SER A 1 355 ? 10.434 20.027 25.366 1.00 20.55 663 SER A O 1
ATOM 2716 N N . MET A 1 356 ? 8.488 18.902 25.208 1.00 19.39 664 MET A N 1
ATOM 2717 C CA . MET A 1 356 ? 8.012 19.665 24.063 1.00 20.23 664 MET A CA 1
ATOM 2718 C C . MET A 1 356 ? 6.708 20.416 24.297 1.00 18.97 664 MET A C 1
ATOM 2719 O O . MET A 1 356 ? 6.388 21.307 23.505 1.00 19.34 664 MET A O 1
ATOM 2724 N N . LYS A 1 357 ? 5.965 20.107 25.362 1.00 21.85 665 LYS A N 1
ATOM 2725 C CA . LYS A 1 357 ? 4.573 20.546 25.444 1.00 24.21 665 LYS A CA 1
ATOM 2726 C C . LYS A 1 357 ? 4.437 22.063 25.531 1.00 26.67 665 LYS A C 1
ATOM 2727 O O . LYS A 1 357 ? 3.479 22.626 24.990 1.00 26.63 665 LYS A O 1
ATOM 2733 N N . GLY A 1 358 ? 5.368 22.745 26.192 1.00 24.51 666 GLY A N 1
ATOM 2734 C CA . GLY A 1 358 ? 5.227 24.153 26.488 1.00 22.78 666 GLY A CA 1
ATOM 2735 C C . GLY A 1 358 ? 6.075 25.043 25.602 1.00 24.97 666 GLY A C 1
ATOM 2736 O O . GLY A 1 358 ? 6.493 24.666 24.502 1.00 23.46 666 GLY A O 1
ATOM 2737 N N . LYS A 1 359 ? 6.318 26.257 26.089 1.00 19.78 667 LYS A N 1
ATOM 2738 C CA . LYS A 1 359 ? 7.168 27.203 25.382 1.00 20.13 667 LYS A CA 1
ATOM 2739 C C . LYS A 1 359 ? 8.552 26.608 25.151 1.00 24.19 667 LYS A C 1
ATOM 2740 O O . LYS A 1 359 ? 9.159 26.042 26.064 1.00 23.08 667 LYS A O 1
ATOM 2746 N N . GLY A 1 360 ? 9.037 26.725 23.920 1.00 26.92 668 GLY A N 1
ATOM 2747 C CA . GLY A 1 360 ? 10.347 26.202 23.595 1.00 23.59 668 GLY A CA 1
ATOM 2748 C C . GLY A 1 360 ? 10.412 24.684 23.691 1.00 25.90 668 GLY A C 1
ATOM 2749 O O . GLY A 1 360 ? 9.399 23.971 23.666 1.00 25.04 668 GLY A O 1
ATOM 2750 N N . THR A 1 361 ? 11.643 24.193 23.816 1.00 21.96 669 THR A N 1
ATOM 2751 C CA . THR A 1 361 ? 11.914 22.764 23.862 1.00 21.02 669 THR A CA 1
ATOM 2752 C C . THR A 1 361 ? 13.033 22.492 24.854 1.00 20.97 669 THR A C 1
ATOM 2753 O O . THR A 1 361 ? 14.031 23.216 24.888 1.00 20.47 669 THR A O 1
ATOM 2757 N N . ARG A 1 362 ? 12.856 21.448 25.662 1.00 21.35 670 ARG A N 1
ATOM 2758 C CA . ARG A 1 362 ? 13.912 20.938 26.533 1.00 23.02 670 ARG A CA 1
ATOM 2759 C C . ARG A 1 362 ? 14.777 19.979 25.712 1.00 17.31 670 ARG A C 1
ATOM 2760 O O . ARG A 1 362 ? 14.738 18.756 25.860 1.00 19.30 670 ARG A O 1
ATOM 2768 N N . ASP A 1 363 ? 15.567 20.577 24.814 1.00 19.19 671 ASP A N 1
ATOM 2769 C CA . ASP A 1 363 ? 16.312 19.803 23.823 1.00 22.41 671 ASP A CA 1
ATOM 2770 C C . ASP A 1 363 ? 17.242 18.787 24.471 1.00 23.10 671 ASP A C 1
ATOM 2771 O O . ASP A 1 363 ? 17.437 17.696 23.925 1.00 24.79 671 ASP A O 1
ATOM 2776 N N . LYS A 1 364 ? 17.818 19.125 25.627 1.00 21.73 672 LYS A N 1
ATOM 2777 C CA . LYS A 1 364 ? 18.695 18.192 26.330 1.00 24.45 672 LYS A CA 1
ATOM 2778 C C . LYS A 1 364 ? 17.984 16.876 26.621 1.00 24.39 672 LYS A C 1
ATOM 2779 O O . LYS A 1 364 ? 18.560 15.796 26.438 1.00 22.07 672 LYS A O 1
ATOM 2785 N N . VAL A 1 365 ? 16.728 16.948 27.066 1.00 19.58 673 VAL A N 1
ATOM 2786 C CA . VAL A 1 365 ? 15.965 15.740 27.356 1.00 18.15 673 VAL A CA 1
ATOM 2787 C C . VAL A 1 365 ? 15.512 15.071 26.065 1.00 17.74 673 VAL A C 1
ATOM 2788 O O . VAL A 1 365 ? 15.629 13.850 25.906 1.00 17.51 673 VAL A O 1
ATOM 2792 N N . LEU A 1 366 ? 14.973 15.861 25.132 1.00 19.24 674 LEU A N 1
ATOM 2793 C CA . LEU A 1 366 ? 14.472 15.309 23.876 1.00 16.63 674 LEU A CA 1
ATOM 2794 C C . LEU A 1 366 ? 15.567 14.553 23.130 1.00 18.58 674 LEU A C 1
ATOM 2795 O O . LEU A 1 366 ? 15.361 13.420 22.679 1.00 15.53 674 LEU A O 1
ATOM 2800 N N . ILE A 1 367 ? 16.750 15.160 23.013 1.00 16.59 675 ILE A N 1
ATOM 2801 C CA . ILE A 1 367 ? 17.851 14.526 22.291 1.00 17.65 675 ILE A CA 1
ATOM 2802 C C . ILE A 1 367 ? 18.280 13.238 22.984 1.00 17.52 675 ILE A C 1
ATOM 2803 O O . ILE A 1 367 ? 18.436 12.191 22.343 1.00 19.60 675 ILE A O 1
ATOM 2808 N N . ARG A 1 368 ? 18.481 13.295 24.305 1.00 18.28 676 ARG A N 1
ATOM 2809 C CA . ARG A 1 368 ? 19.026 12.138 25.011 1.00 17.36 676 ARG A CA 1
ATOM 2810 C C . ARG A 1 368 ? 18.103 10.935 24.898 1.00 16.90 676 ARG A C 1
ATOM 2811 O O . ARG A 1 368 ? 18.567 9.805 24.702 1.00 17.11 676 ARG A O 1
ATOM 2819 N N . ILE A 1 369 ? 16.792 11.155 25.019 1.00 18.21 677 ILE A N 1
ATOM 2820 C CA . ILE A 1 369 ? 15.849 10.045 24.939 1.00 18.71 677 ILE A CA 1
ATOM 2821 C C . ILE A 1 369 ? 15.817 9.467 23.530 1.00 16.74 677 ILE A C 1
ATOM 2822 O O . ILE A 1 369 ? 15.816 8.243 23.346 1.00 16.75 677 ILE A O 1
ATOM 2827 N N . MET A 1 370 ? 15.795 10.330 22.512 1.00 17.90 678 MET A N 1
ATOM 2828 C CA . MET A 1 370 ? 15.733 9.826 21.144 1.00 19.29 678 MET A CA 1
ATOM 2829 C C . MET A 1 370 ? 17.004 9.068 20.779 1.00 21.04 678 MET A C 1
ATOM 2830 O O . MET A 1 370 ? 16.940 8.028 20.115 1.00 21.82 678 MET A O 1
ATOM 2835 N N . VAL A 1 371 ? 18.165 9.563 21.213 1.00 18.72 679 VAL A N 1
ATOM 2836 C CA . VAL A 1 371 ? 19.418 8.875 20.917 1.00 21.74 679 VAL A CA 1
ATOM 2837 C C . VAL A 1 371 ? 19.487 7.545 21.658 1.00 21.25 679 VAL A C 1
ATOM 2838 O O . VAL A 1 371 ? 19.828 6.509 21.077 1.00 21.08 679 VAL A O 1
ATOM 2842 N N . SER A 1 372 ? 19.151 7.550 22.950 1.00 19.30 680 SER A N 1
ATOM 2843 C CA . SER A 1 372 ? 19.397 6.384 23.791 1.00 19.69 680 SER A CA 1
ATOM 2844 C C . SER A 1 372 ? 18.324 5.307 23.672 1.00 19.75 680 SER A C 1
ATOM 2845 O O . SER A 1 372 ? 18.615 4.141 23.945 1.00 19.27 680 SER A O 1
ATOM 2848 N N . ARG A 1 373 ? 17.096 5.653 23.281 1.00 18.67 681 ARG A N 1
ATOM 2849 C CA . ARG A 1 373 ? 16.029 4.660 23.213 1.00 19.31 681 ARG A CA 1
ATOM 2850 C C . ARG A 1 373 ? 15.662 4.259 21.789 1.00 20.50 681 ARG A C 1
ATOM 2851 O O . ARG A 1 373 ? 14.818 3.374 21.615 1.00 22.15 681 ARG A O 1
ATOM 2859 N N . SER A 1 374 ? 16.276 4.879 20.777 1.00 18.88 682 SER A N 1
ATOM 2860 C CA . SER A 1 374 ? 15.935 4.582 19.388 1.00 21.94 682 SER A CA 1
ATOM 2861 C C . SER A 1 374 ? 16.096 3.106 19.055 1.00 23.40 682 SER A C 1
ATOM 2862 O O . SER A 1 374 ? 15.342 2.567 18.237 1.00 24.42 682 SER A O 1
ATOM 2865 N N . GLU A 1 375 ? 17.069 2.439 19.669 1.00 23.62 683 GLU A N 1
ATOM 2866 C CA . GLU A 1 375 ? 17.327 1.027 19.433 1.00 27.46 683 GLU A CA 1
ATOM 2867 C C . GLU A 1 375 ? 16.875 0.138 20.579 1.00 30.52 683 GLU A C 1
ATOM 2868 O O . GLU A 1 375 ? 17.138 -1.069 20.548 1.00 33.76 683 GLU A O 1
ATOM 2874 N N . VAL A 1 376 ? 16.204 0.692 21.588 1.00 25.78 684 VAL A N 1
ATOM 2875 C CA . VAL A 1 376 ? 15.818 -0.098 22.751 1.00 24.65 684 VAL A CA 1
ATOM 2876 C C . VAL A 1 376 ? 14.326 -0.406 22.711 1.00 24.11 684 VAL A C 1
ATOM 2877 O O . VAL A 1 376 ? 13.928 -1.572 22.629 1.00 27.15 684 VAL A O 1
ATOM 2881 N N . ASP A 1 377 ? 13.487 0.629 22.770 1.00 22.03 685 ASP A N 1
ATOM 2882 C CA . ASP A 1 377 ? 12.048 0.408 22.884 1.00 23.60 685 ASP A CA 1
ATOM 2883 C C . ASP A 1 377 ? 11.267 1.556 22.249 1.00 19.50 685 ASP A C 1
ATOM 2884 O O . ASP A 1 377 ? 10.194 1.931 22.730 1.00 21.86 685 ASP A O 1
ATOM 2889 N N . MET A 1 378 ? 11.782 2.107 21.144 1.00 18.72 686 MET A N 1
ATOM 2890 C CA . MET A 1 378 ? 11.141 3.269 20.530 1.00 20.80 686 MET A CA 1
ATOM 2891 C C . MET A 1 378 ? 9.748 2.939 20.002 1.00 21.75 686 MET A C 1
ATOM 2892 O O . MET A 1 378 ? 8.859 3.796 20.025 1.00 18.72 686 MET A O 1
ATOM 2897 N N . LEU A 1 379 ? 9.536 1.709 19.526 1.00 19.97 687 LEU A N 1
ATOM 2898 C CA . LEU A 1 379 ? 8.207 1.315 19.061 1.00 20.84 687 LEU A CA 1
ATOM 2899 C C . LEU A 1 379 ? 7.192 1.321 20.199 1.00 20.93 687 LEU A C 1
ATOM 2900 O O . LEU A 1 379 ? 6.052 1.771 20.023 1.00 19.84 687 LEU A O 1
ATOM 2905 N N . LYS A 1 380 ? 7.580 0.812 21.370 1.00 20.87 688 LYS A N 1
ATOM 2906 C CA . LYS A 1 380 ? 6.680 0.839 22.517 1.00 21.91 688 LYS A CA 1
ATOM 2907 C C . LYS A 1 380 ? 6.478 2.256 23.035 1.00 18.94 688 LYS A C 1
ATOM 2908 O O . LYS A 1 380 ? 5.381 2.594 23.495 1.00 20.15 688 LYS A O 1
ATOM 2914 N N . ILE A 1 381 ? 7.515 3.092 22.972 1.00 17.06 689 ILE A N 1
ATOM 2915 C CA . ILE A 1 381 ? 7.367 4.495 23.355 1.00 18.48 689 ILE A CA 1
ATOM 2916 C C . ILE A 1 381 ? 6.382 5.194 22.427 1.00 16.68 689 ILE A C 1
ATOM 2917 O O . ILE A 1 381 ? 5.486 5.922 22.873 1.00 16.56 689 ILE A O 1
ATOM 2922 N N . ARG A 1 382 ? 6.538 4.985 21.117 1.00 17.16 690 ARG A N 1
ATOM 2923 C CA . ARG A 1 382 ? 5.618 5.584 20.154 1.00 18.78 690 ARG A CA 1
ATOM 2924 C C . ARG A 1 382 ? 4.187 5.118 20.390 1.00 21.74 690 ARG A C 1
ATOM 2925 O O . ARG A 1 382 ? 3.240 5.906 20.270 1.00 20.31 690 ARG A O 1
ATOM 2933 N N . SER A 1 383 ? 4.012 3.840 20.731 1.00 21.11 691 SER A N 1
ATOM 2934 C CA . SER A 1 383 ? 2.675 3.305 20.964 1.00 22.53 691 SER A CA 1
ATOM 2935 C C . SER A 1 383 ? 2.050 3.903 22.221 1.00 21.96 691 SER A C 1
ATOM 2936 O O . SER A 1 383 ? 0.877 4.291 22.215 1.00 22.47 691 SER A O 1
ATOM 2939 N N . GLU A 1 384 ? 2.812 3.975 23.315 1.00 24.14 692 GLU A N 1
ATOM 2940 C CA . GLU A 1 384 ? 2.285 4.594 24.527 1.00 24.18 692 GLU A CA 1
ATOM 2941 C C . GLU A 1 384 ? 1.994 6.072 24.298 1.00 22.68 692 GLU A C 1
ATOM 2942 O O . GLU A 1 384 ? 1.003 6.603 24.812 1.00 22.52 692 GLU A O 1
ATOM 2948 N N . PHE A 1 385 ? 2.842 6.745 23.515 1.00 19.65 693 PHE A N 1
ATOM 2949 C CA . PHE A 1 385 ? 2.664 8.174 23.269 1.00 19.60 693 PHE A CA 1
ATOM 2950 C C . PHE A 1 385 ? 1.376 8.443 22.501 1.00 19.98 693 PHE A C 1
ATOM 2951 O O . PHE A 1 385 ? 0.554 9.271 22.914 1.00 20.24 693 PHE A O 1
ATOM 2959 N N . LYS A 1 386 ? 1.197 7.767 21.363 1.00 18.16 694 LYS A N 1
ATOM 2960 C CA . LYS A 1 386 ? -0.005 7.958 20.556 1.00 20.31 694 LYS A CA 1
ATOM 2961 C C . LYS A 1 386 ? -1.265 7.628 21.348 1.00 25.35 694 LYS A C 1
ATOM 2962 O O . LYS A 1 386 ? -2.275 8.335 21.248 1.00 26.20 694 LYS A O 1
ATOM 2968 N N . ARG A 1 387 ? -1.223 6.560 22.146 1.00 26.06 695 ARG A N 1
ATOM 2969 C CA . ARG A 1 387 ? -2.405 6.154 22.900 1.00 31.51 695 ARG A CA 1
ATOM 2970 C C . ARG A 1 387 ? -2.784 7.195 23.945 1.00 26.35 695 ARG A C 1
ATOM 2971 O O . ARG A 1 387 ? -3.971 7.482 24.142 1.00 24.54 695 ARG A O 1
ATOM 2979 N N . LYS A 1 388 ? -1.796 7.776 24.624 1.00 24.39 696 LYS A N 1
ATOM 2980 C CA . LYS A 1 388 ? -2.107 8.728 25.686 1.00 23.61 696 LYS A CA 1
ATOM 2981 C C . LYS A 1 388 ? -2.411 10.116 25.136 1.00 24.59 696 LYS A C 1
ATOM 2982 O O . LYS A 1 388 ? -3.375 10.761 25.568 1.00 22.04 696 LYS A O 1
ATOM 2988 N N . TYR A 1 389 ? -1.614 10.590 24.181 1.00 20.90 697 TYR A N 1
ATOM 2989 C CA . TYR A 1 389 ? -1.687 11.978 23.749 1.00 22.69 697 TYR A CA 1
ATOM 2990 C C . TYR A 1 389 ? -2.470 12.176 22.457 1.00 23.19 697 TYR A C 1
ATOM 2991 O O . TYR A 1 389 ? -2.702 13.324 22.063 1.00 25.29 697 TYR A O 1
ATOM 3000 N N . GLY A 1 390 ? -2.897 11.100 21.801 1.00 26.12 698 GLY A N 1
ATOM 3001 C CA . GLY A 1 390 ? -3.800 11.222 20.671 1.00 25.14 698 GLY A CA 1
ATOM 3002 C C . GLY A 1 390 ? -3.113 11.509 19.353 1.00 29.30 698 GLY A C 1
ATOM 3003 O O . GLY A 1 390 ? -3.601 11.112 18.291 1.00 36.98 698 GLY A O 1
ATOM 3004 N N . LYS A 1 391 ? -1.990 12.215 19.409 1.00 26.77 699 LYS A N 1
ATOM 3005 C CA . LYS A 1 391 ? -1.146 12.461 18.252 1.00 28.00 699 LYS A CA 1
ATOM 3006 C C . LYS A 1 391 ? 0.154 11.682 18.402 1.00 24.23 699 LYS A C 1
ATOM 3007 O O . LYS A 1 391 ? 0.511 11.229 19.494 1.00 25.54 699 LYS A O 1
ATOM 3013 N N . SER A 1 392 ? 0.865 11.532 17.290 1.00 20.45 700 SER A N 1
ATOM 3014 C CA . SER A 1 392 ? 2.080 10.736 17.285 1.00 21.45 700 SER A CA 1
ATOM 3015 C C . SER A 1 392 ? 3.255 11.517 17.869 1.00 23.94 700 SER A C 1
ATOM 3016 O O . SER A 1 392 ? 3.279 12.751 17.873 1.00 21.56 700 SER A O 1
ATOM 3019 N N . LEU A 1 393 ? 4.243 10.768 18.368 1.00 25.29 701 LEU A N 1
ATOM 3020 C CA . LEU A 1 393 ? 5.517 11.374 18.749 1.00 21.20 701 LEU A CA 1
ATOM 3021 C C . LEU A 1 393 ? 6.128 12.125 17.574 1.00 21.58 701 LEU A C 1
ATOM 3022 O O . LEU A 1 393 ? 6.655 13.233 17.735 1.00 21.88 701 LEU A O 1
ATOM 3027 N N . TYR A 1 394 ? 6.054 11.526 16.383 1.00 22.38 702 TYR A N 1
ATOM 3028 C CA . TYR A 1 394 ? 6.485 12.168 15.145 1.00 20.96 702 TYR A CA 1
ATOM 3029 C C . TYR A 1 394 ? 5.909 13.575 15.014 1.00 19.17 702 TYR A C 1
ATOM 3030 O O . TYR A 1 394 ? 6.629 14.532 14.710 1.00 17.74 702 TYR A O 1
ATOM 3039 N N . TYR A 1 395 ? 4.603 13.712 15.248 1.00 19.25 703 TYR A N 1
ATOM 3040 C CA . TYR A 1 395 ? 3.944 15.008 15.106 1.00 18.80 703 TYR A CA 1
ATOM 3041 C C . TYR A 1 395 ? 4.495 16.032 16.092 1.00 19.19 703 TYR A C 1
ATOM 3042 O O . TYR A 1 395 ? 4.720 17.193 15.731 1.00 20.24 703 TYR A O 1
ATOM 3051 N N . TYR A 1 396 ? 4.705 15.630 17.345 1.00 18.36 704 TYR A N 1
ATOM 3052 C CA . TYR A 1 396 ? 5.205 16.582 18.331 1.00 17.99 704 TYR A CA 1
ATOM 3053 C C . TYR A 1 396 ? 6.626 17.021 18.005 1.00 19.81 704 TYR A C 1
ATOM 3054 O O . TYR A 1 396 ? 6.966 18.201 18.153 1.00 20.62 704 TYR A O 1
ATOM 3063 N N . ILE A 1 397 ? 7.468 16.091 17.549 1.00 19.25 705 ILE A N 1
ATOM 3064 C CA . ILE A 1 397 ? 8.808 16.458 17.099 1.00 18.37 705 ILE A CA 1
ATOM 3065 C C . ILE A 1 397 ? 8.729 17.436 15.933 1.00 19.67 705 ILE A C 1
ATOM 3066 O O . ILE A 1 397 ? 9.485 18.415 15.868 1.00 22.56 705 ILE A O 1
ATOM 3071 N N . GLN A 1 398 ? 7.809 17.189 14.996 1.00 19.61 706 GLN A N 1
ATOM 3072 C CA . GLN A 1 398 ? 7.656 18.067 13.838 1.00 22.93 706 GLN A CA 1
ATOM 3073 C C . GLN A 1 398 ? 7.282 19.485 14.250 1.00 23.78 706 GLN A C 1
ATOM 3074 O O . GLN A 1 398 ? 7.715 20.458 13.621 1.00 21.53 706 GLN A O 1
ATOM 3080 N N . GLN A 1 399 ? 6.452 19.623 15.283 1.00 22.40 707 GLN A N 1
ATOM 3081 C CA . GLN A 1 399 ? 5.988 20.946 15.683 1.00 25.49 707 GLN A CA 1
ATOM 3082 C C . GLN A 1 399 ? 7.000 21.692 16.541 1.00 26.35 707 GLN A C 1
ATOM 3083 O O . GLN A 1 399 ? 6.945 22.923 16.603 1.00 30.21 707 GLN A O 1
ATOM 3089 N N . ASP A 1 400 ? 7.928 20.985 17.193 1.00 20.83 708 ASP A N 1
ATOM 3090 C CA . ASP A 1 400 ? 8.847 21.622 18.125 1.00 22.43 708 ASP A CA 1
ATOM 3091 C C . ASP A 1 400 ? 10.260 21.801 17.592 1.00 24.28 708 ASP A C 1
ATOM 3092 O O . ASP A 1 400 ? 11.026 22.573 18.179 1.00 26.60 708 ASP A O 1
ATOM 3097 N N . THR A 1 401 ? 10.629 21.111 16.517 1.00 21.76 709 THR A N 1
ATOM 3098 C CA . THR A 1 401 ? 11.960 21.217 15.939 1.00 23.25 709 THR A CA 1
ATOM 3099 C C . THR A 1 401 ? 11.834 21.427 14.438 1.00 23.96 709 THR A C 1
ATOM 3100 O O . THR A 1 401 ? 10.814 21.095 13.829 1.00 28.55 709 THR A O 1
ATOM 3104 N N . LYS A 1 402 ? 12.885 21.989 13.839 1.00 23.77 710 LYS A N 1
ATOM 3105 C CA . LYS A 1 402 ? 12.855 22.350 12.429 1.00 25.62 710 LYS A CA 1
ATOM 3106 C C . LYS A 1 402 ? 14.171 21.970 11.760 1.00 28.37 710 LYS A C 1
ATOM 3107 O O . LYS A 1 402 ? 15.185 21.731 12.422 1.00 28.48 710 LYS A O 1
ATOM 3113 N N . GLY A 1 403 ? 14.135 21.904 10.428 1.00 27.82 711 GLY A N 1
ATOM 3114 C CA . GLY A 1 403 ? 15.343 21.748 9.640 1.00 30.38 711 GLY A CA 1
ATOM 3115 C C . GLY A 1 403 ? 15.915 20.341 9.689 1.00 30.16 711 GLY A C 1
ATOM 3116 O O . GLY A 1 403 ? 15.200 19.349 9.860 1.00 31.58 711 GLY A O 1
ATOM 3117 N N . ASP A 1 404 ? 17.239 20.260 9.529 1.00 30.58 712 ASP A N 1
ATOM 3118 C CA . ASP A 1 404 ? 17.914 18.966 9.557 1.00 32.31 712 ASP A CA 1
ATOM 3119 C C . ASP A 1 404 ? 17.946 18.382 10.964 1.00 28.08 712 ASP A C 1
ATOM 3120 O O . ASP A 1 404 ? 17.992 17.156 11.124 1.00 22.70 712 ASP A O 1
ATOM 3125 N N . TYR A 1 405 ? 17.934 19.239 11.987 1.00 25.96 713 TYR A N 1
ATOM 3126 C CA . TYR A 1 405 ? 17.768 18.769 13.358 1.00 22.89 713 TYR A CA 1
ATOM 3127 C C . TYR A 1 405 ? 16.470 17.985 13.500 1.00 21.22 713 TYR A C 1
ATOM 3128 O O . TYR A 1 405 ? 16.459 16.868 14.030 1.00 21.89 713 TYR A O 1
ATOM 3137 N N . GLN A 1 406 ? 15.365 18.551 13.009 1.00 23.49 714 GLN A N 1
ATOM 3138 C CA . GLN A 1 406 ? 14.093 17.833 12.996 1.00 20.83 714 GLN A CA 1
ATOM 3139 C C . GLN A 1 406 ? 14.203 16.530 12.212 1.00 20.24 714 GLN A C 1
ATOM 3140 O O . GLN A 1 406 ? 13.742 15.478 12.667 1.00 22.72 714 GLN A O 1
ATOM 3146 N N . LYS A 1 407 ? 14.818 16.584 11.026 1.00 19.84 715 LYS A N 1
ATOM 3147 C CA . LYS A 1 407 ? 14.935 15.389 10.193 1.00 20.91 715 LYS A CA 1
ATOM 3148 C C . LYS A 1 407 ? 15.689 14.279 10.918 1.00 21.88 715 LYS A C 1
ATOM 3149 O O . LYS A 1 407 ? 15.310 13.105 10.839 1.00 22.56 715 LYS A O 1
ATOM 3155 N N . ALA A 1 408 ? 16.752 14.635 11.641 1.00 22.83 716 ALA A N 1
ATOM 3156 C CA . ALA A 1 408 ? 17.497 13.637 12.401 1.00 22.38 716 ALA A CA 1
ATOM 3157 C C . ALA A 1 408 ? 16.622 12.995 13.472 1.00 21.06 716 ALA A C 1
ATOM 3158 O O . ALA A 1 408 ? 16.612 11.768 13.631 1.00 20.43 716 ALA A O 1
ATOM 3160 N N . LEU A 1 409 ? 15.878 13.811 14.221 1.00 19.54 717 LEU A N 1
ATOM 3161 C CA . LEU A 1 409 ? 15.031 13.263 15.277 1.00 20.62 717 LEU A CA 1
ATOM 3162 C C . LEU A 1 409 ? 13.908 12.410 14.698 1.00 21.57 717 LEU A C 1
ATOM 3163 O O . LEU A 1 409 ? 13.544 11.378 15.275 1.00 23.34 717 LEU A O 1
ATOM 3168 N N . LEU A 1 410 ? 13.344 12.828 13.563 1.00 19.55 718 LEU A N 1
ATOM 3169 C CA . LEU A 1 410 ? 12.266 12.062 12.947 1.00 21.50 718 LEU A CA 1
ATOM 3170 C C . LEU A 1 410 ? 12.752 10.697 12.481 1.00 22.59 718 LEU A C 1
ATOM 3171 O O . LEU A 1 410 ? 12.011 9.710 12.557 1.00 21.71 718 LEU A O 1
ATOM 3176 N N . TYR A 1 411 ? 13.993 10.620 11.989 1.00 22.41 719 TYR A N 1
ATOM 3177 C CA . TYR A 1 411 ? 14.562 9.330 11.612 1.00 20.83 719 TYR A CA 1
ATOM 3178 C C . TYR A 1 411 ? 14.758 8.431 12.829 1.00 22.13 719 TYR A C 1
ATOM 3179 O O . TYR A 1 411 ? 14.502 7.223 12.760 1.00 22.94 719 TYR A O 1
ATOM 3188 N N . LEU A 1 412 ? 15.223 8.995 13.948 1.00 21.29 720 LEU A N 1
ATOM 3189 C CA . LEU A 1 412 ? 15.370 8.197 15.163 1.00 20.16 720 LEU A CA 1
ATOM 3190 C C . LEU A 1 412 ? 14.018 7.751 15.698 1.00 22.82 720 LEU A C 1
ATOM 3191 O O . LEU A 1 412 ? 13.906 6.667 16.283 1.00 21.70 720 LEU A O 1
ATOM 3196 N N . CYS A 1 413 ? 12.987 8.579 15.517 1.00 19.49 721 CYS A N 1
ATOM 3197 C CA . CYS A 1 413 ? 11.627 8.155 15.824 1.00 21.27 721 CYS A CA 1
ATOM 3198 C C . CYS A 1 413 ? 11.229 6.956 14.970 1.00 22.89 721 CYS A C 1
ATOM 3199 O O . CYS A 1 413 ? 10.622 6.001 15.468 1.00 25.30 721 CYS A O 1
ATOM 3202 N N . GLY A 1 414 ? 11.582 6.977 13.687 1.00 22.23 722 GLY A N 1
ATOM 3203 C CA . GLY A 1 414 ? 11.412 5.832 12.818 1.00 26.01 722 GLY A CA 1
ATOM 3204 C C . GLY A 1 414 ? 10.151 5.836 11.979 1.00 31.58 722 GLY A C 1
ATOM 3205 O O . GLY A 1 414 ? 10.045 5.023 11.051 1.00 35.82 722 GLY A O 1
ATOM 3206 N N . GLY A 1 415 ? 9.199 6.706 12.272 1.00 29.61 723 GLY A N 1
ATOM 3207 C CA . GLY A 1 415 ? 7.989 6.763 11.477 1.00 33.74 723 GLY A CA 1
ATOM 3208 C C . GLY A 1 415 ? 6.873 7.461 12.215 1.00 32.14 723 GLY A C 1
ATOM 3209 O O . GLY A 1 415 ? 6.941 7.714 13.418 1.00 29.11 723 GLY A O 1
ATOM 3210 N N . ASP A 1 416 ? 5.828 7.769 11.455 1.00 32.71 724 ASP A N 1
ATOM 3211 C CA . ASP A 1 416 ? 4.631 8.412 11.971 1.00 33.77 724 ASP A CA 1
ATOM 3212 C C . ASP A 1 416 ? 3.610 7.357 12.388 1.00 36.43 724 ASP A C 1
ATOM 3213 O O . ASP A 1 416 ? 3.567 6.255 11.834 1.00 34.24 724 ASP A O 1
ATOM 3218 N N . ASP A 1 417 ? 2.789 7.703 13.375 1.00 36.16 725 ASP A N 1
ATOM 3219 C CA . ASP A 1 417 ? 1.756 6.792 13.865 1.00 36.04 725 ASP A CA 1
ATOM 3220 C C . ASP A 1 417 ? 0.363 7.400 13.724 1.00 41.97 725 ASP A C 1
ATOM 3221 O O . ASP A 1 417 ? -0.644 6.693 13.778 1.00 43.73 725 ASP A O 1
ATOM 3227 N N . HIS B 2 4 ? 32.235 -12.587 14.401 1.00 84.61 200 HIS C N 1
ATOM 3228 C CA . HIS B 2 4 ? 31.663 -13.647 13.578 1.00 83.74 200 HIS C CA 1
ATOM 3229 C C . HIS B 2 4 ? 30.347 -14.160 14.154 1.00 74.21 200 HIS C C 1
ATOM 3230 O O . HIS B 2 4 ? 30.260 -14.493 15.336 1.00 74.12 200 HIS C O 1
ATOM 3237 N N . PHE B 2 5 ? 29.325 -14.217 13.306 1.00 67.30 201 PHE C N 1
ATOM 3238 C CA . PHE B 2 5 ? 28.042 -14.808 13.651 1.00 58.73 201 PHE C CA 1
ATOM 3239 C C . PHE B 2 5 ? 27.723 -15.921 12.663 1.00 55.61 201 PHE C C 1
ATOM 3240 O O . PHE B 2 5 ? 28.143 -15.881 11.502 1.00 56.76 201 PHE C O 1
ATOM 3248 N N . ARG B 2 6 ? 26.980 -16.919 13.132 1.00 43.58 202 ARG C N 1
ATOM 3249 C CA . ARG B 2 6 ? 26.719 -18.112 12.342 1.00 42.94 202 ARG C CA 1
ATOM 3250 C C . ARG B 2 6 ? 25.450 -17.958 11.514 1.00 41.11 202 ARG C C 1
ATOM 3251 O O . ARG B 2 6 ? 24.426 -17.471 12.001 1.00 39.23 202 ARG C O 1
ATOM 3259 N N . GLU B 2 7 ? 25.537 -18.373 10.253 1.00 42.17 203 GLU C N 1
ATOM 3260 C CA . GLU B 2 7 ? 24.396 -18.468 9.352 1.00 40.71 203 GLU C CA 1
ATOM 3261 C C . GLU B 2 7 ? 24.416 -19.857 8.735 1.00 40.38 203 GLU C C 1
ATOM 3262 O O . GLU B 2 7 ? 25.461 -20.304 8.251 1.00 42.99 203 GLU C O 1
ATOM 3268 N N . THR B 2 8 ? 23.273 -20.540 8.752 1.00 37.64 204 THR C N 1
ATOM 3269 C CA . THR B 2 8 ? 23.224 -21.947 8.378 1.00 37.22 204 THR C CA 1
ATOM 3270 C C . THR B 2 8 ? 22.074 -22.205 7.416 1.00 35.84 204 THR C C 1
ATOM 3271 O O . THR B 2 8 ? 20.942 -21.777 7.662 1.00 33.67 204 THR C O 1
ATOM 3275 N N . GLU B 2 9 ? 22.370 -22.912 6.328 1.00 37.03 205 GLU C N 1
ATOM 3276 C CA . GLU B 2 9 ? 21.352 -23.303 5.365 1.00 35.79 205 GLU C CA 1
ATOM 3277 C C . GLU B 2 9 ? 20.648 -24.567 5.846 1.00 36.18 205 GLU C C 1
ATOM 3278 O O . GLU B 2 9 ? 21.300 -25.523 6.279 1.00 34.39 205 GLU C O 1
ATOM 3284 N N . VAL B 2 10 ? 19.319 -24.565 5.786 1.00 31.78 206 VAL C N 1
ATOM 3285 C CA . VAL B 2 10 ? 18.534 -25.730 6.180 1.00 31.55 206 VAL C CA 1
ATOM 3286 C C . VAL B 2 10 ? 17.577 -26.139 5.059 1.00 34.97 206 VAL C C 1
ATOM 3287 O O . VAL B 2 10 ? 17.423 -25.436 4.056 1.00 32.62 206 VAL C O 1
#

Radius of gyration: 24.37 Å; Cα contacts (8 Å, |Δi|>4): 632; chains: 2; bounding box: 49×62×68 Å

InterPro domains:
  IPR001464 Annexin [PR00196] (47-69)
  IPR001464 Annexin [PR00196] (87-103)
  IPR001464 Annexin [PR00196] (114-135)
  IPR001464 Annexin [PR00196] (198-224)
  IPR001464 Annexin [PR00196] (278-298)
  IPR001464 Annexin [PR00196] (322-335)
  IPR002389 Annexin A2 [PR00198] (2-20)
  IPR002389 Annexin A2 [PR00198] (21-32)
  IPR002389 Annexin A2 [PR00198] (169-180)
  IPR002389 Annexin A2 [PR00198] (181-192)
  IPR002389 Annexin A2 [PR00198] (237-246)
  IPR002389 Annexin A2 [PR00198] (254-264)
  IPR018252 Annexin repeat, conserved site [PS00223] (50-102)
  IPR018252 Annexin repeat, conserved site [PS00223] (122-174)
  IPR018252 Annexin repeat, conserved site [PS00223] (282-334)
  IPR018502 Annexin repeat [PF00191] (38-102)
  IPR018502 Annexin repeat [PF00191] (109-174)
  IPR018502 Annexin repeat [PF00191] (193-259)
  IPR018502 Annexin repeat [PF00191] (269-334)
  IPR018502 Annexin repeat [PS51897] (33-104)

Nearest PDB structures (foldseek):
  7pc3-assembly1_A  TM=1.002E+00  e=1.083E-64  Homo sapiens
  7nmi-assembly1_B  TM=9.966E-01  e=5.113E-44  Homo sapiens
  7pc5-assembly1_A  TM=7.845E-01  e=4.816E-51  Homo sapiens
  7p72-assembly1_A  TM=7.628E-01  e=1.013E-50  Homo sapiens
  7pc7-assembly1_A  TM=7.753E-01  e=9.009E-50  Homo sapiens

CATH classification: 2.30.42.10 (+4 more: 1.10.220.10, 1.10.220.10, 1.10.220.10)

Organism: Homo sapiens (NCBI:txid9606)

Solvent-accessible surface area: 21233 Å² total; per-residue (Å²): 165,78,126,96,46,114,3,153,9,97,63,26,143,182,14,0,4,0,6,0,7,0,0,60,78,8,61,66,80,80,73,37,34,9,0,27,1,29,109,40,41,149,43,18,24,0,78,167,45,53,103,7,103,113,30,1,40,0,21,22,1,56,146,56,77,1,90,114,20,53,10,119,95,0,21,73,13,0,100,121,28,66,87,119,0,121,3,83,0,2,19,87,172,110,104,49,74,95,142,24,3,48,84,1,0,74,59,0,36,84,2,25,132,65,204,71,39,52,52,62,38,0,0,52,16,0,8,71,53,35,21,107,24,7,38,68,0,24,127,0,3,58,135,116,27,151,141,108,1,46,68,22,0,128,101,22,6,84,57,87,11,41,68,0,0,32,3,0,16,64,37,91,10,67,13,10,0,23,37,0,80,60,6,8,171,52,188,27,21,45,60,52,2,0,1,0,0,2,9,0,18,65,27,148,53,6,129,67,1,41,121,10,0,95,92,72,63,164,27,73,2,58,137,23,0,72,80,36,13,77,46,48,16,80,121,0,0,22,32,13,4,79,12,178,39,53,130,101,52,123,125,74,68,143,149,58,10,41,80,1,0,104,30,0,48,55,6,0,33,128,113,200,44,27,50,14,72,83,0,14,44,2,0,11,90,54,12,52,45,20,0,79,70,0,6,95,93,0,121,76,65,10,94,85,61,2,35,55,0,0,112,114,43,15,171,53,61,21,41,54,0,0,26,12,2,0,52,7,6,82,49,47,21,52,4,0,0,26,31,0,54,59,4,3,123,47,220,51,37,127,25,108,4,0,5,3,0,0,16,22,9,28,90,81,19,9,132,136,0,25,70,40,0,73,207,114,48,49,107,4,0,50,80,46,0,64,105,44,5,133,56,35,24,33,73,0,0,18,84,9,2,57,20,88,81,202,138,142,105,32,96,11

Secondary structure (DSSP, 8-state):
-PPEEEEEEE-BTTBSSEEEEE-BTS-SBTTB--EEEEEE-TTSHHHHH----TT-EEEEETTEE-TT-BHHHHHHHHHS--SEEEEEEE-------HHHHHHHHHHHHHHHHSTT--HHHHHHHHTTS-HHHHHHHHHHHHHHHSS-HHHHHHHH--HHHHHHHHHHTS-HHHHHHHHHHHHT-SSS--HHHHHHHHHH--HHHHHHHHHHHHHHHSS-HHHHHHHH--HHHHHHHHHHHT--PPP--SS--HHHHHHHHHHHHHHTTTSSS--HHHHHHHHHHS-HHHHHHHHHHHHHH-SS-HHHHHHHH--HHHHHHHHHHHHHHH-HHHHHHHHHHHHHSSSS--HHHHHHHHHHHTTTTHHHHHHHHHHHHSS-HHHHHHHH--HHHHHHHHHHH-S--/----EE-

Foldseek 3Di:
DFDKDKDKWFQDPVGQFWDWFFAVVTHPAPPARFIFTAGGHPPGGCVVSPPDDGGKTWQAKVPGGRGRGGPVVVVVRRVPDDSIIMTIITDDCDPQDLVNLLVLLVVQVVQLPPVLGVLLSVLVPLLQDALVSLQSNQVSNCVVPVDGPLVSLCVRDDDLLNVLRSLSNDDLLRNLLVQLVQQLPDAAGVLVSLLLSLLQDALVSLVSNQVVNCVVPVDGSLVSLVRRDDDLLSVLSSLSSNRQADEDDPDADVVVLLVLLVQQCVQFPVDDAGPSVSVSCSLRHYYLVSVLSSQVSNVVPDVDGPLVRLVVHDDDSSSVSSNLNVCSSNPVLLSLLVQLCVQQVDPAGVSSSLSSCLSNCLSPQLVSNQVSNCVVVVFGSLVSLPVRDDDSSSVSSNSSSPDGD/DDDDDDD

B-factor: mean 30.79, std 13.11, range [11.76, 103.94]

GO terms:
  GO:0005737 cytoplasm (C, IDA)
  GO:0005768 endosome (C, IDA)
  GO:0005515 protein binding (F, IPI)
  GO:0009986 cell surface (C, IDA)
  GO:0044090 positive regulation of vacuole organization (P, IMP)
  GO:0035578 azurophil granule lumen (C, TAS)
  GO:0005576 extracellular region (C, TAS)
  GO:0005829 cytosol (C, TAS)
  GO:0042802 identical protein binding (F, IPI)
  GO:0001921 positive regulation of receptor recycling (P, IDA)
  GO:0004867 serine-type endopeptidase inhibitor activity (F, IDA)
  GO:0005886 plasma membrane (C, IDA)
  GO:1905581 positive regulation of low-density lipoprotein particle clearance (P, IDA)
  GO:1905602 positive regulation of receptor-mediated endocytosis involved in cholesterol transport (P, IDA)
  GO:1990667 PCSK9-AnxA2 complex (C, IDA)
  GO:0032804 negative regulation of low-density lipoprotein particle receptor catabolic process (P, IDA)
  GO:0098641 cadherin binding involved in cell-cell adhesion (F, HDA)
  GO:0005576 extracellular region (C, HDA)
  GO:0005912 adherens junction (C, HDA)
  GO:0031012 extracellular matrix (C, HDA)

Sequence (412 aa):
SEKIMEIKLIKGPKGLGFSIAGGVGNQHIPGDNSIYVTKIIEGGAAHKDGKLQIGDKLLAVNNVCLEEVTHEEAVTALKNTSDFVYLKVVAKPTSAYTNFDAERDALNIETAIKTKGVDEVTIVNILTNRSNEQRQDIAFAYQRRTKKELASALKSALSGHLETVILGLLKTPAQYDASELKASMKGLGTDEDDSLIEIICSRTNQELQEINRVYKEMYKTDLEKDIISSDTSGDFRKLMVALAKGRRAEDGSVIDYELIDQDARDLYDAGVKRKGTDVPKWISIMTERSVPHLQKVFDRYKSYSPYDMLESIRKEVKGDLENAFLNLVQCIQNKPLYFADRLYDSMKGKGTRDKVLIRIMVSRSEVDMLKIRSEFKRKYGKSLYYYIQQDTKGDYQKALLYLCGGDDHFRETEV